Protein AF-A0A5C1Q7G2-F1 (afdb_monomer_lite)

Organism: NCBI:txid252967

Radius of gyration: 31.99 Å; chains: 1; bounding box: 100×42×59 Å

pLDDT: mean 73.3, std 24.4, range [20.81, 97.94]

Foldseek 3Di:
DDDDCLDWDKDFDDDDDDDDPDPDPPDPPPCPDDDDDDDDDDDDDDDDDDDDDDDDDDPDDDDDDDDPVVCVVLVVFWGKIWIAGADPVSHGDGTFKIFTGGPLATPDIFTSDDPRHHDPSCVVSVLVVLVVSPPRSVVVVVVVVVVVVVVVVVVVPPPPDDDFQAQKEKEAAQLCVLCCDVVNPNLLVVLLVVLQVVCCVQAVFRFDDYHYHYDPPDDNQKMFMDGSNHTDFMDGDDPQWKKFFDPDDDFDDDPAAWDAQRQPRTTIGTGHPVCQVVSVVSPTDIGDRSRSVSNNVSSSCLQCVLVRDDLVNLVVVVVVCCVPPVPLVVLLVVQDDSVLVSLLSSLCSNVVHHCNPVSVLSVLCSVCSVPVPGSVVSNVVSVVVSVD

Structure (mmCIF, N/CA/C/O backbone):
data_AF-A0A5C1Q7G2-F1
#
_entry.id   AF-A0A5C1Q7G2-F1
#
loop_
_atom_site.group_PDB
_atom_site.id
_atom_site.type_symbol
_atom_site.label_atom_id
_atom_site.label_alt_id
_atom_site.label_comp_id
_atom_site.label_asym_id
_atom_site.label_entity_id
_atom_site.label_seq_id
_atom_site.pdbx_PDB_ins_code
_atom_site.Cartn_x
_atom_site.Cartn_y
_atom_site.Cartn_z
_atom_site.occupancy
_atom_site.B_iso_or_equiv
_atom_site.auth_seq_id
_atom_site.auth_comp_id
_atom_site.auth_asym_id
_atom_site.auth_atom_id
_atom_site.pdbx_PDB_model_num
ATOM 1 N N . MET A 1 1 ? 38.121 2.097 -23.535 1.00 25.88 1 MET A N 1
ATOM 2 C CA . MET A 1 1 ? 39.452 2.572 -23.110 1.00 25.88 1 MET A CA 1
ATOM 3 C C . MET A 1 1 ? 39.351 2.854 -21.626 1.00 25.88 1 MET A C 1
ATOM 5 O O . MET A 1 1 ? 38.581 3.721 -21.239 1.00 25.88 1 MET A O 1
ATOM 9 N N . ASN A 1 2 ? 40.006 1.989 -20.854 1.00 32.50 2 ASN A N 1
ATOM 10 C CA . ASN A 1 2 ? 40.058 1.920 -19.392 1.00 32.50 2 ASN A CA 1
ATOM 11 C C . ASN A 1 2 ? 40.489 3.256 -18.782 1.00 32.50 2 ASN A C 1
ATOM 13 O O . ASN A 1 2 ? 41.354 3.888 -19.376 1.00 32.50 2 ASN A O 1
ATOM 17 N N . ASN A 1 3 ? 39.926 3.646 -17.631 1.00 31.56 3 ASN A N 1
ATOM 18 C CA . ASN A 1 3 ? 40.564 4.558 -16.663 1.00 31.56 3 ASN A CA 1
ATOM 19 C C . ASN A 1 3 ? 39.755 4.645 -15.349 1.00 31.56 3 ASN A C 1
ATOM 21 O O . ASN A 1 3 ? 39.233 5.700 -15.000 1.00 31.56 3 ASN A O 1
ATOM 25 N N . THR A 1 4 ? 39.634 3.532 -14.619 1.00 33.78 4 THR A N 1
ATOM 26 C CA . THR A 1 4 ? 39.170 3.541 -13.213 1.00 33.78 4 THR A CA 1
ATOM 27 C C . THR A 1 4 ? 39.952 2.572 -12.318 1.00 33.78 4 THR A C 1
ATOM 29 O O . THR A 1 4 ? 39.446 2.165 -11.280 1.00 33.78 4 THR A O 1
ATOM 32 N N . GLU A 1 5 ? 41.173 2.182 -12.687 1.00 40.16 5 GLU A N 1
ATOM 33 C CA . GLU A 1 5 ? 42.052 1.425 -11.784 1.00 40.16 5 GLU A CA 1
ATOM 34 C C . GLU A 1 5 ? 43.218 2.319 -11.357 1.00 40.16 5 GLU A C 1
ATOM 36 O O . GLU A 1 5 ? 44.339 2.181 -11.836 1.00 40.16 5 GLU A O 1
ATOM 41 N N . ASP A 1 6 ? 42.945 3.249 -10.438 1.00 48.59 6 ASP A N 1
ATOM 42 C CA . ASP A 1 6 ? 44.003 3.777 -9.574 1.00 48.59 6 ASP A CA 1
ATOM 43 C C . ASP A 1 6 ? 44.403 2.637 -8.625 1.00 48.59 6 ASP A C 1
ATOM 45 O O . ASP A 1 6 ? 43.800 2.434 -7.567 1.00 48.59 6 ASP A O 1
ATOM 49 N N . GLU A 1 7 ? 45.368 1.816 -9.042 1.00 53.28 7 GLU A N 1
ATOM 50 C CA . GLU A 1 7 ? 45.827 0.675 -8.250 1.00 53.28 7 GLU A CA 1
ATOM 51 C C . GLU A 1 7 ? 46.383 1.138 -6.900 1.00 53.28 7 GLU A C 1
ATOM 53 O O . GLU A 1 7 ? 47.255 2.002 -6.830 1.00 53.28 7 GLU A O 1
ATOM 58 N N . LEU A 1 8 ? 45.889 0.544 -5.808 1.00 53.12 8 LEU A N 1
ATOM 59 C CA . LEU A 1 8 ? 46.376 0.895 -4.481 1.00 53.12 8 LEU A CA 1
ATOM 60 C C . LEU A 1 8 ? 47.765 0.292 -4.218 1.00 53.12 8 LEU A C 1
ATOM 62 O O . LEU A 1 8 ? 47.927 -0.932 -4.302 1.00 53.12 8 LEU A O 1
ATOM 66 N N . ASN A 1 9 ? 48.730 1.114 -3.805 1.00 52.00 9 ASN A N 1
ATOM 67 C CA . ASN A 1 9 ? 50.076 0.675 -3.418 1.00 52.00 9 ASN A CA 1
ATOM 68 C C . ASN A 1 9 ? 50.255 0.604 -1.891 1.00 52.00 9 ASN A C 1
ATOM 70 O O . ASN A 1 9 ? 49.647 1.378 -1.147 1.00 52.00 9 ASN A O 1
ATOM 74 N N . ILE A 1 10 ? 51.075 -0.355 -1.436 1.00 46.00 10 ILE A N 1
ATOM 75 C CA . ILE A 1 10 ? 51.375 -0.614 -0.016 1.00 46.00 10 ILE A CA 1
ATOM 76 C C . ILE A 1 10 ? 52.656 0.121 0.367 1.00 46.00 10 ILE A C 1
ATOM 78 O O . ILE A 1 10 ? 53.684 -0.044 -0.287 1.00 46.00 10 ILE A O 1
ATOM 82 N N . THR A 1 11 ? 52.622 0.851 1.477 1.00 42.25 11 THR A N 1
ATOM 83 C CA . THR A 1 11 ? 53.831 1.357 2.138 1.00 42.25 11 THR A CA 1
ATOM 84 C C . THR A 1 11 ? 53.842 0.926 3.600 1.00 42.25 11 THR A C 1
ATOM 86 O O . THR A 1 11 ? 52.808 0.995 4.266 1.00 42.25 11 THR A O 1
ATOM 89 N N . ASN A 1 12 ? 55.009 0.542 4.121 1.00 39.31 12 ASN A N 1
ATOM 90 C CA . ASN A 1 12 ? 55.194 0.358 5.562 1.00 39.31 12 ASN A CA 1
ATOM 91 C C . ASN A 1 12 ? 55.082 1.735 6.242 1.00 39.31 12 ASN A C 1
ATOM 93 O O . ASN A 1 12 ? 55.743 2.681 5.812 1.00 39.31 12 ASN A O 1
ATOM 97 N N . GLY A 1 13 ? 54.194 1.863 7.233 1.00 35.19 13 GLY A N 1
ATOM 98 C CA . GLY A 1 13 ? 53.748 3.154 7.773 1.00 35.19 13 GLY A CA 1
ATOM 99 C C . GLY A 1 13 ? 54.868 4.082 8.274 1.00 35.19 13 GLY A C 1
ATOM 100 O O . GLY A 1 13 ? 55.867 3.632 8.830 1.00 35.19 13 GLY A O 1
ATOM 101 N N . ILE A 1 14 ? 54.668 5.396 8.105 1.00 34.66 14 ILE A N 1
ATOM 102 C CA . ILE A 1 14 ? 55.509 6.474 8.657 1.00 34.66 14 ILE A CA 1
ATOM 103 C C . ILE A 1 14 ? 54.618 7.391 9.512 1.00 34.66 14 ILE A C 1
ATOM 105 O O . ILE A 1 14 ? 53.538 7.780 9.070 1.00 34.66 14 ILE A O 1
ATOM 109 N N . TRP A 1 15 ? 55.073 7.750 10.719 1.00 40.12 15 TRP A N 1
ATOM 110 C CA . TRP A 1 15 ? 54.349 8.602 11.677 1.00 40.12 15 TRP A CA 1
ATOM 111 C C . TRP A 1 15 ? 54.852 10.054 11.672 1.00 40.12 15 TRP A C 1
ATOM 113 O O . TRP A 1 15 ? 56.047 10.295 11.509 1.00 40.12 15 TRP A O 1
ATOM 123 N N . ILE A 1 16 ? 53.953 11.020 11.908 1.00 31.66 16 ILE A N 1
ATOM 124 C CA . ILE A 1 16 ? 54.270 12.453 12.063 1.00 31.66 16 ILE A CA 1
ATOM 125 C C . ILE A 1 16 ? 53.532 13.005 13.294 1.00 31.66 16 ILE A C 1
ATOM 127 O O . ILE A 1 16 ? 52.334 12.771 13.441 1.00 31.66 16 ILE A O 1
ATOM 131 N N . SER A 1 17 ? 54.237 13.736 14.168 1.00 30.81 17 SER A N 1
ATOM 132 C CA . SER A 1 17 ? 53.668 14.410 15.347 1.00 30.81 17 SER A CA 1
ATOM 133 C C . SER A 1 17 ? 53.193 15.834 15.026 1.00 30.81 17 SER A C 1
ATOM 135 O O . SER A 1 17 ? 53.741 16.498 14.144 1.00 30.81 17 SER A O 1
ATOM 137 N N . TYR A 1 18 ? 52.179 16.319 15.750 1.00 30.52 18 TYR A N 1
ATOM 138 C CA . TYR A 1 18 ? 51.685 17.698 15.660 1.00 30.52 18 TYR A CA 1
ATOM 139 C C . TYR A 1 18 ? 51.645 18.351 17.046 1.00 30.52 18 TYR A C 1
ATOM 141 O O . TYR A 1 18 ? 51.525 17.654 18.048 1.00 30.52 18 TYR A O 1
ATOM 149 N N . ASN A 1 19 ? 51.770 19.681 17.101 1.00 29.09 19 ASN A N 1
ATOM 150 C CA . ASN A 1 19 ? 51.856 20.442 18.352 1.00 29.09 19 ASN A CA 1
ATOM 151 C C . ASN A 1 19 ? 50.482 21.022 18.765 1.00 29.09 19 ASN A C 1
ATOM 153 O O . ASN A 1 19 ? 49.744 21.525 17.917 1.00 29.09 19 ASN A O 1
ATOM 157 N N . ASN A 1 20 ? 50.176 20.965 20.065 1.00 32.12 20 ASN A N 1
ATOM 158 C CA . ASN A 1 20 ? 48.845 21.004 20.707 1.00 32.12 20 ASN A CA 1
ATOM 159 C C . ASN A 1 20 ? 48.075 22.354 20.751 1.00 32.12 20 ASN A C 1
ATOM 161 O O . ASN A 1 20 ? 47.327 22.582 21.694 1.00 32.12 20 ASN A O 1
ATOM 165 N N . GLU A 1 21 ? 48.193 23.262 19.776 1.00 31.00 21 GLU A N 1
ATOM 166 C CA . GLU A 1 21 ? 47.532 24.589 19.881 1.00 31.00 21 GLU A CA 1
ATOM 167 C C . GLU A 1 21 ? 46.506 24.939 18.782 1.00 31.00 21 GLU A C 1
ATOM 169 O O . GLU A 1 21 ? 46.213 26.113 18.562 1.00 31.00 21 GLU A O 1
ATOM 174 N N . SER A 1 22 ? 45.873 23.964 18.115 1.00 30.22 22 SER A N 1
ATOM 175 C CA . SER A 1 22 ? 44.668 24.269 17.319 1.00 30.22 22 SER A CA 1
ATOM 176 C C . SER A 1 22 ? 43.608 23.164 17.354 1.00 30.22 22 SER A C 1
ATOM 178 O O . SER A 1 22 ? 43.768 22.130 16.711 1.00 30.22 22 SER A O 1
ATOM 180 N N . ASP A 1 23 ? 42.474 23.435 18.006 1.00 29.59 23 ASP A N 1
ATOM 181 C CA . ASP A 1 23 ? 41.265 22.586 18.042 1.00 29.59 23 ASP A CA 1
ATOM 182 C C . ASP A 1 23 ? 40.432 22.639 16.740 1.00 29.59 23 ASP A C 1
ATOM 184 O O . ASP A 1 23 ? 39.212 22.476 16.741 1.00 29.59 23 ASP A O 1
ATOM 188 N N . GLN A 1 24 ? 41.064 22.879 15.591 1.00 26.58 24 GLN A N 1
ATOM 189 C CA . GLN A 1 24 ? 40.386 22.834 14.296 1.00 26.58 24 GLN A CA 1
ATOM 190 C C . GLN A 1 24 ? 41.145 21.924 13.334 1.00 26.58 24 GLN A C 1
ATOM 192 O O . GLN A 1 24 ? 42.251 22.233 12.899 1.00 26.58 24 GLN A O 1
ATOM 197 N N . LEU A 1 25 ? 40.512 20.802 12.976 1.00 29.47 25 LEU A N 1
ATOM 198 C CA . LEU A 1 25 ? 40.860 20.020 11.793 1.00 29.47 25 LEU A CA 1
ATOM 199 C C . LEU A 1 25 ? 40.619 20.903 10.567 1.00 29.47 25 LEU A C 1
ATOM 201 O O . LEU A 1 25 ? 39.483 21.064 10.116 1.00 29.47 25 LEU A O 1
ATOM 205 N N . THR A 1 26 ? 41.673 21.513 10.033 1.00 23.19 26 THR A N 1
ATOM 206 C CA . THR A 1 26 ? 41.556 22.272 8.792 1.00 23.19 26 THR A CA 1
ATOM 207 C C . THR A 1 26 ? 41.270 21.314 7.640 1.00 23.19 26 THR A C 1
ATOM 209 O O . THR A 1 26 ? 41.985 20.342 7.406 1.00 23.19 26 THR A O 1
ATOM 212 N N . PHE A 1 27 ? 40.190 21.623 6.932 1.00 25.70 27 PHE A N 1
ATOM 213 C CA . PHE A 1 27 ? 39.673 20.973 5.735 1.00 25.70 27 PHE A CA 1
ATOM 214 C C . PHE A 1 27 ? 40.788 20.516 4.772 1.00 25.70 27 PHE A C 1
ATOM 216 O O . PHE A 1 27 ? 41.469 21.347 4.167 1.00 25.70 27 PHE A O 1
ATOM 223 N N . VAL A 1 28 ? 40.927 19.207 4.540 1.00 26.77 28 VAL A N 1
ATOM 224 C CA . VAL A 1 28 ? 41.545 18.732 3.295 1.00 26.77 28 VAL A CA 1
ATOM 225 C C . VAL A 1 28 ? 40.426 18.721 2.268 1.00 26.77 28 VAL A C 1
ATOM 227 O O . VAL A 1 28 ? 39.638 17.780 2.192 1.00 26.77 28 VAL A O 1
ATOM 230 N N . ASN A 1 29 ? 40.313 19.817 1.514 1.00 26.09 29 ASN A N 1
ATOM 231 C CA . ASN A 1 29 ? 39.501 19.828 0.304 1.00 26.09 29 ASN A CA 1
ATOM 232 C C . ASN A 1 29 ? 39.860 18.585 -0.507 1.00 26.09 29 ASN A C 1
ATOM 234 O O . ASN A 1 29 ? 41.043 18.337 -0.757 1.00 26.09 29 ASN A O 1
ATOM 238 N N . SER A 1 30 ? 38.839 17.826 -0.913 1.00 28.86 30 SER A N 1
ATOM 239 C CA . SER A 1 30 ? 38.978 16.763 -1.900 1.00 28.86 30 SER A CA 1
ATOM 240 C C . SER A 1 30 ? 39.931 17.247 -2.991 1.00 28.86 30 SER A C 1
ATOM 242 O O . SER A 1 30 ? 39.681 18.307 -3.579 1.00 28.86 30 SER A O 1
ATOM 244 N N . LEU A 1 31 ? 41.005 16.511 -3.267 1.00 28.44 31 LEU A N 1
ATOM 245 C CA . LEU A 1 31 ? 41.798 16.743 -4.467 1.00 28.44 31 LEU A CA 1
ATOM 246 C C . LEU A 1 31 ? 40.935 16.340 -5.670 1.00 28.44 31 LEU A C 1
ATOM 248 O O . LEU A 1 31 ? 41.066 15.262 -6.235 1.00 28.44 31 LEU A O 1
ATOM 252 N N . LYS A 1 32 ? 40.015 17.234 -6.052 1.00 26.11 32 LYS A N 1
ATOM 253 C CA . LYS A 1 32 ? 39.537 17.349 -7.422 1.00 26.11 32 LYS A CA 1
ATOM 254 C C . LYS A 1 32 ? 40.775 17.652 -8.250 1.00 26.11 32 LYS A C 1
ATOM 256 O O . LYS A 1 32 ? 41.371 18.718 -8.105 1.00 26.11 32 LYS A O 1
ATOM 261 N N . GLY A 1 33 ? 41.171 16.704 -9.092 1.00 27.89 33 GLY A N 1
ATOM 262 C CA . GLY A 1 33 ? 42.232 16.925 -10.058 1.00 27.89 33 GLY A CA 1
ATOM 263 C C . GLY A 1 33 ? 41.911 18.138 -10.928 1.00 27.89 33 GLY A C 1
ATOM 264 O O . GLY A 1 33 ? 40.858 18.186 -11.565 1.00 27.89 33 GLY A O 1
ATOM 265 N N . LYS A 1 34 ? 42.820 19.116 -10.932 1.00 25.53 34 LYS A N 1
ATOM 266 C CA . LYS A 1 34 ? 43.099 20.021 -12.054 1.00 25.53 34 LYS A CA 1
ATOM 267 C C . LYS A 1 34 ? 44.385 20.807 -11.770 1.00 25.53 34 LYS A C 1
ATOM 269 O O . LYS A 1 34 ? 44.421 21.566 -10.816 1.00 25.53 34 LYS A O 1
ATOM 274 N N . ASN A 1 35 ? 45.381 20.601 -12.638 1.00 29.36 35 ASN A N 1
ATOM 275 C CA . ASN A 1 35 ? 46.539 21.448 -12.968 1.00 29.36 35 ASN A CA 1
ATOM 276 C C . ASN A 1 35 ? 47.247 22.234 -11.846 1.00 29.36 35 ASN A C 1
ATOM 278 O O . ASN A 1 35 ? 46.684 23.214 -11.380 1.00 29.36 35 ASN A O 1
ATOM 282 N N . THR A 1 36 ? 48.530 21.914 -11.596 1.00 26.02 36 THR A N 1
ATOM 283 C CA . THR A 1 36 ? 49.720 22.820 -11.521 1.00 26.02 36 THR A CA 1
ATOM 284 C C . THR A 1 36 ? 50.885 22.045 -10.860 1.00 26.02 36 THR A C 1
ATOM 286 O O . THR A 1 36 ? 50.683 21.545 -9.764 1.00 26.02 36 THR A O 1
ATOM 289 N N . ASN A 1 37 ? 51.984 21.657 -11.526 1.00 24.50 37 ASN A N 1
ATOM 290 C CA . ASN A 1 37 ? 53.180 22.392 -11.999 1.00 24.50 37 ASN A CA 1
ATOM 291 C C . ASN A 1 37 ? 54.181 22.798 -10.868 1.00 24.50 37 ASN A C 1
ATOM 293 O O . ASN A 1 37 ? 53.785 23.577 -10.006 1.00 24.50 37 ASN A O 1
ATOM 297 N N . TRP A 1 38 ? 55.456 22.353 -10.994 1.00 23.70 38 TRP A N 1
ATOM 298 C CA . TRP A 1 38 ? 56.713 22.721 -10.262 1.00 23.70 38 TRP A CA 1
ATOM 299 C C . TRP A 1 38 ? 56.832 22.233 -8.791 1.00 23.70 38 TRP A C 1
ATOM 301 O O . TRP A 1 38 ? 55.864 22.320 -8.053 1.00 23.70 38 TRP A O 1
ATOM 311 N N . ASP A 1 39 ? 57.942 21.742 -8.221 1.00 22.66 39 ASP A N 1
ATOM 312 C CA . ASP A 1 39 ? 59.334 21.508 -8.636 1.00 22.66 39 ASP A CA 1
ATOM 313 C C . ASP A 1 39 ? 60.060 20.692 -7.520 1.00 22.66 39 ASP A C 1
ATOM 315 O O . ASP A 1 39 ? 59.756 20.870 -6.345 1.00 22.66 39 ASP A O 1
ATOM 319 N N . GLN A 1 40 ? 61.062 19.883 -7.901 1.00 22.89 40 GLN A N 1
ATOM 320 C CA . GLN A 1 40 ? 62.286 19.499 -7.146 1.00 22.89 40 GLN A CA 1
ATOM 321 C C . GLN A 1 40 ? 62.283 18.526 -5.918 1.00 22.89 40 GLN A C 1
ATOM 323 O O . GLN A 1 40 ? 61.911 18.863 -4.807 1.00 22.89 40 GLN A O 1
ATOM 328 N N . PHE A 1 41 ? 62.890 17.346 -6.166 1.00 21.05 41 PHE A N 1
ATOM 329 C CA . PHE A 1 41 ? 63.954 16.588 -5.448 1.00 21.05 41 PHE A CA 1
ATOM 330 C C . PHE A 1 41 ? 63.904 16.073 -3.972 1.00 21.05 41 PHE A C 1
ATOM 332 O O . PHE A 1 41 ? 63.780 16.824 -3.016 1.00 21.05 41 PHE A O 1
ATOM 339 N N . LEU A 1 42 ? 64.322 14.785 -3.882 1.00 20.81 42 LEU A N 1
ATOM 340 C CA . LEU A 1 42 ? 65.216 14.065 -2.926 1.00 20.81 42 LEU A CA 1
ATOM 341 C C . LEU A 1 42 ? 64.672 13.270 -1.709 1.00 20.81 42 LEU A C 1
ATOM 343 O O . LEU A 1 42 ? 63.822 13.710 -0.945 1.00 20.81 42 LEU A O 1
ATOM 347 N N . GLU A 1 43 ? 65.231 12.051 -1.582 1.00 27.39 43 GLU A N 1
ATOM 348 C CA . GLU A 1 43 ? 65.080 11.016 -0.536 1.00 27.39 43 GLU A CA 1
ATOM 349 C C . GLU A 1 43 ? 65.551 11.469 0.863 1.00 27.39 43 GLU A C 1
ATOM 351 O O . GLU A 1 43 ? 66.339 12.399 0.941 1.00 27.39 43 GLU A O 1
ATOM 356 N N . TYR A 1 44 ? 65.137 10.783 1.951 1.00 22.80 44 TYR A N 1
ATOM 357 C CA . TYR A 1 44 ? 66.028 10.075 2.912 1.00 22.80 44 TYR A CA 1
ATOM 358 C C . TYR A 1 44 ? 65.288 9.432 4.119 1.00 22.80 44 TYR A C 1
ATOM 360 O O . TYR A 1 44 ? 64.187 9.822 4.496 1.00 22.80 44 TYR A O 1
ATOM 368 N N . LYS A 1 45 ? 65.953 8.413 4.701 1.00 25.86 45 LYS A N 1
ATOM 369 C CA . LYS A 1 45 ? 65.621 7.549 5.864 1.00 25.86 45 LYS A CA 1
ATOM 370 C C . LYS A 1 45 ? 65.489 8.287 7.210 1.00 25.86 45 LYS A C 1
ATOM 372 O O . LYS A 1 45 ? 66.302 9.162 7.494 1.00 25.86 45 LYS A O 1
ATOM 377 N N . CYS A 1 46 ? 64.650 7.766 8.119 1.00 23.38 46 CYS A N 1
ATOM 378 C CA . CYS A 1 46 ? 64.722 8.058 9.562 1.00 23.38 46 CYS A CA 1
ATOM 379 C C . CYS A 1 46 ? 65.028 6.806 10.408 1.00 23.38 46 CYS A C 1
ATOM 381 O O . CYS A 1 46 ? 64.352 5.786 10.306 1.00 23.38 46 CYS A O 1
ATOM 383 N N . VAL A 1 47 ? 66.056 6.934 11.257 1.00 22.72 47 VAL A N 1
ATOM 384 C CA . VAL A 1 47 ? 66.419 6.057 12.384 1.00 22.72 47 VAL A CA 1
ATOM 385 C C . VAL A 1 47 ? 66.018 6.788 13.670 1.00 22.72 47 VAL A C 1
ATOM 387 O O . VAL A 1 47 ? 66.213 7.998 13.764 1.00 22.72 47 VAL A O 1
ATOM 390 N N . PHE A 1 48 ? 65.445 6.072 14.637 1.00 25.80 48 PHE A N 1
ATOM 391 C CA . PHE A 1 48 ? 64.915 6.627 15.887 1.00 25.80 48 PHE A CA 1
ATOM 392 C C . PHE A 1 48 ? 66.007 6.682 16.969 1.00 25.80 48 PHE A C 1
ATOM 394 O O . PHE A 1 48 ? 66.670 5.675 17.220 1.00 25.80 48 PHE A O 1
ATOM 401 N N . GLN A 1 49 ? 66.185 7.827 17.631 1.00 22.20 49 GLN A N 1
ATOM 402 C CA . GLN A 1 49 ? 66.956 7.927 18.873 1.00 22.20 49 GLN A CA 1
ATOM 403 C C . GLN A 1 49 ? 66.277 8.934 19.812 1.00 22.20 49 GLN A C 1
ATOM 405 O O . GLN A 1 49 ? 65.907 10.027 19.387 1.00 22.20 49 GLN A O 1
ATOM 410 N N . GLU A 1 50 ? 66.062 8.532 21.067 1.00 29.02 50 GLU A N 1
ATOM 411 C CA . GLU A 1 50 ? 65.376 9.319 22.096 1.00 29.02 50 GLU A CA 1
ATOM 412 C C . GLU A 1 50 ? 66.169 10.569 22.502 1.00 29.02 50 GLU A C 1
ATOM 414 O O . GLU A 1 50 ? 67.363 10.503 22.794 1.00 29.02 50 GLU A O 1
ATOM 419 N N . GLY A 1 51 ? 65.457 11.693 22.615 1.00 29.59 51 GLY A N 1
ATOM 420 C CA . GLY A 1 51 ? 65.949 12.921 23.234 1.00 29.59 51 GLY A CA 1
ATOM 421 C C . GLY A 1 51 ? 66.199 14.062 22.247 1.00 29.59 51 GLY A C 1
ATOM 422 O O . GLY A 1 51 ? 66.885 13.901 21.247 1.00 29.59 51 GLY A O 1
ATOM 423 N N . LEU A 1 52 ? 65.688 15.242 22.613 1.00 23.67 52 LEU A N 1
ATOM 424 C CA . LEU A 1 52 ? 65.767 16.546 21.934 1.00 23.67 52 LEU A CA 1
ATOM 425 C C . LEU A 1 52 ? 64.754 16.788 20.804 1.00 23.67 52 LEU A C 1
ATOM 427 O O . LEU A 1 52 ? 65.010 16.607 19.617 1.00 23.67 52 LEU A O 1
ATOM 431 N N . LEU A 1 53 ? 63.632 17.381 21.226 1.00 35.72 53 LEU A N 1
ATOM 432 C CA . LEU A 1 53 ? 62.873 18.371 20.465 1.00 35.72 53 LEU A CA 1
ATOM 433 C C . LEU A 1 53 ? 63.832 19.350 19.772 1.00 35.72 53 LEU A C 1
ATOM 435 O O . LEU A 1 53 ? 64.366 20.259 20.404 1.00 35.72 53 LEU A O 1
ATOM 439 N N . ASN A 1 54 ? 64.011 19.197 18.464 1.00 24.62 54 ASN A N 1
ATOM 440 C CA . ASN A 1 54 ? 64.476 20.285 17.622 1.00 24.62 54 ASN A CA 1
ATOM 441 C C . ASN A 1 54 ? 63.706 20.301 16.304 1.00 24.62 54 ASN A C 1
ATOM 443 O O . ASN A 1 54 ? 63.825 19.414 15.462 1.00 24.62 54 ASN A O 1
ATOM 447 N N . LYS A 1 55 ? 62.915 21.369 16.156 1.00 40.56 55 LYS A N 1
ATOM 448 C CA . LYS A 1 55 ? 62.289 21.825 14.915 1.00 40.56 55 LYS A CA 1
ATOM 449 C C . LYS A 1 55 ? 63.298 21.776 13.766 1.00 40.56 55 LYS A C 1
ATOM 451 O O . LYS A 1 55 ? 64.269 22.529 13.797 1.00 40.56 55 LYS A O 1
ATOM 456 N N . LYS A 1 56 ? 63.003 20.998 12.722 1.00 25.03 56 LYS A N 1
ATOM 457 C CA . LYS A 1 56 ? 63.429 21.286 11.346 1.00 25.03 56 LYS A CA 1
ATOM 458 C C . LYS A 1 56 ? 62.542 20.549 10.335 1.00 25.03 56 LYS A C 1
ATOM 460 O O . LYS A 1 56 ? 62.566 19.331 10.256 1.00 25.03 56 LYS A O 1
ATOM 465 N N . THR A 1 57 ? 61.764 21.364 9.614 1.00 27.47 57 THR A N 1
ATOM 466 C CA . THR A 1 57 ? 61.237 21.174 8.247 1.00 27.47 57 THR A CA 1
ATOM 467 C C . THR A 1 57 ? 60.577 19.832 7.916 1.00 27.47 57 THR A C 1
ATOM 469 O O . THR A 1 57 ? 61.232 18.892 7.481 1.00 27.47 57 THR A O 1
ATOM 472 N N . PHE A 1 58 ? 59.247 19.805 8.040 1.00 28.86 58 PHE A N 1
ATOM 473 C CA . PHE A 1 58 ? 58.381 18.790 7.443 1.00 28.86 58 PHE A CA 1
ATOM 474 C C . PHE A 1 58 ? 58.010 19.202 6.011 1.00 28.86 58 PHE A C 1
ATOM 476 O O . PHE A 1 58 ? 57.191 20.098 5.822 1.00 28.86 58 PHE A O 1
ATOM 483 N N . GLU A 1 59 ? 58.578 18.528 5.014 1.00 33.50 59 GLU A N 1
ATOM 484 C CA . GLU A 1 59 ? 58.083 18.530 3.633 1.00 33.50 59 GLU A CA 1
ATOM 485 C C . GLU A 1 59 ? 57.641 17.112 3.258 1.00 33.50 59 GLU A C 1
ATOM 487 O O . GLU A 1 59 ? 58.445 16.285 2.840 1.00 33.50 59 GLU A O 1
ATOM 492 N N . ARG A 1 60 ? 56.351 16.823 3.483 1.00 33.47 60 ARG A N 1
ATOM 493 C CA . ARG A 1 60 ? 55.453 15.917 2.730 1.00 33.47 60 ARG A CA 1
ATOM 494 C C . ARG A 1 60 ? 54.126 15.813 3.489 1.00 33.47 60 ARG A C 1
ATOM 496 O O . ARG A 1 60 ? 54.112 15.845 4.714 1.00 33.47 60 ARG A O 1
ATOM 503 N N . LYS A 1 61 ? 53.008 15.759 2.755 1.00 34.00 61 LYS A N 1
ATOM 504 C CA . LYS A 1 61 ? 51.632 15.844 3.282 1.00 34.00 61 LYS A CA 1
ATOM 505 C C . LYS A 1 61 ? 51.363 14.765 4.340 1.00 34.00 61 LYS A C 1
ATOM 507 O O . LYS A 1 61 ? 51.176 13.597 4.013 1.00 34.00 61 LYS A O 1
ATOM 512 N N . SER A 1 62 ? 51.343 15.188 5.597 1.00 36.03 62 SER A N 1
ATOM 513 C CA . SER A 1 62 ? 51.052 14.380 6.779 1.00 36.03 62 SER A CA 1
ATOM 514 C C . SER A 1 62 ? 49.548 14.162 6.935 1.00 36.03 62 SER A C 1
ATOM 516 O O . SER A 1 62 ? 48.780 15.115 6.813 1.00 36.03 62 SER A O 1
ATOM 518 N N . TYR A 1 63 ? 49.130 12.948 7.290 1.00 41.12 63 TYR A N 1
ATOM 519 C CA . TYR A 1 63 ? 47.766 12.666 7.746 1.00 41.12 63 TYR A CA 1
ATOM 520 C C . TYR A 1 63 ? 47.829 12.125 9.175 1.00 41.12 63 TYR A C 1
ATOM 522 O O . TYR A 1 63 ? 48.604 11.214 9.463 1.00 41.12 63 TYR A O 1
ATOM 530 N N . CYS A 1 64 ? 47.047 12.719 10.075 1.00 38.91 64 CYS A N 1
ATOM 531 C CA . CYS A 1 64 ? 46.996 12.339 11.484 1.00 38.91 64 CYS A CA 1
ATOM 532 C C . CYS A 1 64 ? 45.890 11.300 11.703 1.00 38.91 64 CYS A C 1
ATOM 534 O O . CYS A 1 64 ? 44.769 11.499 11.239 1.00 38.91 64 CYS A O 1
ATOM 536 N N . ILE A 1 65 ? 46.198 10.200 12.399 1.00 41.66 65 ILE A N 1
ATOM 537 C CA . ILE A 1 65 ? 45.244 9.101 12.629 1.00 41.66 65 ILE A CA 1
ATOM 538 C C . ILE A 1 65 ? 44.713 9.099 14.079 1.00 41.66 65 ILE A C 1
ATOM 540 O O . ILE A 1 65 ? 43.624 8.574 14.296 1.00 41.66 65 ILE A O 1
ATOM 544 N N . CYS A 1 66 ? 45.398 9.718 15.058 1.00 39.69 66 CYS A N 1
ATOM 545 C CA . CYS A 1 66 ? 44.996 9.767 16.481 1.00 39.69 66 CYS A CA 1
ATOM 546 C C . CYS A 1 66 ? 45.675 10.916 17.267 1.00 39.69 66 CYS A C 1
ATOM 548 O O . CYS A 1 66 ? 46.696 11.444 16.833 1.00 39.69 66 CYS A O 1
ATOM 550 N N . ALA A 1 67 ? 45.131 11.267 18.443 1.00 37.06 67 ALA A N 1
ATOM 551 C CA . ALA A 1 67 ? 45.718 12.224 19.395 1.00 37.06 67 ALA A CA 1
ATOM 552 C C . ALA A 1 67 ? 46.921 11.633 20.169 1.00 37.06 67 ALA A C 1
ATOM 554 O O . ALA A 1 67 ? 46.974 10.424 20.392 1.00 37.06 67 ALA A O 1
ATOM 555 N N . GLU A 1 68 ? 47.852 12.484 20.619 1.00 38.62 68 GLU A N 1
ATOM 556 C CA . GLU A 1 68 ? 49.162 12.132 21.214 1.00 38.62 68 GLU A CA 1
ATOM 557 C C . GLU A 1 68 ? 49.093 11.121 22.380 1.00 38.62 68 GLU A C 1
ATOM 559 O O . GLU A 1 68 ? 49.951 10.252 22.500 1.00 38.62 68 GLU A O 1
ATOM 564 N N . THR A 1 69 ? 48.040 11.154 23.199 1.00 36.97 69 THR A N 1
ATOM 565 C CA . THR A 1 69 ? 47.840 10.218 24.322 1.00 36.97 69 THR A CA 1
ATOM 566 C C . THR A 1 69 ? 47.366 8.825 23.896 1.00 36.97 69 THR A C 1
ATOM 568 O O . THR A 1 69 ? 47.711 7.845 24.548 1.00 36.97 69 THR A O 1
ATOM 571 N N . SER A 1 70 ? 46.634 8.702 22.784 1.00 42.88 70 SER A N 1
ATOM 572 C CA . SER A 1 70 ? 46.227 7.405 22.210 1.00 42.88 70 SER A CA 1
ATOM 573 C C . SER A 1 70 ? 47.333 6.745 21.383 1.00 42.88 70 SER A C 1
ATOM 575 O O . SER A 1 70 ? 47.249 5.558 21.074 1.00 42.88 70 SER A O 1
ATOM 577 N N . VAL A 1 71 ? 48.365 7.506 21.013 1.00 41.88 71 VAL A N 1
ATOM 578 C CA . VAL A 1 71 ? 49.494 7.034 20.207 1.00 41.88 71 VAL A CA 1
ATOM 579 C C . VAL A 1 71 ? 50.357 6.057 21.009 1.00 41.88 71 VAL A C 1
ATOM 581 O O . VAL A 1 71 ? 50.714 5.008 20.489 1.00 41.88 71 VAL A O 1
ATOM 584 N N . THR A 1 72 ? 50.618 6.317 22.291 1.00 40.56 72 THR A N 1
ATOM 585 C CA . THR A 1 72 ? 51.477 5.455 23.124 1.00 40.56 72 THR A CA 1
ATOM 586 C C . THR A 1 72 ? 50.870 4.069 23.377 1.00 40.56 72 THR A C 1
ATOM 588 O O . THR A 1 72 ? 51.588 3.076 23.313 1.00 40.56 72 THR A O 1
ATOM 591 N N . GLU A 1 73 ? 49.553 3.976 23.597 1.00 43.00 73 GLU A N 1
ATOM 592 C CA . GLU A 1 73 ? 48.844 2.693 23.763 1.00 43.00 73 GLU A CA 1
ATOM 593 C C . GLU A 1 73 ? 48.690 1.936 22.432 1.00 43.00 73 GLU A C 1
ATOM 595 O O . GLU A 1 73 ? 48.820 0.716 22.390 1.00 43.00 73 GLU A O 1
ATOM 600 N N . GLN A 1 74 ? 48.463 2.638 21.314 1.00 43.72 74 GLN A N 1
ATOM 601 C CA . GLN A 1 74 ? 48.285 1.998 20.004 1.00 43.72 74 GLN A CA 1
ATOM 602 C C . GLN A 1 74 ? 49.595 1.601 19.308 1.00 43.72 74 GLN A C 1
ATOM 604 O O . GLN A 1 74 ? 49.560 0.707 18.458 1.00 43.72 74 GLN A O 1
ATOM 609 N N . LEU A 1 75 ? 50.721 2.244 19.644 1.00 41.88 75 LEU A N 1
ATOM 610 C CA . LEU A 1 75 ? 52.061 1.929 19.125 1.00 41.88 75 LEU A CA 1
ATOM 611 C C . LEU A 1 75 ? 52.653 0.647 19.724 1.00 41.88 75 LEU A C 1
ATOM 613 O O . LEU A 1 75 ? 53.538 0.055 19.113 1.00 41.88 75 LEU A O 1
ATOM 617 N N . LEU A 1 76 ? 52.187 0.219 20.900 1.00 46.56 76 LEU A N 1
ATOM 618 C CA . LEU A 1 76 ? 52.727 -0.955 21.591 1.00 46.56 76 LEU A CA 1
ATOM 619 C C . LEU A 1 76 ? 52.108 -2.288 21.123 1.00 46.56 76 LEU A C 1
ATOM 621 O O . LEU A 1 76 ? 52.674 -3.336 21.418 1.00 46.56 76 LEU A O 1
ATOM 625 N N . GLU A 1 77 ? 50.997 -2.278 20.369 1.00 49.22 77 GLU A N 1
ATOM 626 C CA . GLU A 1 77 ? 50.182 -3.490 20.132 1.00 49.22 77 GLU A CA 1
ATOM 627 C C . GLU A 1 77 ? 49.756 -3.764 18.667 1.00 49.22 77 GLU A C 1
ATOM 629 O O . GLU A 1 77 ? 48.751 -4.441 18.419 1.00 49.22 77 GLU A O 1
ATOM 634 N N . GLY A 1 78 ? 50.477 -3.292 17.643 1.00 52.56 78 GLY A N 1
ATOM 635 C CA . GLY A 1 78 ? 50.166 -3.753 16.280 1.00 52.56 78 GLY A CA 1
ATOM 636 C C . GLY A 1 78 ? 50.941 -3.142 15.118 1.00 52.56 78 GLY A C 1
ATOM 637 O O . GLY A 1 78 ? 51.523 -2.066 15.218 1.00 52.56 78 GLY A O 1
ATOM 638 N N . GLU A 1 79 ? 50.892 -3.845 13.989 1.00 59.25 79 GLU A N 1
ATOM 639 C CA . GLU A 1 79 ? 51.364 -3.406 12.677 1.00 59.25 79 GLU A CA 1
ATOM 640 C C . GLU A 1 79 ? 50.204 -2.769 11.894 1.00 59.25 79 GLU A C 1
ATOM 642 O O . GLU A 1 79 ? 49.045 -3.156 12.038 1.00 59.25 79 GLU A O 1
ATOM 647 N N . TYR A 1 80 ? 50.493 -1.786 11.042 1.00 62.22 80 TYR A N 1
ATOM 648 C CA . TYR A 1 80 ? 49.476 -1.110 10.234 1.00 62.22 80 TYR A CA 1
ATOM 649 C C . TYR A 1 80 ? 49.873 -1.130 8.760 1.00 62.22 80 TYR A C 1
ATOM 651 O O . TYR A 1 80 ? 50.973 -0.708 8.401 1.00 62.22 80 TYR A O 1
ATOM 659 N N . LEU A 1 81 ? 48.953 -1.574 7.904 1.00 60.28 81 LEU A N 1
ATOM 660 C CA . LEU A 1 81 ? 49.072 -1.478 6.453 1.00 60.28 81 LEU A CA 1
ATOM 661 C C . LEU A 1 81 ? 48.187 -0.341 5.957 1.00 60.28 81 LEU A C 1
ATOM 663 O O . LEU A 1 81 ? 46.981 -0.326 6.211 1.00 60.28 81 LEU A O 1
ATOM 667 N N . ILE A 1 82 ? 48.786 0.597 5.229 1.00 63.59 82 ILE A N 1
ATOM 668 C CA . ILE A 1 82 ? 48.074 1.727 4.635 1.00 63.59 82 ILE A CA 1
ATOM 669 C C . ILE A 1 82 ? 48.171 1.611 3.118 1.00 63.59 82 ILE A C 1
ATOM 671 O O . ILE A 1 82 ? 49.261 1.458 2.563 1.00 63.59 82 ILE A O 1
ATOM 675 N N . TYR A 1 83 ? 47.014 1.676 2.465 1.00 62.72 83 TYR A N 1
ATOM 676 C CA . TYR A 1 83 ? 46.882 1.596 1.016 1.00 62.72 83 TYR A CA 1
ATOM 677 C C . TYR A 1 83 ? 46.545 2.962 0.433 1.00 62.72 83 TYR A C 1
ATOM 679 O O . TYR A 1 83 ? 45.610 3.623 0.894 1.00 62.72 83 TYR A O 1
ATOM 687 N N . TYR A 1 84 ? 47.275 3.351 -0.611 1.00 64.56 84 TYR A N 1
ATOM 688 C CA . TYR A 1 84 ? 47.169 4.665 -1.247 1.00 64.56 84 TYR A CA 1
ATOM 689 C C . TYR A 1 84 ? 46.726 4.550 -2.693 1.00 64.56 84 TYR A C 1
ATOM 691 O O . TYR A 1 84 ? 47.245 3.686 -3.386 1.00 64.56 84 TYR A O 1
ATOM 699 N N . SER A 1 85 ? 45.845 5.431 -3.169 1.00 60.19 85 SER A N 1
ATOM 700 C CA . SER A 1 85 ? 45.583 5.569 -4.606 1.00 60.19 85 SER A CA 1
ATOM 701 C C . SER A 1 85 ? 46.761 6.233 -5.290 1.00 60.19 85 SER A C 1
ATOM 703 O O . SER A 1 85 ? 47.406 7.111 -4.709 1.00 60.19 85 SER A O 1
ATOM 705 N N . ASN A 1 86 ? 47.019 5.826 -6.524 1.00 54.31 86 ASN A N 1
ATOM 706 C CA . ASN A 1 86 ? 48.049 6.442 -7.339 1.00 54.31 86 ASN A CA 1
ATOM 707 C C . ASN A 1 86 ? 47.571 7.786 -7.903 1.00 54.31 86 ASN A C 1
ATOM 709 O O . ASN A 1 86 ? 46.374 8.042 -8.010 1.00 54.31 86 ASN A O 1
ATOM 713 N N . ASP A 1 87 ? 48.507 8.679 -8.199 1.00 54.69 87 ASP A N 1
ATOM 714 C CA . ASP A 1 87 ? 48.258 9.836 -9.049 1.00 54.69 87 ASP A CA 1
ATOM 715 C C . ASP A 1 87 ? 48.467 9.496 -10.537 1.00 54.69 87 ASP A C 1
ATOM 717 O O . ASP A 1 87 ? 48.761 8.361 -10.915 1.00 54.69 87 ASP A O 1
ATOM 721 N N . LEU A 1 88 ? 48.341 10.508 -11.400 1.00 57.19 88 LEU A N 1
ATOM 722 C CA . LEU A 1 88 ? 48.513 10.373 -12.851 1.00 57.19 88 LEU A CA 1
ATOM 723 C C . LEU A 1 88 ? 49.918 9.900 -13.272 1.00 57.19 88 LEU A C 1
ATOM 725 O O . LEU A 1 88 ? 50.095 9.500 -14.421 1.00 57.19 88 LEU A O 1
ATOM 729 N N . ASN A 1 89 ? 50.897 9.943 -12.365 1.00 60.72 89 ASN A N 1
ATOM 730 C CA . ASN A 1 89 ? 52.265 9.487 -12.583 1.00 60.72 89 ASN A CA 1
ATOM 731 C C . ASN A 1 89 ? 52.519 8.093 -11.983 1.00 60.72 89 ASN A C 1
ATOM 733 O O . ASN A 1 89 ? 53.666 7.654 -11.948 1.00 60.72 89 ASN A O 1
ATOM 737 N N . MET A 1 90 ? 51.466 7.389 -11.546 1.00 53.62 90 MET A N 1
ATOM 738 C CA . MET A 1 90 ? 51.532 6.089 -10.867 1.00 53.62 90 MET A CA 1
ATOM 739 C C . MET A 1 90 ? 52.218 6.133 -9.490 1.00 53.62 90 MET A C 1
ATOM 741 O O . MET A 1 90 ? 52.615 5.092 -8.964 1.00 53.62 90 MET A O 1
ATOM 745 N N . GLU A 1 91 ? 52.335 7.313 -8.875 1.00 51.75 91 GLU A N 1
ATOM 746 C CA . GLU A 1 91 ? 52.903 7.463 -7.536 1.00 51.75 91 GLU A CA 1
ATOM 747 C C . GLU A 1 91 ? 51.806 7.477 -6.466 1.00 51.75 91 GLU A C 1
ATOM 749 O O . GLU A 1 91 ? 50.751 8.089 -6.630 1.00 51.75 91 GLU A O 1
ATOM 754 N N . ALA A 1 92 ? 52.052 6.809 -5.337 1.00 54.38 92 ALA A N 1
ATOM 755 C CA . ALA A 1 92 ? 51.119 6.766 -4.213 1.00 54.38 92 ALA A CA 1
ATOM 756 C C . ALA A 1 92 ? 50.828 8.184 -3.678 1.00 54.38 92 ALA A C 1
ATOM 758 O O . ALA A 1 92 ? 51.733 8.872 -3.205 1.00 54.38 92 ALA A O 1
ATOM 759 N N . SER A 1 93 ? 49.562 8.614 -3.718 1.00 53.94 93 SER A N 1
ATOM 760 C CA . SER A 1 93 ? 49.181 10.016 -3.495 1.00 53.94 93 SER A CA 1
ATOM 761 C C . SER A 1 93 ? 48.154 10.237 -2.380 1.00 53.94 93 SER A C 1
ATOM 763 O O . SER A 1 93 ? 48.308 11.174 -1.590 1.00 53.94 93 SER A O 1
ATOM 765 N N . ILE A 1 94 ? 47.114 9.398 -2.275 1.00 58.81 94 ILE A N 1
ATOM 766 C CA . ILE A 1 94 ? 46.016 9.593 -1.309 1.00 58.81 94 ILE A CA 1
ATOM 767 C C . ILE A 1 94 ? 45.774 8.308 -0.515 1.00 58.81 94 ILE A C 1
ATOM 769 O O . ILE A 1 94 ? 45.430 7.296 -1.119 1.00 58.81 94 ILE A O 1
ATOM 773 N N . PRO A 1 95 ? 45.892 8.323 0.823 1.00 61.09 95 PRO A N 1
ATOM 774 C CA . PRO A 1 95 ? 45.584 7.158 1.643 1.00 61.09 95 PRO A CA 1
ATOM 775 C C . PRO A 1 95 ? 44.074 6.870 1.624 1.00 61.09 95 PRO A C 1
ATOM 777 O O . PRO A 1 95 ? 43.262 7.772 1.824 1.00 61.09 95 PRO A O 1
ATOM 780 N N . ARG A 1 96 ? 43.689 5.612 1.389 1.00 61.09 96 ARG A N 1
ATOM 781 C CA . ARG A 1 96 ? 42.285 5.185 1.251 1.00 61.09 96 ARG A CA 1
ATOM 782 C C . ARG A 1 96 ? 41.846 4.184 2.307 1.00 61.09 96 ARG A C 1
ATOM 784 O O . ARG A 1 96 ? 40.761 4.329 2.866 1.00 61.09 96 ARG A O 1
ATOM 791 N N . ILE A 1 97 ? 42.686 3.192 2.592 1.00 63.69 97 ILE A N 1
ATOM 792 C CA . ILE A 1 97 ? 42.367 2.088 3.502 1.00 63.69 97 ILE A CA 1
ATOM 793 C C . ILE A 1 97 ? 43.478 1.952 4.532 1.00 63.69 97 ILE A C 1
ATOM 795 O O . ILE A 1 97 ? 44.660 1.989 4.185 1.00 63.69 97 ILE A O 1
ATOM 799 N N . LEU A 1 98 ? 43.080 1.718 5.776 1.00 68.81 98 LEU A N 1
ATOM 800 C CA . LEU A 1 98 ? 43.953 1.285 6.853 1.00 68.81 98 LEU A CA 1
ATOM 801 C C . LEU A 1 98 ? 43.528 -0.103 7.338 1.00 68.81 98 LEU A C 1
ATOM 803 O O . LEU A 1 98 ? 42.361 -0.324 7.663 1.00 68.81 98 LEU A O 1
ATOM 807 N N . ILE A 1 99 ? 44.491 -1.018 7.415 1.00 68.44 99 ILE A N 1
ATOM 808 C CA . ILE A 1 99 ? 44.339 -2.354 7.995 1.00 68.44 99 ILE A CA 1
ATOM 809 C C . ILE A 1 99 ? 45.247 -2.437 9.220 1.00 68.44 99 ILE A C 1
ATOM 811 O O . ILE A 1 99 ? 46.459 -2.267 9.104 1.00 68.44 99 ILE A O 1
ATOM 815 N N . LYS A 1 100 ? 44.664 -2.698 10.391 1.00 68.69 100 LYS A N 1
ATOM 816 C CA . LYS A 1 100 ? 45.401 -2.980 11.623 1.00 68.69 100 LYS A CA 1
ATOM 817 C C . LYS A 1 100 ? 45.619 -4.483 11.752 1.00 68.69 100 LYS A C 1
ATOM 819 O O . LYS A 1 100 ? 44.667 -5.263 11.689 1.00 68.69 100 LYS A O 1
ATOM 824 N N . LEU A 1 101 ? 46.866 -4.852 11.990 1.00 62.34 101 LEU A N 1
ATOM 825 C CA . LEU A 1 101 ? 47.326 -6.192 12.298 1.00 62.34 101 LEU A CA 1
ATOM 826 C C . LEU A 1 101 ? 47.793 -6.226 13.756 1.00 62.34 101 LEU A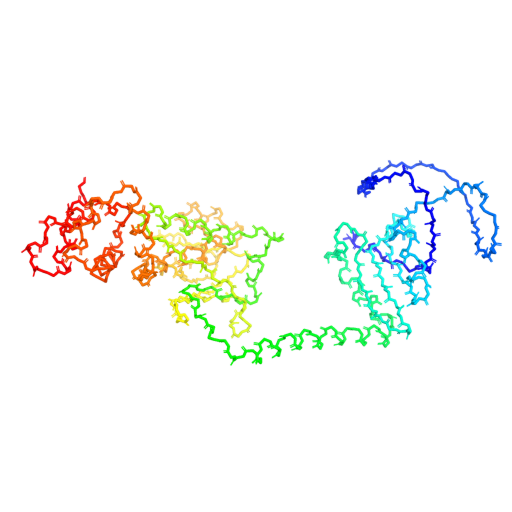 C 1
ATOM 828 O O . LEU A 1 101 ? 48.581 -5.387 14.180 1.00 62.34 101 LEU A O 1
ATOM 832 N N . THR A 1 102 ? 47.350 -7.208 14.529 1.00 70.62 102 THR A N 1
ATOM 833 C CA . THR A 1 102 ? 47.868 -7.459 15.881 1.00 70.62 102 THR A CA 1
ATOM 834 C C . THR A 1 102 ? 48.251 -8.928 15.964 1.00 70.62 102 THR A C 1
ATOM 836 O O . THR A 1 102 ? 47.448 -9.798 15.631 1.00 70.62 102 THR A O 1
ATOM 839 N N . ASN A 1 103 ? 49.498 -9.212 16.354 1.00 72.25 103 ASN A N 1
ATOM 840 C CA . ASN A 1 103 ? 50.046 -10.573 16.443 1.00 72.25 103 ASN A CA 1
ATOM 841 C C . ASN A 1 103 ? 49.825 -11.418 15.169 1.00 72.25 103 ASN A C 1
ATOM 843 O O . ASN A 1 103 ? 49.513 -12.602 15.251 1.00 72.25 103 ASN A O 1
ATOM 847 N N . GLY A 1 104 ? 49.948 -10.800 13.989 1.00 67.62 104 GLY A N 1
ATOM 848 C CA . GLY A 1 104 ? 49.768 -11.481 12.701 1.00 67.62 104 GLY A CA 1
ATOM 849 C C . GLY A 1 104 ? 48.313 -11.726 12.282 1.00 67.62 104 GLY A C 1
ATOM 850 O O . GLY A 1 104 ? 48.093 -12.430 11.306 1.00 67.62 104 GLY A O 1
ATOM 851 N N . THR A 1 105 ? 47.324 -11.144 12.969 1.00 75.44 105 THR A N 1
ATOM 852 C CA . THR A 1 105 ? 45.896 -11.245 12.607 1.00 75.44 105 THR A CA 1
ATOM 853 C C . THR A 1 105 ? 45.303 -9.877 12.296 1.00 75.44 105 THR A C 1
ATOM 855 O O . THR A 1 105 ? 45.651 -8.887 12.943 1.00 75.44 105 THR A O 1
ATOM 858 N N . ILE A 1 106 ? 44.413 -9.795 11.301 1.00 75.56 106 ILE A N 1
ATOM 859 C CA . ILE A 1 106 ? 43.711 -8.545 10.982 1.00 75.56 106 ILE A CA 1
ATOM 860 C C . ILE A 1 106 ? 42.659 -8.303 12.058 1.00 75.56 106 ILE A C 1
ATOM 862 O O . ILE A 1 106 ? 41.697 -9.052 12.177 1.00 75.56 106 ILE A O 1
ATOM 866 N N . THR A 1 107 ? 42.823 -7.229 12.822 1.00 71.00 107 THR A N 1
ATOM 867 C CA . THR A 1 107 ? 41.868 -6.853 13.871 1.00 71.00 107 THR A CA 1
ATOM 868 C C . THR A 1 107 ? 40.887 -5.791 13.405 1.00 71.00 107 THR A C 1
ATOM 870 O O . THR A 1 107 ? 39.827 -5.619 14.005 1.00 71.00 107 THR A O 1
ATOM 873 N N . LYS A 1 108 ? 41.238 -5.017 12.369 1.00 70.75 108 LYS A N 1
ATOM 874 C CA . LYS A 1 108 ? 40.443 -3.852 11.979 1.00 70.75 108 LYS A CA 1
ATOM 875 C C . LYS A 1 108 ? 40.746 -3.380 10.567 1.00 70.75 108 LYS A C 1
ATOM 877 O O . LYS A 1 108 ? 41.910 -3.189 10.228 1.00 70.75 108 LYS A O 1
ATOM 882 N N . ILE A 1 109 ? 39.704 -3.081 9.796 1.00 73.81 109 ILE A N 1
ATOM 883 C CA . ILE A 1 109 ? 39.812 -2.424 8.489 1.00 73.81 109 ILE A CA 1
ATOM 884 C C . ILE A 1 109 ? 38.918 -1.191 8.492 1.00 73.81 109 ILE A C 1
ATOM 886 O O . ILE A 1 109 ? 37.758 -1.274 8.896 1.00 73.81 109 ILE A O 1
ATOM 890 N N . ARG A 1 110 ? 39.451 -0.038 8.080 1.00 69.81 110 ARG A N 1
ATOM 891 C CA . ARG A 1 110 ? 38.697 1.221 8.006 1.00 69.81 110 ARG A CA 1
ATOM 892 C C . ARG A 1 110 ? 39.117 2.066 6.814 1.00 69.81 110 ARG A C 1
ATOM 894 O O . ARG A 1 110 ? 40.257 1.984 6.354 1.00 69.81 110 ARG A O 1
ATOM 901 N N . GLY A 1 111 ? 38.195 2.905 6.350 1.00 63.91 111 GLY A N 1
ATOM 902 C CA . GLY A 1 111 ? 38.527 4.003 5.449 1.00 63.91 111 GLY A CA 1
ATOM 903 C C . GLY A 1 111 ? 39.157 5.174 6.205 1.00 63.91 111 GLY A C 1
ATOM 904 O O . GLY A 1 111 ? 39.036 5.283 7.426 1.00 63.91 111 GLY A O 1
ATOM 905 N N . ILE A 1 112 ? 39.840 6.051 5.473 1.00 59.16 112 ILE A N 1
ATOM 906 C CA . ILE A 1 112 ? 40.612 7.171 6.048 1.00 59.16 112 ILE A CA 1
ATOM 907 C C . ILE A 1 112 ? 39.839 8.511 5.978 1.00 59.16 112 ILE A C 1
ATOM 909 O O . ILE A 1 112 ? 40.242 9.504 6.578 1.00 59.16 112 ILE A O 1
ATOM 913 N N . GLY A 1 113 ? 38.682 8.537 5.304 1.00 53.03 113 GLY A N 1
ATOM 914 C CA . GLY A 1 113 ? 37.802 9.707 5.190 1.00 53.03 113 GLY A CA 1
ATOM 915 C C . GLY A 1 113 ? 36.886 9.966 6.399 1.00 53.03 113 GLY A C 1
ATOM 916 O O . GLY A 1 113 ? 36.909 9.260 7.410 1.00 53.03 113 GLY A O 1
ATOM 917 N N . HIS A 1 114 ? 36.034 10.992 6.282 1.00 41.41 114 HIS A N 1
ATOM 918 C CA . HIS A 1 114 ? 35.056 11.356 7.315 1.00 41.41 114 HIS A CA 1
ATOM 919 C C . HIS A 1 114 ? 34.095 10.186 7.594 1.00 41.41 114 HIS A C 1
ATOM 921 O O . HIS A 1 114 ? 33.484 9.643 6.679 1.00 41.41 114 HIS A O 1
ATOM 927 N N . GLY A 1 115 ? 33.961 9.793 8.864 1.00 48.09 115 GLY A N 1
ATOM 928 C CA . GLY A 1 115 ? 33.166 8.630 9.282 1.00 48.09 115 GLY A CA 1
ATOM 929 C C . GLY A 1 115 ? 33.914 7.292 9.256 1.00 48.09 115 GLY A C 1
ATOM 930 O O . GLY A 1 115 ? 33.360 6.300 9.708 1.00 48.09 115 GLY A O 1
ATOM 931 N N . GLN A 1 116 ? 35.169 7.257 8.785 1.00 57.28 116 GLN A N 1
ATOM 932 C CA . GLN A 1 116 ? 36.026 6.058 8.738 1.00 57.28 116 GLN A CA 1
ATOM 933 C C . GLN A 1 116 ? 35.435 4.862 7.961 1.00 57.28 116 GLN A C 1
ATOM 935 O O . GLN A 1 116 ? 35.909 3.728 8.086 1.00 57.28 116 GLN A O 1
ATOM 940 N N . ASN A 1 117 ? 34.421 5.119 7.132 1.00 62.41 117 ASN A N 1
ATOM 941 C CA . ASN A 1 117 ? 33.788 4.133 6.266 1.00 62.41 117 ASN A CA 1
ATOM 942 C C . ASN A 1 117 ? 34.647 3.877 5.026 1.00 62.41 117 ASN A C 1
ATOM 944 O O . ASN A 1 117 ? 35.338 4.772 4.537 1.00 62.41 117 ASN A O 1
ATOM 948 N N . ILE A 1 118 ? 34.594 2.650 4.516 1.00 63.72 118 ILE A N 1
ATOM 949 C CA . ILE A 1 118 ? 35.285 2.258 3.286 1.00 63.72 118 ILE A CA 1
ATOM 950 C C . ILE A 1 118 ? 34.478 2.791 2.097 1.00 63.72 118 ILE A C 1
ATOM 952 O O . ILE A 1 118 ? 33.262 2.628 2.050 1.00 63.72 118 ILE A O 1
ATOM 956 N N . GLU A 1 119 ? 35.147 3.443 1.148 1.00 60.19 119 GLU A N 1
ATOM 957 C CA . GLU A 1 119 ? 34.499 3.976 -0.054 1.00 60.19 119 GLU A CA 1
ATOM 958 C C . GLU A 1 119 ? 33.939 2.824 -0.917 1.00 60.19 119 GLU A C 1
ATOM 960 O O . GLU A 1 119 ? 34.683 1.876 -1.186 1.00 60.19 119 GLU A O 1
ATOM 965 N N . PRO A 1 120 ? 32.681 2.887 -1.402 1.00 58.28 120 PRO A N 1
ATOM 966 C CA . PRO A 1 120 ? 32.057 1.780 -2.137 1.00 58.28 120 PRO A CA 1
ATOM 967 C C . PRO A 1 120 ? 32.867 1.295 -3.348 1.00 58.28 120 PRO A C 1
ATOM 969 O O . PRO A 1 120 ? 33.074 0.098 -3.523 1.00 58.28 120 PRO A O 1
ATOM 972 N N . GLY A 1 121 ? 33.427 2.224 -4.131 1.00 57.78 121 GLY A N 1
ATOM 973 C CA . GLY A 1 121 ? 34.255 1.903 -5.304 1.00 57.78 121 GLY A CA 1
ATOM 974 C C . GLY A 1 121 ? 35.621 1.279 -4.984 1.00 57.78 121 GLY A C 1
ATOM 975 O O . GLY A 1 121 ? 36.330 0.860 -5.893 1.00 57.78 121 GLY A O 1
ATOM 976 N N . ILE A 1 122 ? 36.005 1.216 -3.706 1.00 59.22 122 ILE A N 1
ATOM 977 C CA . ILE A 1 122 ? 37.281 0.658 -3.240 1.00 59.22 122 ILE A CA 1
ATOM 978 C C . ILE A 1 122 ? 37.105 -0.765 -2.691 1.00 59.22 122 ILE A C 1
ATOM 980 O O . ILE A 1 122 ? 38.093 -1.480 -2.512 1.00 59.22 122 ILE A O 1
ATOM 984 N N . ILE A 1 123 ? 35.863 -1.211 -2.476 1.00 63.97 123 ILE A N 1
ATOM 985 C CA . ILE A 1 123 ? 35.556 -2.524 -1.906 1.00 63.97 123 ILE A CA 1
ATOM 986 C C . ILE A 1 123 ? 36.200 -3.628 -2.754 1.00 63.97 123 ILE A C 1
ATOM 988 O O . ILE A 1 123 ? 37.049 -4.347 -2.244 1.00 63.97 123 ILE A O 1
ATOM 992 N N . ASP A 1 124 ? 35.947 -3.709 -4.057 1.00 60.38 124 ASP A N 1
ATOM 993 C CA . ASP A 1 124 ? 36.522 -4.779 -4.893 1.00 60.38 124 ASP A CA 1
ATOM 994 C C . ASP A 1 124 ? 38.061 -4.836 -4.844 1.00 60.38 124 ASP A C 1
ATOM 996 O O . ASP A 1 124 ? 38.670 -5.910 -4.855 1.00 60.38 124 ASP A O 1
ATOM 1000 N N . VAL A 1 125 ? 38.709 -3.673 -4.733 1.00 63.62 125 VAL A N 1
ATOM 1001 C CA . VAL A 1 125 ? 40.165 -3.570 -4.592 1.00 63.62 125 VAL A CA 1
ATOM 1002 C C . VAL A 1 125 ? 40.611 -4.070 -3.219 1.00 63.62 125 VAL A C 1
ATOM 1004 O O . VAL A 1 125 ? 41.571 -4.836 -3.137 1.00 63.62 125 VAL A O 1
ATOM 1007 N N . LEU A 1 126 ? 39.906 -3.704 -2.147 1.00 67.62 126 LEU A N 1
ATOM 1008 C CA . LEU A 1 126 ? 40.154 -4.215 -0.800 1.00 67.62 126 LEU A CA 1
ATOM 1009 C C . LEU A 1 126 ? 40.081 -5.746 -0.760 1.00 67.62 126 LEU A C 1
ATOM 1011 O O . LEU A 1 126 ? 40.978 -6.378 -0.209 1.00 67.62 126 LEU A O 1
ATOM 1015 N N . TRP A 1 127 ? 39.072 -6.350 -1.386 1.00 72.25 127 TRP A N 1
ATOM 1016 C CA . TRP A 1 127 ? 38.923 -7.808 -1.433 1.00 72.25 127 TRP A CA 1
ATOM 1017 C C . TRP A 1 127 ? 40.100 -8.481 -2.152 1.00 72.25 127 TRP A C 1
ATOM 1019 O O . TRP A 1 127 ? 40.662 -9.464 -1.655 1.00 72.25 127 TRP A O 1
ATOM 1029 N N . LYS A 1 128 ? 40.552 -7.910 -3.278 1.00 69.12 128 LYS A N 1
ATOM 1030 C CA . LYS A 1 128 ? 41.771 -8.365 -3.968 1.00 69.12 128 LYS A CA 1
ATOM 1031 C C . LYS A 1 128 ? 43.000 -8.259 -3.056 1.00 69.12 128 LYS A C 1
ATOM 1033 O O . LYS A 1 128 ? 43.787 -9.200 -2.990 1.00 69.12 128 LYS A O 1
ATOM 1038 N N . LYS A 1 129 ? 43.163 -7.152 -2.322 1.00 68.44 129 LYS A N 1
ATOM 1039 C CA . LYS A 1 129 ? 44.303 -6.952 -1.408 1.00 68.44 129 LYS A CA 1
ATOM 1040 C C . LYS A 1 129 ? 44.274 -7.895 -0.206 1.00 68.44 129 LYS A C 1
ATOM 1042 O O . LYS A 1 129 ? 45.315 -8.442 0.136 1.00 68.44 129 LYS A O 1
ATOM 1047 N N . LEU A 1 130 ? 43.107 -8.154 0.382 1.00 71.56 130 LEU A N 1
ATOM 1048 C CA . LEU A 1 130 ? 42.953 -9.148 1.449 1.00 71.56 130 LEU A CA 1
ATOM 1049 C C . LEU A 1 130 ? 43.320 -10.551 0.964 1.00 71.56 130 LEU A C 1
ATOM 1051 O O . LEU A 1 130 ? 44.027 -11.272 1.656 1.00 71.56 130 LEU A O 1
ATOM 1055 N N . THR A 1 131 ? 42.948 -10.901 -0.266 1.00 71.75 131 THR A N 1
ATOM 1056 C CA . THR A 1 131 ? 43.337 -12.185 -0.871 1.00 71.75 131 THR A CA 1
ATOM 1057 C C . THR A 1 131 ? 44.861 -12.312 -1.031 1.00 71.75 131 THR A C 1
ATOM 1059 O O . THR A 1 131 ? 45.414 -13.399 -0.867 1.00 71.75 131 THR A O 1
ATOM 1062 N N . LEU A 1 132 ? 45.560 -11.203 -1.304 1.00 69.56 132 LEU A N 1
ATOM 1063 C CA . LEU A 1 132 ? 47.025 -11.164 -1.412 1.00 69.56 132 LEU A CA 1
ATOM 1064 C C . LEU A 1 132 ? 47.748 -11.273 -0.059 1.00 69.56 132 LEU A C 1
ATOM 1066 O O . LEU A 1 132 ? 48.924 -11.627 -0.045 1.00 69.56 132 LEU A O 1
ATOM 1070 N N . LEU A 1 133 ? 47.065 -11.024 1.065 1.00 68.94 133 LEU A N 1
ATOM 1071 C CA . LEU A 1 133 ? 47.613 -11.231 2.415 1.00 68.94 133 LEU A CA 1
ATOM 1072 C C . LEU A 1 133 ? 47.644 -12.714 2.832 1.00 68.94 133 LEU A C 1
ATOM 1074 O O . LEU 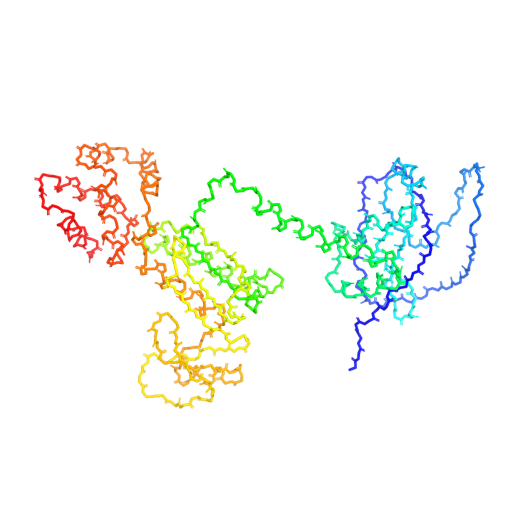A 1 133 ? 47.997 -13.030 3.967 1.00 68.94 133 LEU A O 1
ATOM 1078 N N . GLY A 1 134 ? 47.308 -13.630 1.918 1.00 76.75 134 GLY A N 1
ATOM 1079 C CA . GLY A 1 134 ? 47.426 -15.068 2.132 1.00 76.75 134 GLY A CA 1
ATOM 1080 C C . GLY A 1 134 ? 46.454 -15.573 3.193 1.00 76.75 134 GLY A C 1
ATOM 1081 O O . GLY A 1 134 ? 45.276 -15.217 3.186 1.00 76.75 134 GLY A O 1
ATOM 1082 N N . ASP A 1 135 ? 46.945 -16.423 4.090 1.00 75.38 135 ASP A N 1
ATOM 1083 C CA . ASP A 1 135 ? 46.109 -17.099 5.087 1.00 75.38 135 ASP A CA 1
ATOM 1084 C C . ASP A 1 135 ? 45.499 -16.107 6.092 1.00 75.38 135 ASP A C 1
ATOM 1086 O O . ASP A 1 135 ? 44.317 -16.202 6.396 1.00 75.38 135 ASP A O 1
ATOM 1090 N N . ILE A 1 136 ? 46.228 -15.044 6.451 1.00 76.50 136 ILE A N 1
ATOM 1091 C CA . ILE A 1 136 ? 45.748 -13.977 7.348 1.00 76.50 136 ILE A CA 1
ATOM 1092 C C . ILE A 1 136 ? 44.498 -13.279 6.783 1.00 76.50 136 ILE A C 1
ATOM 1094 O O . ILE A 1 136 ? 43.555 -12.963 7.509 1.00 76.50 136 ILE A O 1
ATOM 1098 N N . GLY A 1 137 ? 44.488 -13.014 5.473 1.00 72.81 137 GLY A N 1
ATOM 1099 C CA . GLY A 1 137 ? 43.350 -12.382 4.808 1.00 72.81 137 GLY A CA 1
ATOM 1100 C C . GLY A 1 137 ? 42.158 -13.322 4.640 1.00 72.81 137 GLY A C 1
ATOM 1101 O O . GLY A 1 137 ? 41.014 -12.883 4.757 1.00 72.81 137 GLY A O 1
ATOM 1102 N N . LYS A 1 138 ? 42.411 -14.615 4.406 1.00 75.31 138 LYS A N 1
ATOM 1103 C CA . LYS A 1 138 ? 41.362 -15.641 4.333 1.00 75.31 138 LYS A CA 1
ATOM 1104 C C . LYS A 1 138 ? 40.688 -15.859 5.682 1.00 75.31 138 LYS A C 1
ATOM 1106 O O . LYS A 1 138 ? 39.463 -15.898 5.714 1.00 75.31 138 LYS A O 1
ATOM 1111 N N . ASP A 1 139 ? 41.464 -15.931 6.760 1.00 78.12 139 ASP A N 1
ATOM 1112 C CA . ASP A 1 139 ? 40.952 -16.109 8.121 1.00 78.12 139 ASP A CA 1
ATOM 1113 C C . ASP A 1 139 ? 40.026 -14.951 8.511 1.00 78.12 139 ASP A C 1
ATOM 1115 O O . ASP A 1 139 ? 38.937 -15.175 9.033 1.00 78.12 139 ASP A O 1
ATOM 1119 N N . TYR A 1 140 ? 40.401 -13.715 8.164 1.00 77.50 140 TYR A N 1
ATOM 1120 C CA . TYR A 1 140 ? 39.558 -12.538 8.387 1.00 77.50 140 TYR A CA 1
ATOM 1121 C C . TYR A 1 140 ? 38.256 -12.573 7.567 1.00 77.50 140 TYR A C 1
ATOM 1123 O O . TYR A 1 140 ? 37.172 -12.291 8.078 1.00 77.50 140 TYR A O 1
ATOM 1131 N N . LEU A 1 141 ? 38.334 -12.939 6.284 1.00 75.31 141 LEU A N 1
ATOM 1132 C CA . LEU A 1 141 ? 37.142 -13.070 5.440 1.00 75.31 141 LEU A CA 1
ATOM 1133 C C . LEU A 1 141 ? 36.213 -14.178 5.951 1.00 75.31 141 LEU A C 1
ATOM 1135 O O . LEU A 1 141 ? 34.995 -14.004 5.945 1.00 75.31 141 LEU A O 1
ATOM 1139 N N . GLN A 1 142 ? 36.779 -15.287 6.426 1.00 75.38 142 GLN A N 1
ATOM 1140 C CA . GLN A 1 142 ? 36.026 -16.379 7.024 1.00 75.38 142 GLN A CA 1
ATOM 1141 C C . GLN A 1 142 ? 35.374 -15.952 8.344 1.00 75.38 142 GLN A C 1
ATOM 1143 O O . GLN A 1 142 ? 34.184 -16.205 8.515 1.00 75.38 142 GLN A O 1
ATOM 1148 N N . SER A 1 143 ? 36.077 -15.220 9.217 1.00 73.69 143 SER A N 1
ATOM 1149 C CA . SER A 1 143 ? 35.480 -14.687 10.447 1.00 73.69 143 SER A CA 1
ATOM 1150 C C . SER A 1 143 ? 34.342 -13.707 10.164 1.00 73.69 143 SER A C 1
ATOM 1152 O O . SER A 1 143 ? 33.329 -13.752 10.845 1.00 73.69 143 SER A O 1
ATOM 1154 N N . CYS A 1 144 ? 34.440 -12.875 9.119 1.00 70.00 144 CYS A N 1
ATOM 1155 C CA . CYS A 1 144 ? 33.338 -11.991 8.720 1.00 70.00 144 CYS A CA 1
ATOM 1156 C C . CYS A 1 144 ? 32.116 -12.760 8.193 1.00 70.00 144 CYS A C 1
ATOM 1158 O O . CYS A 1 144 ? 30.981 -12.312 8.358 1.00 70.00 144 CYS A O 1
ATOM 1160 N N . ILE A 1 145 ? 32.332 -13.895 7.520 1.00 68.38 145 ILE A N 1
ATOM 1161 C CA . ILE A 1 145 ? 31.247 -14.777 7.075 1.00 68.38 145 ILE A CA 1
ATOM 1162 C C . ILE A 1 145 ? 30.613 -15.466 8.283 1.00 68.38 145 ILE A C 1
ATOM 1164 O O . ILE A 1 145 ? 29.390 -15.520 8.358 1.00 68.38 145 ILE A O 1
ATOM 1168 N N . GLU A 1 146 ? 31.423 -15.960 9.219 1.00 65.44 146 GLU A N 1
ATOM 1169 C CA . GLU A 1 146 ? 30.968 -16.607 10.451 1.00 65.44 146 GLU A CA 1
ATOM 1170 C C . GLU A 1 146 ? 30.218 -15.634 11.367 1.00 65.44 146 GLU A C 1
ATOM 1172 O O . GLU A 1 146 ? 29.163 -16.007 11.858 1.00 65.44 146 GLU A O 1
ATOM 1177 N N . GLU A 1 147 ? 30.671 -14.387 11.522 1.00 65.94 147 GLU A N 1
ATOM 1178 C CA . GLU A 1 147 ? 29.987 -13.328 12.283 1.00 65.94 147 GLU A CA 1
ATOM 1179 C C . GLU A 1 147 ? 28.622 -12.993 11.663 1.00 65.94 147 GLU A C 1
ATOM 1181 O O . GLU A 1 147 ? 27.611 -13.032 12.354 1.00 65.94 147 GLU A O 1
ATOM 1186 N N . LYS A 1 148 ? 28.544 -12.821 10.334 1.00 58.50 148 LYS A N 1
ATOM 1187 C CA . LYS A 1 148 ? 27.253 -12.672 9.631 1.00 58.50 148 LYS A CA 1
ATOM 1188 C C . LYS A 1 148 ? 26.358 -13.908 9.758 1.00 58.50 148 LYS A C 1
ATOM 1190 O O . LYS A 1 148 ? 25.133 -13.787 9.791 1.00 58.50 148 LYS A O 1
ATOM 1195 N N . LEU A 1 149 ? 26.946 -15.106 9.787 1.00 56.81 149 LEU A N 1
ATOM 1196 C CA . LEU A 1 149 ? 26.203 -16.343 10.017 1.00 56.81 149 LEU A CA 1
ATOM 1197 C C . LEU A 1 149 ? 25.682 -16.398 11.458 1.00 56.81 149 LEU A C 1
ATOM 1199 O O . LEU A 1 149 ? 24.541 -16.805 11.658 1.00 56.81 149 LEU A O 1
ATOM 1203 N N . LEU A 1 150 ? 26.487 -15.981 12.436 1.00 55.84 150 LEU A N 1
ATOM 1204 C CA . LEU A 1 150 ? 26.126 -15.909 13.846 1.00 55.84 150 LEU A CA 1
ATOM 1205 C C . LEU A 1 150 ? 25.037 -14.869 14.088 1.00 55.84 150 LEU A C 1
ATOM 1207 O O . LEU A 1 150 ? 24.055 -15.236 14.714 1.00 55.84 150 LEU A O 1
ATOM 1211 N N . ASP A 1 151 ? 25.116 -13.669 13.510 1.00 54.56 151 ASP A N 1
ATOM 1212 C CA . ASP A 1 151 ? 24.031 -12.675 13.551 1.00 54.56 151 ASP A CA 1
ATOM 1213 C C . ASP A 1 151 ? 22.718 -13.293 13.037 1.00 54.56 151 ASP A C 1
ATOM 1215 O O . ASP A 1 151 ? 21.673 -13.220 13.682 1.00 54.56 151 ASP A O 1
ATOM 1219 N N . SER A 1 152 ? 22.784 -14.038 11.924 1.00 54.44 152 SER A N 1
ATOM 1220 C CA . SER A 1 152 ? 21.615 -14.730 11.358 1.00 54.44 152 SER A CA 1
ATOM 1221 C C . SER A 1 152 ? 21.084 -15.898 12.212 1.00 54.44 152 SER A C 1
ATOM 1223 O O . SER A 1 152 ? 19.951 -16.355 12.018 1.00 54.44 152 SER A O 1
ATOM 1225 N N . ILE A 1 153 ? 21.909 -16.429 13.122 1.00 54.69 153 ILE A N 1
ATOM 1226 C CA . ILE A 1 153 ? 21.584 -17.523 14.046 1.00 54.69 153 ILE A CA 1
ATOM 1227 C C . ILE A 1 153 ? 21.094 -16.959 15.390 1.00 54.69 153 ILE A C 1
ATOM 1229 O O . ILE A 1 153 ? 20.121 -17.479 15.934 1.00 54.69 153 ILE A O 1
ATOM 1233 N N . GLU A 1 154 ? 21.684 -15.879 15.900 1.00 50.59 154 GLU A N 1
ATOM 1234 C CA . GLU A 1 154 ? 21.224 -15.148 17.085 1.00 50.59 154 GLU A CA 1
ATOM 1235 C C . GLU A 1 154 ? 19.837 -14.534 16.852 1.00 50.59 154 GLU A C 1
ATOM 1237 O O . GLU A 1 154 ? 18.953 -14.697 17.701 1.00 50.59 154 GLU A O 1
ATOM 1242 N N . ASP A 1 155 ? 19.574 -14.001 15.653 1.00 50.00 155 ASP A N 1
ATOM 1243 C CA . ASP A 1 155 ? 18.230 -13.587 15.221 1.00 50.00 155 ASP A CA 1
ATOM 1244 C C . ASP A 1 155 ? 17.210 -14.742 15.264 1.00 50.00 155 ASP A C 1
ATOM 1246 O O . ASP A 1 155 ? 16.019 -14.533 15.509 1.00 50.00 1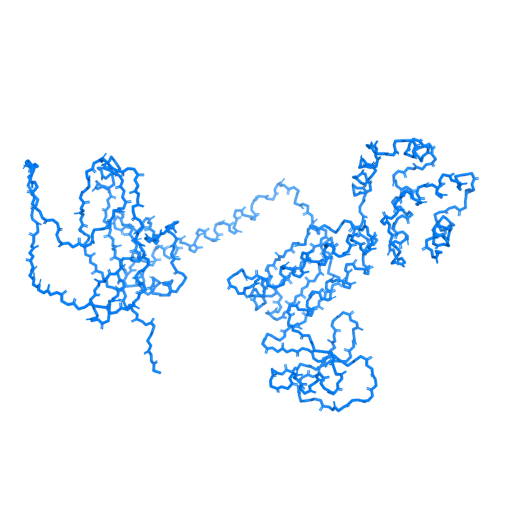55 ASP A O 1
ATOM 1250 N N . LYS A 1 156 ? 17.658 -15.992 15.077 1.00 48.28 156 LYS A N 1
ATOM 1251 C CA . LYS A 1 156 ? 16.806 -17.193 15.158 1.00 48.28 156 LYS A CA 1
ATOM 1252 C C . LYS A 1 156 ? 16.659 -17.765 16.565 1.00 48.28 156 LYS A C 1
ATOM 1254 O O . LYS A 1 156 ? 15.750 -18.570 16.769 1.00 48.28 156 LYS A O 1
ATOM 1259 N N . HIS A 1 157 ? 17.515 -17.406 17.521 1.00 44.47 157 HIS A N 1
ATOM 1260 C CA . HIS A 1 157 ? 17.474 -17.955 18.881 1.00 44.47 157 HIS A CA 1
ATOM 1261 C C . HIS A 1 157 ? 16.788 -17.041 19.908 1.00 44.47 157 HIS A C 1
ATOM 1263 O O . HIS A 1 157 ? 16.379 -17.534 20.959 1.00 44.47 157 HIS A O 1
ATOM 1269 N N . ASN A 1 158 ? 16.504 -15.776 19.577 1.00 43.41 158 ASN A N 1
ATOM 1270 C CA . ASN A 1 158 ? 15.660 -14.875 20.382 1.00 43.41 158 ASN A CA 1
ATOM 1271 C C . ASN A 1 158 ? 14.136 -15.073 20.180 1.00 43.41 158 ASN A C 1
ATOM 1273 O O . ASN A 1 158 ? 13.341 -14.133 20.247 1.00 43.41 158 ASN A O 1
ATOM 1277 N N . VAL A 1 159 ? 13.682 -16.320 20.000 1.00 46.91 159 VAL A N 1
ATOM 1278 C CA . VAL A 1 159 ? 12.252 -16.687 19.876 1.00 46.91 159 VAL A CA 1
ATOM 1279 C C . VAL A 1 159 ? 11.608 -16.857 21.262 1.00 46.91 159 VAL A C 1
ATOM 1281 O O . VAL A 1 159 ? 10.992 -17.870 21.581 1.00 46.91 159 VAL A O 1
ATOM 1284 N N . THR A 1 160 ? 11.775 -15.862 22.131 1.00 48.62 160 THR A N 1
ATOM 1285 C CA . THR A 1 160 ? 10.988 -15.717 23.373 1.00 48.62 160 THR A CA 1
ATOM 1286 C C . THR A 1 160 ? 10.204 -14.410 23.425 1.00 48.62 160 THR A C 1
ATOM 1288 O O . THR A 1 160 ? 9.389 -14.225 24.327 1.00 48.62 160 THR A O 1
ATOM 1291 N N . SER A 1 161 ? 10.371 -13.529 22.435 1.00 56.25 161 SER A N 1
ATOM 1292 C CA . SER A 1 161 ? 9.531 -12.345 22.278 1.00 56.25 161 SER A CA 1
ATOM 1293 C C . SER A 1 161 ? 8.410 -12.626 21.277 1.00 56.25 161 SER A C 1
ATOM 1295 O O . SER A 1 161 ? 8.632 -13.167 20.196 1.00 56.25 161 SER A O 1
ATOM 1297 N N . PHE A 1 162 ? 7.177 -12.291 21.653 1.00 58.19 162 PHE A N 1
ATOM 1298 C CA . PHE A 1 162 ? 6.069 -12.207 20.709 1.00 58.19 162 PHE A CA 1
ATOM 1299 C C . PHE A 1 162 ? 6.435 -11.149 19.662 1.00 58.19 162 PHE A C 1
ATOM 1301 O O . PHE A 1 162 ? 6.422 -9.957 19.961 1.00 58.19 162 PHE A O 1
ATOM 1308 N N . THR A 1 163 ? 6.818 -11.577 18.459 1.00 67.94 163 THR A N 1
ATOM 1309 C CA . THR A 1 163 ? 7.055 -10.665 17.338 1.00 67.94 163 THR A CA 1
ATOM 1310 C C . THR A 1 163 ? 5.708 -10.361 16.686 1.00 67.94 163 THR A C 1
ATOM 1312 O O . THR A 1 163 ? 5.090 -11.278 16.133 1.00 67.94 163 THR A O 1
ATOM 1315 N N . PRO A 1 164 ? 5.203 -9.118 16.772 1.00 72.81 164 PRO A N 1
ATOM 1316 C CA . PRO A 1 164 ? 3.955 -8.762 16.120 1.00 72.81 164 PRO A CA 1
ATOM 1317 C C . PRO A 1 164 ? 4.110 -8.896 14.604 1.00 72.81 164 PRO A C 1
ATOM 1319 O O . PRO A 1 164 ? 5.157 -8.578 14.042 1.00 72.81 164 PRO A O 1
ATOM 1322 N N . ILE A 1 165 ? 3.060 -9.380 13.946 1.00 84.38 165 ILE A N 1
ATOM 1323 C CA . ILE A 1 165 ? 3.004 -9.417 12.486 1.00 84.38 165 ILE A CA 1
ATOM 1324 C C . ILE A 1 165 ? 2.833 -7.984 11.990 1.00 84.38 165 ILE A C 1
ATOM 1326 O O . ILE A 1 165 ? 1.980 -7.254 12.499 1.00 84.38 165 ILE A O 1
ATOM 1330 N N . ASP A 1 166 ? 3.616 -7.592 10.989 1.00 87.06 166 ASP A N 1
ATOM 1331 C CA . ASP A 1 166 ? 3.456 -6.280 10.375 1.00 87.06 166 ASP A CA 1
ATOM 1332 C C . ASP A 1 166 ? 2.098 -6.178 9.663 1.00 87.06 166 ASP A C 1
ATOM 1334 O O . ASP A 1 166 ? 1.757 -7.057 8.858 1.00 87.06 166 ASP A O 1
ATOM 1338 N N . PRO A 1 167 ? 1.318 -5.109 9.917 1.00 90.06 167 PRO A N 1
ATOM 1339 C CA . PRO A 1 167 ? 0.012 -4.934 9.292 1.00 90.06 167 PRO A CA 1
ATOM 1340 C C . PRO A 1 167 ? 0.072 -4.880 7.765 1.00 90.06 167 PRO A C 1
ATOM 1342 O O . PRO A 1 167 ? -0.821 -5.399 7.100 1.00 90.06 167 PRO A O 1
ATOM 1345 N N . LEU A 1 168 ? 1.130 -4.282 7.210 1.00 95.12 168 LEU A N 1
ATOM 1346 C CA . LEU A 1 168 ? 1.351 -4.160 5.774 1.00 95.12 168 LEU A CA 1
ATOM 1347 C C . LEU A 1 168 ? 2.841 -4.342 5.464 1.00 95.12 168 LEU A C 1
ATOM 1349 O O . LEU A 1 168 ? 3.689 -3.647 6.027 1.00 95.12 168 LEU A O 1
ATOM 1353 N N . SER A 1 169 ? 3.167 -5.273 4.567 1.00 95.69 169 SER A N 1
ATOM 1354 C CA . SER A 1 169 ? 4.545 -5.521 4.137 1.00 95.69 169 SER A CA 1
ATOM 1355 C C . SER A 1 169 ? 4.672 -5.668 2.622 1.00 95.69 169 SER A C 1
ATOM 1357 O O . SER A 1 169 ? 3.749 -6.115 1.939 1.00 95.69 169 SER A O 1
ATOM 1359 N N . LEU A 1 170 ? 5.841 -5.297 2.107 1.00 97.06 170 LEU A N 1
ATOM 1360 C CA . LEU A 1 170 ? 6.260 -5.453 0.722 1.00 97.06 170 LEU A CA 1
ATOM 1361 C C . LEU A 1 170 ? 7.549 -6.278 0.698 1.00 97.06 170 LEU A C 1
ATOM 1363 O O . LEU A 1 170 ? 8.627 -5.789 1.029 1.00 97.06 170 LEU A O 1
ATOM 1367 N N . ASP A 1 171 ? 7.437 -7.536 0.302 1.00 95.81 171 ASP A N 1
ATOM 1368 C CA . ASP A 1 171 ? 8.592 -8.383 0.046 1.00 95.81 171 ASP A CA 1
ATOM 1369 C C . ASP A 1 171 ? 9.095 -8.136 -1.381 1.00 95.81 171 ASP A C 1
ATOM 1371 O O . ASP A 1 171 ? 8.311 -8.165 -2.334 1.00 95.81 171 ASP A O 1
ATOM 1375 N N . LEU A 1 172 ? 10.403 -7.967 -1.539 1.00 94.88 172 LEU A N 1
ATOM 1376 C CA . LEU A 1 172 ? 11.073 -7.798 -2.823 1.00 94.88 172 LEU A CA 1
ATOM 1377 C C . LEU A 1 172 ? 12.012 -8.974 -3.092 1.00 94.88 172 LEU A C 1
ATOM 1379 O O . LEU A 1 172 ? 12.793 -9.376 -2.226 1.00 94.88 172 LEU A O 1
ATOM 1383 N N . GLY A 1 173 ? 11.967 -9.505 -4.312 1.00 91.38 173 GLY A N 1
ATOM 1384 C CA . GLY A 1 173 ? 13.009 -10.384 -4.818 1.00 91.38 173 GLY A CA 1
ATOM 1385 C C . GLY A 1 173 ? 14.339 -9.639 -4.888 1.00 91.38 173 GLY A C 1
ATOM 1386 O O . GLY A 1 173 ? 14.375 -8.420 -5.066 1.00 91.38 173 GLY A O 1
ATOM 1387 N N . TYR A 1 174 ? 15.450 -10.369 -4.768 1.00 88.44 174 TYR A N 1
ATOM 1388 C CA . TYR A 1 174 ? 16.786 -9.761 -4.698 1.00 88.44 174 TYR A CA 1
ATOM 1389 C C . TYR A 1 174 ? 17.127 -8.881 -5.914 1.00 88.44 174 TYR A C 1
ATOM 1391 O O . TYR A 1 174 ? 17.939 -7.967 -5.809 1.00 88.44 174 TYR A O 1
ATOM 1399 N N . GLY A 1 175 ? 16.506 -9.136 -7.072 1.00 87.12 175 GLY A N 1
ATOM 1400 C CA . GLY A 1 175 ? 16.690 -8.323 -8.267 1.00 87.12 175 GLY A CA 1
ATOM 1401 C C . GLY A 1 175 ? 16.119 -6.916 -8.110 1.00 87.12 175 GLY A C 1
ATOM 1402 O O . GLY A 1 175 ? 16.671 -5.998 -8.692 1.00 87.12 175 GLY A O 1
ATOM 1403 N N . LEU A 1 176 ? 15.074 -6.722 -7.299 1.00 90.69 176 LEU A N 1
ATOM 1404 C CA . LEU A 1 176 ? 14.353 -5.451 -7.146 1.00 90.69 176 LEU A CA 1
ATOM 1405 C C . LEU A 1 176 ? 14.899 -4.542 -6.034 1.00 90.69 176 LEU A C 1
ATOM 1407 O O . LEU A 1 176 ? 14.444 -3.408 -5.900 1.00 90.69 176 LEU A O 1
ATOM 1411 N N . ILE A 1 177 ? 15.884 -5.003 -5.261 1.00 88.06 177 ILE A N 1
ATOM 1412 C CA . ILE A 1 177 ? 16.507 -4.235 -4.170 1.00 88.06 177 ILE A CA 1
ATOM 1413 C C . ILE A 1 177 ? 17.064 -2.868 -4.611 1.00 88.06 177 ILE A C 1
ATOM 1415 O O . ILE A 1 177 ? 16.875 -1.903 -3.869 1.00 88.06 177 ILE A O 1
ATOM 1419 N N . PRO A 1 178 ? 17.641 -2.698 -5.819 1.00 86.94 178 PRO A N 1
ATOM 1420 C CA . PRO A 1 178 ? 18.086 -1.380 -6.275 1.00 86.94 178 PRO A CA 1
ATOM 1421 C C . PRO A 1 178 ? 16.980 -0.311 -6.317 1.00 86.94 178 PRO A C 1
ATOM 1423 O O . PRO A 1 178 ? 17.287 0.874 -6.294 1.00 86.94 178 PRO A O 1
ATOM 1426 N N . LEU A 1 179 ? 15.694 -0.693 -6.349 1.00 85.00 179 LEU A N 1
ATOM 1427 C CA . LEU A 1 179 ? 14.568 0.254 -6.364 1.00 85.00 179 LEU A CA 1
ATOM 1428 C C . LEU A 1 179 ? 14.353 0.977 -5.025 1.00 85.00 179 LEU A C 1
ATOM 1430 O O . LEU A 1 179 ? 13.698 2.020 -4.991 1.00 85.00 179 LEU A O 1
ATOM 1434 N N . ILE A 1 180 ? 14.862 0.414 -3.927 1.00 83.44 180 ILE A N 1
ATOM 1435 C CA . ILE A 1 180 ? 14.727 0.965 -2.568 1.00 83.44 180 ILE A CA 1
ATOM 1436 C C . ILE A 1 180 ? 16.043 1.502 -2.010 1.00 83.44 180 ILE A C 1
ATOM 1438 O O . ILE A 1 180 ? 16.062 2.079 -0.923 1.00 83.44 180 ILE A O 1
ATOM 1442 N N . ASP A 1 181 ? 17.140 1.323 -2.737 1.00 78.94 181 ASP A N 1
ATOM 1443 C CA . ASP A 1 181 ? 18.448 1.776 -2.303 1.00 78.94 181 ASP A CA 1
ATOM 1444 C C . ASP A 1 181 ? 18.562 3.305 -2.441 1.00 78.94 181 ASP A C 1
ATOM 1446 O O . ASP A 1 181 ? 18.247 3.904 -3.476 1.00 78.94 181 ASP A O 1
ATOM 1450 N N . LYS A 1 182 ? 19.010 3.950 -1.360 1.00 66.81 182 LYS A N 1
ATOM 1451 C CA . LYS A 1 182 ? 19.196 5.404 -1.278 1.00 66.81 182 LYS A CA 1
ATOM 1452 C C . LYS A 1 182 ? 20.289 5.894 -2.220 1.00 66.81 182 LYS A C 1
ATOM 1454 O O . LYS A 1 182 ? 20.220 7.036 -2.665 1.00 66.81 182 LYS A O 1
ATOM 1459 N N . GLU A 1 183 ? 21.262 5.049 -2.553 1.00 60.94 183 GLU A N 1
ATOM 1460 C CA . GLU A 1 183 ? 22.325 5.403 -3.499 1.00 60.94 183 GLU A CA 1
ATOM 1461 C C . GLU A 1 183 ? 21.813 5.493 -4.947 1.00 60.94 183 GLU A C 1
ATOM 1463 O O . GLU A 1 183 ? 22.352 6.260 -5.744 1.00 60.94 183 GLU A O 1
ATOM 1468 N N . TYR A 1 184 ? 20.723 4.787 -5.266 1.00 57.59 184 TYR A N 1
ATOM 1469 C CA . TYR A 1 184 ? 20.109 4.741 -6.599 1.00 57.59 184 TYR A CA 1
ATOM 1470 C C . TYR A 1 184 ? 18.836 5.598 -6.713 1.00 57.59 184 TYR A C 1
ATOM 1472 O O . TYR A 1 184 ? 18.107 5.505 -7.699 1.00 57.59 184 TYR A O 1
ATOM 1480 N N . GLY A 1 185 ? 18.590 6.476 -5.733 1.00 59.75 185 GLY A N 1
ATOM 1481 C CA . GLY A 1 185 ? 17.531 7.487 -5.776 1.00 59.75 185 GLY A CA 1
ATOM 1482 C C . GLY A 1 185 ? 16.280 7.176 -4.954 1.00 59.75 185 GLY A C 1
ATOM 1483 O O . GLY A 1 185 ? 15.368 7.996 -4.975 1.00 59.75 185 GLY A O 1
ATOM 1484 N N . SER A 1 186 ? 16.223 6.042 -4.236 1.00 75.25 186 SER A N 1
ATOM 1485 C CA . SER A 1 186 ? 15.135 5.662 -3.305 1.00 75.25 186 SER A CA 1
ATOM 1486 C C . SER A 1 186 ? 13.702 5.907 -3.805 1.00 75.25 186 SER A C 1
ATOM 1488 O O . SER A 1 186 ? 12.782 6.100 -3.009 1.00 75.25 186 SER A O 1
ATOM 1490 N N . GLU A 1 187 ? 13.483 5.885 -5.119 1.00 83.75 187 GLU A N 1
ATOM 1491 C CA . GLU A 1 187 ? 12.266 6.431 -5.722 1.00 83.75 187 GLU A CA 1
ATOM 1492 C C . GLU A 1 187 ? 11.008 5.659 -5.294 1.00 83.75 187 GLU A C 1
ATOM 1494 O O . GLU A 1 187 ? 9.936 6.240 -5.105 1.00 83.75 187 GLU A O 1
ATOM 1499 N N . LEU A 1 188 ? 11.136 4.347 -5.070 1.00 89.94 188 LEU A N 1
ATOM 1500 C CA . LEU A 1 188 ? 10.040 3.534 -4.553 1.00 89.94 188 LEU A CA 1
ATOM 1501 C C . LEU A 1 188 ? 9.682 3.905 -3.104 1.00 89.94 188 LEU A C 1
ATOM 1503 O O . LEU A 1 188 ? 8.498 3.964 -2.776 1.00 89.94 188 LEU A O 1
ATOM 1507 N N . LEU A 1 189 ? 10.672 4.198 -2.252 1.00 90.75 189 LEU A N 1
ATOM 1508 C CA . LEU A 1 189 ? 10.435 4.610 -0.861 1.00 90.75 189 LEU A CA 1
ATOM 1509 C C . LEU A 1 189 ? 9.671 5.935 -0.797 1.00 90.75 189 LEU A C 1
ATOM 1511 O O . LEU A 1 189 ? 8.709 6.064 -0.038 1.00 90.75 189 LEU A O 1
ATOM 1515 N N . ASP A 1 190 ? 10.061 6.901 -1.626 1.00 91.06 190 ASP A N 1
ATOM 1516 C CA . ASP A 1 190 ? 9.405 8.208 -1.677 1.00 91.06 190 ASP A CA 1
ATOM 1517 C C . ASP A 1 190 ? 7.951 8.085 -2.142 1.00 91.06 190 ASP A C 1
ATOM 1519 O O . ASP A 1 190 ? 7.046 8.693 -1.562 1.00 91.06 190 ASP A O 1
ATOM 1523 N N . ARG A 1 191 ? 7.697 7.233 -3.141 1.00 93.25 191 ARG A N 1
ATOM 1524 C CA . ARG A 1 191 ? 6.343 6.940 -3.631 1.00 93.25 191 ARG A CA 1
ATOM 1525 C C . ARG A 1 191 ? 5.492 6.230 -2.582 1.00 93.25 191 ARG A C 1
ATOM 1527 O O . ARG A 1 191 ? 4.334 6.596 -2.409 1.00 93.25 191 ARG A O 1
ATOM 1534 N N . ILE A 1 192 ? 6.061 5.282 -1.837 1.00 94.38 192 ILE A N 1
ATOM 1535 C CA . ILE A 1 192 ? 5.383 4.609 -0.719 1.00 94.38 192 ILE A CA 1
ATOM 1536 C C . ILE A 1 192 ? 4.962 5.619 0.355 1.00 94.38 192 ILE A C 1
ATOM 1538 O O . ILE A 1 192 ? 3.813 5.616 0.801 1.00 94.38 192 ILE A O 1
ATOM 1542 N N . ASN A 1 193 ? 5.860 6.526 0.743 1.00 92.38 193 ASN A N 1
ATOM 1543 C CA . ASN A 1 193 ? 5.536 7.573 1.712 1.00 92.38 193 ASN A CA 1
ATOM 1544 C C . ASN A 1 193 ? 4.438 8.503 1.189 1.00 92.38 193 ASN A C 1
ATOM 1546 O O . ASN A 1 193 ? 3.509 8.848 1.924 1.00 92.38 193 ASN A O 1
ATOM 1550 N N . LYS A 1 194 ? 4.504 8.866 -0.094 1.00 95.06 194 LYS A N 1
ATOM 1551 C CA . LYS A 1 194 ? 3.487 9.687 -0.748 1.00 95.06 194 LYS A CA 1
ATOM 1552 C C . LYS A 1 194 ? 2.108 9.020 -0.726 1.00 95.06 194 LYS A C 1
ATOM 1554 O O . LYS A 1 194 ? 1.154 9.676 -0.319 1.00 95.06 194 LYS A O 1
ATOM 1559 N N . ILE A 1 195 ? 2.017 7.729 -1.051 1.00 95.75 195 ILE A N 1
ATOM 1560 C CA . ILE A 1 195 ? 0.766 6.952 -1.001 1.00 95.75 195 ILE A CA 1
ATOM 1561 C C . ILE A 1 195 ? 0.139 7.007 0.393 1.00 95.75 195 ILE A C 1
ATOM 1563 O O . ILE A 1 195 ? -1.052 7.285 0.534 1.00 95.75 195 ILE A O 1
ATOM 1567 N N . ARG A 1 196 ? 0.942 6.809 1.448 1.00 95.00 196 ARG A N 1
ATOM 1568 C CA . ARG A 1 196 ? 0.450 6.888 2.834 1.00 95.00 196 ARG A CA 1
ATOM 1569 C C . ARG A 1 196 ? -0.145 8.263 3.139 1.00 95.00 196 ARG A C 1
ATOM 1571 O O . ARG A 1 196 ? -1.238 8.348 3.695 1.00 95.00 196 ARG A O 1
ATOM 1578 N N . HIS A 1 197 ? 0.541 9.336 2.748 1.00 94.94 197 HIS A N 1
ATOM 1579 C CA . HIS A 1 197 ? 0.046 10.700 2.936 1.00 94.94 197 HIS A CA 1
ATOM 1580 C C . HIS A 1 197 ? -1.221 10.991 2.120 1.00 94.94 197 HIS A C 1
ATOM 1582 O O . HIS A 1 197 ? -2.166 11.580 2.645 1.00 94.94 197 HIS A O 1
ATOM 1588 N N . GLU A 1 198 ? -1.270 10.568 0.858 1.00 95.69 198 GLU A N 1
ATOM 1589 C CA . GLU A 1 198 ? -2.429 10.761 -0.017 1.00 95.69 198 GLU A CA 1
ATOM 1590 C C . GLU A 1 198 ? -3.649 9.978 0.478 1.00 95.69 198 GLU A C 1
ATOM 1592 O O . GLU A 1 198 ? -4.758 10.515 0.470 1.00 95.69 198 GLU A O 1
ATOM 1597 N N . THR A 1 199 ? -3.455 8.769 1.008 1.00 95.38 199 THR A N 1
ATOM 1598 C CA . THR A 1 199 ? -4.528 7.956 1.602 1.00 95.38 199 THR A CA 1
ATOM 1599 C C . THR A 1 199 ? -5.125 8.632 2.841 1.00 95.38 199 THR A C 1
ATOM 1601 O O . THR A 1 199 ? -6.345 8.708 2.991 1.00 95.38 199 THR A O 1
ATOM 1604 N N . VAL A 1 200 ? -4.286 9.213 3.706 1.00 94.19 200 VAL A N 1
ATOM 1605 C CA . VAL A 1 200 ? -4.762 10.010 4.851 1.00 94.19 200 VAL A CA 1
ATOM 1606 C C . VAL A 1 200 ? -5.568 11.220 4.372 1.00 94.19 200 VAL A C 1
ATOM 1608 O O . VAL A 1 200 ? -6.624 11.524 4.923 1.00 94.19 200 VAL A O 1
ATOM 1611 N N . MET A 1 201 ? -5.106 11.917 3.334 1.00 94.00 201 MET A N 1
ATOM 1612 C CA . MET A 1 201 ? -5.769 13.131 2.850 1.00 94.00 201 MET A CA 1
ATOM 1613 C C . MET A 1 201 ? -7.085 12.859 2.119 1.00 94.00 201 MET A C 1
ATOM 1615 O O . MET A 1 201 ? -8.014 13.666 2.236 1.00 94.00 201 MET A O 1
ATOM 1619 N N . SER A 1 202 ? -7.157 11.753 1.379 1.00 93.69 202 SER A N 1
ATOM 1620 C CA . SER A 1 202 ? -8.320 11.348 0.588 1.00 93.69 202 SER A CA 1
ATOM 1621 C C . SER A 1 202 ? -9.361 10.622 1.439 1.00 93.69 202 SER A C 1
ATOM 1623 O O . SER A 1 202 ? -10.514 11.054 1.500 1.00 93.69 202 SER A O 1
ATOM 1625 N N . LEU A 1 203 ? -8.962 9.572 2.158 1.00 95.12 203 LEU A N 1
ATOM 1626 C CA . LEU A 1 203 ? -9.865 8.715 2.923 1.00 95.12 203 LEU A CA 1
ATOM 1627 C C . LEU A 1 203 ? -9.922 9.051 4.414 1.00 95.12 203 LEU A C 1
ATOM 1629 O O . LEU A 1 203 ? -10.863 8.633 5.076 1.00 95.12 203 LEU A O 1
ATOM 1633 N N . GLY A 1 204 ? -8.964 9.796 4.968 1.00 94.12 204 GLY A N 1
ATOM 1634 C CA . GLY A 1 204 ? -8.860 9.974 6.423 1.00 94.12 204 GLY A CA 1
ATOM 1635 C C . GLY A 1 204 ? -8.348 8.728 7.151 1.00 94.12 204 GLY A C 1
ATOM 1636 O O . GLY A 1 204 ? -8.460 8.650 8.371 1.00 94.12 204 GLY A O 1
ATOM 1637 N N . LEU A 1 205 ? -7.812 7.750 6.415 1.00 95.12 205 LEU A N 1
ATOM 1638 C CA . LEU A 1 205 ? -7.293 6.496 6.955 1.00 95.12 205 LEU A CA 1
ATOM 1639 C C . LEU A 1 205 ? -5.803 6.647 7.313 1.00 95.12 205 LEU A C 1
ATOM 1641 O O . LEU A 1 205 ? -4.996 6.862 6.405 1.00 95.12 205 LEU A O 1
ATOM 1645 N N . PRO A 1 206 ? -5.405 6.502 8.592 1.00 91.38 206 PRO A N 1
ATOM 1646 C CA . PRO A 1 206 ? -3.996 6.419 8.964 1.00 91.38 206 PRO A CA 1
ATOM 1647 C C . PRO A 1 206 ? -3.397 5.088 8.493 1.00 91.38 206 PRO A C 1
ATOM 1649 O O . PRO A 1 206 ? -3.593 4.050 9.115 1.00 91.38 206 PRO A O 1
ATOM 1652 N N . VAL A 1 207 ? -2.658 5.111 7.380 1.00 93.06 207 VAL A N 1
ATOM 1653 C CA . VAL A 1 207 ? -1.998 3.905 6.858 1.00 93.06 207 VAL A CA 1
ATOM 1654 C C . VAL A 1 207 ? -0.793 3.547 7.743 1.00 93.06 207 VAL A C 1
ATOM 1656 O O . VAL A 1 207 ? 0.087 4.406 7.943 1.00 93.06 207 VAL A O 1
ATOM 1659 N N . PRO A 1 208 ? -0.702 2.298 8.247 1.00 91.75 208 PRO A N 1
ATOM 1660 C CA . PRO A 1 208 ? 0.436 1.849 9.043 1.00 91.75 208 PRO A CA 1
ATOM 1661 C C . PRO A 1 208 ? 1.745 1.944 8.252 1.00 91.75 208 PRO A C 1
ATOM 1663 O O . PRO A 1 208 ? 1.766 2.178 7.041 1.00 91.75 208 PRO A O 1
ATOM 1666 N N . GLU A 1 209 ? 2.868 1.811 8.949 1.00 91.56 209 GLU A N 1
ATOM 1667 C CA . GLU A 1 209 ? 4.163 1.722 8.280 1.00 91.56 209 GLU A CA 1
ATOM 1668 C C . GLU A 1 209 ? 4.216 0.480 7.382 1.00 91.56 209 GLU A C 1
ATOM 1670 O O . GLU A 1 209 ? 3.727 -0.588 7.752 1.00 91.56 209 GLU A O 1
ATOM 1675 N N . ILE A 1 210 ? 4.784 0.639 6.185 1.00 94.56 210 ILE A N 1
ATOM 1676 C CA . ILE A 1 210 ? 4.889 -0.435 5.198 1.00 94.56 210 ILE A CA 1
ATOM 1677 C C . ILE A 1 210 ? 6.281 -1.032 5.313 1.00 94.56 210 ILE A C 1
ATOM 1679 O O . ILE A 1 210 ? 7.253 -0.421 4.866 1.00 94.56 210 ILE A O 1
ATOM 1683 N N . ARG A 1 211 ? 6.388 -2.216 5.924 1.00 92.69 211 ARG A N 1
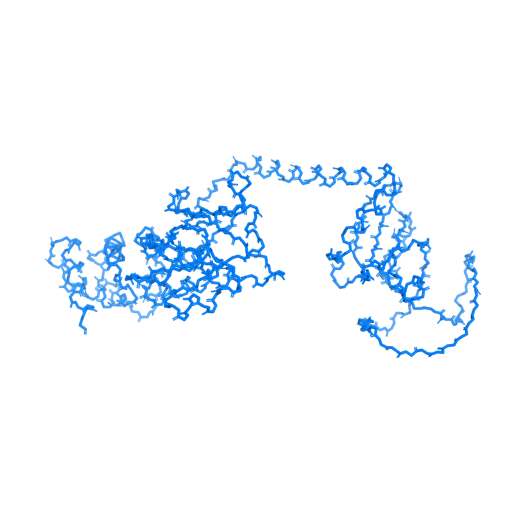ATOM 1684 C CA . ARG A 1 211 ? 7.687 -2.879 6.073 1.00 92.69 211 ARG A CA 1
ATOM 1685 C C . ARG A 1 211 ? 8.145 -3.422 4.729 1.00 92.69 211 ARG A C 1
ATOM 1687 O O . ARG A 1 211 ? 7.457 -4.244 4.131 1.00 92.69 211 ARG A O 1
ATOM 1694 N N . ILE A 1 212 ? 9.333 -3.025 4.291 1.00 92.44 212 ILE A N 1
ATOM 1695 C CA . ILE A 1 212 ? 9.950 -3.575 3.085 1.00 92.44 212 ILE A CA 1
ATOM 1696 C C . ILE A 1 212 ? 10.987 -4.613 3.491 1.00 92.44 212 ILE A C 1
ATOM 1698 O O . ILE A 1 212 ? 11.829 -4.347 4.346 1.00 92.44 212 ILE A O 1
ATOM 1702 N N . MET A 1 213 ? 10.903 -5.801 2.901 1.00 89.00 213 MET A N 1
ATOM 1703 C CA . MET A 1 213 ? 11.777 -6.926 3.223 1.00 89.00 213 MET A CA 1
ATOM 1704 C C . MET A 1 213 ? 12.379 -7.506 1.954 1.00 89.00 213 MET A C 1
ATOM 1706 O O . MET A 1 213 ? 11.684 -7.688 0.957 1.00 89.00 213 MET A O 1
ATOM 1710 N N . GLU A 1 214 ? 13.656 -7.863 1.997 1.00 88.88 214 GLU A N 1
ATOM 1711 C CA . GLU A 1 214 ? 14.211 -8.750 0.982 1.00 88.88 214 GLU A CA 1
ATOM 1712 C C . GLU A 1 214 ? 13.726 -10.183 1.221 1.00 88.88 214 GLU A C 1
ATOM 1714 O O . GLU A 1 214 ? 13.656 -10.667 2.354 1.00 88.88 214 GLU A O 1
ATOM 1719 N N . ASN A 1 215 ? 13.366 -10.880 0.146 1.00 86.19 215 ASN A N 1
ATOM 1720 C CA . ASN A 1 215 ? 12.941 -12.266 0.222 1.00 86.19 215 ASN A CA 1
ATOM 1721 C C . ASN A 1 215 ? 13.673 -13.105 -0.826 1.00 86.19 215 ASN A C 1
ATOM 1723 O O . ASN A 1 215 ? 13.336 -13.135 -2.005 1.00 86.19 215 ASN A O 1
ATOM 1727 N N . ILE A 1 216 ? 14.675 -13.850 -0.364 1.00 86.06 216 ILE A N 1
ATOM 1728 C CA . ILE A 1 216 ? 15.528 -14.697 -1.211 1.00 86.06 216 ILE A CA 1
ATOM 1729 C C . ILE A 1 216 ? 14.757 -15.927 -1.738 1.00 86.06 216 ILE A C 1
ATOM 1731 O O . ILE A 1 216 ? 15.201 -16.597 -2.666 1.00 86.06 216 ILE A O 1
ATOM 1735 N N . LYS A 1 217 ? 13.589 -16.251 -1.160 1.00 85.62 217 LYS A N 1
ATOM 1736 C CA . LYS A 1 217 ? 12.792 -17.428 -1.545 1.00 85.62 217 LYS A CA 1
ATOM 1737 C C . LYS A 1 217 ? 11.869 -17.182 -2.740 1.00 85.62 217 LYS A C 1
ATOM 1739 O O . LYS A 1 217 ? 11.302 -18.150 -3.243 1.00 85.62 217 LYS A O 1
ATOM 1744 N N . ILE A 1 218 ? 11.664 -15.929 -3.146 1.00 90.75 218 ILE A N 1
ATOM 1745 C CA . ILE A 1 218 ? 10.794 -15.571 -4.278 1.00 90.75 218 ILE A CA 1
ATOM 1746 C C . ILE A 1 218 ? 11.628 -15.262 -5.519 1.00 90.75 218 ILE A C 1
ATOM 1748 O O . ILE A 1 218 ? 12.853 -15.142 -5.436 1.00 90.75 218 ILE A O 1
ATOM 1752 N N . ASN A 1 219 ? 10.981 -15.173 -6.684 1.00 92.69 219 ASN A N 1
ATOM 1753 C CA . ASN A 1 219 ? 11.715 -14.917 -7.919 1.00 92.69 219 ASN A CA 1
ATOM 1754 C C . ASN A 1 219 ? 12.443 -13.560 -7.862 1.00 92.69 219 ASN A C 1
ATOM 1756 O O . ASN A 1 219 ? 11.941 -12.620 -7.245 1.00 92.69 219 ASN A O 1
ATOM 1760 N N . PRO A 1 220 ? 13.594 -13.415 -8.547 1.00 91.75 220 PRO A N 1
ATOM 1761 C CA . PRO A 1 220 ? 14.415 -12.202 -8.480 1.00 91.75 220 PRO A CA 1
ATOM 1762 C C . PRO A 1 220 ? 13.659 -10.933 -8.888 1.00 91.75 220 PRO A C 1
ATOM 1764 O O . PRO A 1 220 ? 13.898 -9.864 -8.337 1.00 91.75 220 PRO A O 1
ATOM 1767 N N . SER A 1 221 ? 12.758 -11.086 -9.858 1.00 92.44 221 SER A N 1
ATOM 1768 C CA . SER A 1 221 ? 11.929 -10.040 -10.457 1.00 92.44 221 SER A CA 1
ATOM 1769 C C . SER A 1 221 ? 10.540 -9.925 -9.824 1.00 92.44 221 SER A C 1
ATOM 1771 O O . SER A 1 221 ? 9.724 -9.138 -10.295 1.00 92.44 221 SER A O 1
ATOM 1773 N N . GLU A 1 222 ? 10.232 -10.717 -8.799 1.00 95.19 222 GLU A N 1
ATOM 1774 C CA . GLU A 1 222 ? 8.913 -10.756 -8.164 1.00 95.19 222 GLU A CA 1
ATOM 1775 C C . GLU A 1 222 ? 8.874 -9.861 -6.922 1.00 95.19 222 GLU A C 1
ATOM 1777 O O . GLU A 1 222 ? 9.858 -9.725 -6.195 1.00 95.19 222 GLU A O 1
ATOM 1782 N N . TYR A 1 223 ? 7.711 -9.277 -6.656 1.00 97.25 223 TYR A N 1
ATOM 1783 C CA . TYR A 1 223 ? 7.385 -8.665 -5.374 1.00 97.25 223 TYR A CA 1
ATOM 1784 C C . TYR A 1 223 ? 6.069 -9.225 -4.836 1.00 97.25 223 TYR A C 1
ATOM 1786 O O . TYR A 1 223 ? 5.192 -9.649 -5.596 1.00 97.25 223 TYR A O 1
ATOM 1794 N N . ILE A 1 224 ? 5.920 -9.210 -3.513 1.00 97.75 224 ILE A N 1
ATOM 1795 C CA . ILE A 1 224 ? 4.731 -9.698 -2.814 1.00 97.75 224 ILE A CA 1
ATOM 1796 C C . ILE A 1 224 ? 4.267 -8.649 -1.810 1.00 97.75 224 ILE A C 1
ATOM 1798 O O . ILE A 1 224 ? 5.031 -8.224 -0.953 1.00 97.75 224 ILE A O 1
ATOM 1802 N N . ILE A 1 225 ? 2.991 -8.284 -1.878 1.00 97.94 225 ILE A N 1
ATOM 1803 C CA . ILE A 1 225 ? 2.333 -7.426 -0.894 1.00 97.94 225 ILE A CA 1
ATOM 1804 C C . ILE A 1 225 ? 1.587 -8.327 0.089 1.00 97.94 225 ILE A C 1
ATOM 1806 O O . ILE A 1 225 ? 0.814 -9.204 -0.324 1.00 97.94 225 ILE A O 1
ATOM 1810 N N . LYS A 1 226 ? 1.809 -8.117 1.387 1.00 96.06 226 LYS A N 1
ATOM 1811 C CA . LYS A 1 226 ? 1.123 -8.846 2.453 1.00 96.06 226 LYS A CA 1
ATOM 1812 C C . LYS A 1 226 ? 0.377 -7.908 3.382 1.00 96.06 226 LYS A C 1
ATOM 1814 O O . LYS A 1 226 ? 0.892 -6.858 3.743 1.00 96.06 226 LYS A O 1
ATOM 1819 N N . LEU A 1 227 ? -0.792 -8.351 3.823 1.00 95.12 227 LEU A N 1
ATOM 1820 C CA . LEU A 1 227 ? -1.591 -7.703 4.851 1.00 95.12 227 LEU A CA 1
ATOM 1821 C C . LEU A 1 227 ? -1.751 -8.673 6.018 1.00 95.12 227 LEU A C 1
ATOM 1823 O O . LEU A 1 227 ? -2.185 -9.810 5.825 1.00 95.12 227 LEU A O 1
ATOM 1827 N N . ASN A 1 228 ? -1.355 -8.255 7.221 1.00 90.81 228 ASN A N 1
ATOM 1828 C CA . ASN A 1 228 ? -1.327 -9.108 8.417 1.00 90.81 228 ASN A CA 1
ATOM 1829 C C . ASN A 1 228 ? -0.637 -10.466 8.161 1.00 90.81 228 ASN A C 1
ATOM 1831 O O . ASN A 1 228 ? -1.094 -11.515 8.616 1.00 90.81 228 ASN A O 1
ATOM 1835 N N . GLY A 1 229 ? 0.448 -10.459 7.378 1.00 90.44 229 GLY A N 1
ATOM 1836 C CA . GLY A 1 229 ? 1.211 -11.657 7.005 1.00 90.44 229 GLY A CA 1
ATOM 1837 C C . GLY A 1 229 ? 0.600 -12.513 5.886 1.00 90.44 229 GLY A C 1
ATOM 1838 O O . GLY A 1 229 ? 1.283 -13.397 5.362 1.00 90.44 229 GLY A O 1
ATOM 1839 N N . PHE A 1 230 ? -0.636 -12.246 5.460 1.00 93.81 230 PHE A N 1
ATOM 1840 C CA . PHE A 1 230 ? -1.273 -12.938 4.340 1.00 93.81 230 PHE A CA 1
ATOM 1841 C C . PHE A 1 230 ? -0.944 -12.266 3.017 1.00 93.81 230 PHE A C 1
ATOM 1843 O O . PHE A 1 230 ? -1.000 -11.048 2.898 1.00 93.81 230 PHE A O 1
ATOM 1850 N N . VAL A 1 231 ? -0.635 -13.063 1.997 1.00 96.00 231 VAL A N 1
ATOM 1851 C CA . VAL A 1 231 ? -0.356 -12.543 0.656 1.00 96.00 231 VAL A CA 1
ATOM 1852 C C . VAL A 1 231 ? -1.645 -12.044 0.009 1.00 96.00 231 VAL A C 1
ATOM 1854 O O . VAL A 1 231 ? -2.547 -12.841 -0.239 1.00 96.00 231 VAL A O 1
ATOM 1857 N N . VAL A 1 232 ? -1.692 -10.749 -0.299 1.00 96.69 232 VAL A N 1
ATOM 1858 C CA . VAL A 1 232 ? -2.846 -10.082 -0.929 1.00 96.69 232 VAL A CA 1
ATOM 1859 C C . VAL A 1 232 ? -2.560 -9.618 -2.356 1.00 96.69 232 VAL A C 1
ATOM 1861 O O . VAL A 1 232 ? -3.486 -9.470 -3.144 1.00 96.69 232 VAL A O 1
ATOM 1864 N N . GLY A 1 233 ? -1.287 -9.457 -2.724 1.00 96.00 233 GLY A N 1
ATOM 1865 C CA . GLY A 1 233 ? -0.889 -9.064 -4.073 1.00 96.00 233 GLY A CA 1
ATOM 1866 C C . GLY A 1 233 ? 0.480 -9.617 -4.443 1.00 96.00 233 GLY A C 1
ATOM 1867 O O . GLY A 1 233 ? 1.331 -9.832 -3.580 1.00 96.00 233 GLY A O 1
ATOM 1868 N N . ARG A 1 234 ? 0.693 -9.867 -5.736 1.00 96.44 234 ARG A N 1
ATOM 1869 C CA . ARG A 1 234 ? 1.998 -10.224 -6.306 1.00 96.44 234 ARG A CA 1
ATOM 1870 C C . ARG A 1 234 ? 2.158 -9.586 -7.673 1.00 96.44 234 ARG A C 1
ATOM 1872 O O . ARG A 1 234 ? 1.169 -9.402 -8.379 1.00 96.44 234 ARG A O 1
ATOM 1879 N N . GLY A 1 235 ? 3.390 -9.311 -8.066 1.00 95.56 235 GLY A N 1
ATOM 1880 C CA . GLY A 1 235 ? 3.695 -8.869 -9.418 1.00 95.56 235 GLY A CA 1
ATOM 1881 C C . GLY A 1 235 ? 5.117 -9.220 -9.814 1.00 95.56 235 GLY A C 1
ATOM 1882 O O . GLY A 1 235 ? 5.963 -9.486 -8.965 1.00 95.56 235 GLY A O 1
ATOM 1883 N N . GLU A 1 236 ? 5.360 -9.224 -11.117 1.00 94.69 236 GLU A N 1
ATOM 1884 C CA . GLU A 1 236 ? 6.677 -9.444 -11.702 1.00 94.69 236 GLU A CA 1
ATOM 1885 C C . GLU A 1 236 ? 7.094 -8.201 -12.486 1.00 94.69 236 GLU A C 1
ATOM 1887 O O . GLU A 1 236 ? 6.272 -7.560 -13.147 1.00 94.69 236 GLU A O 1
ATOM 1892 N N . ILE A 1 237 ? 8.370 -7.853 -12.383 1.00 93.81 237 ILE A N 1
ATOM 1893 C CA . ILE A 1 237 ? 8.945 -6.609 -12.872 1.00 93.81 237 ILE A CA 1
ATOM 1894 C C . ILE A 1 237 ? 10.156 -6.902 -13.755 1.00 93.81 237 ILE A C 1
ATOM 1896 O O . ILE A 1 237 ? 11.108 -7.571 -13.346 1.00 93.81 237 ILE A O 1
ATOM 1900 N N . ASN A 1 238 ? 10.165 -6.301 -14.943 1.00 91.19 238 ASN A N 1
ATOM 1901 C CA . ASN A 1 238 ? 11.334 -6.284 -15.813 1.00 91.19 238 ASN A CA 1
ATOM 1902 C C . ASN A 1 238 ? 12.120 -4.990 -15.599 1.00 91.19 238 ASN A C 1
ATOM 1904 O O . ASN A 1 238 ? 11.758 -3.936 -16.125 1.00 91.19 238 ASN A O 1
ATOM 1908 N N . LEU A 1 239 ? 13.216 -5.075 -14.844 1.00 87.12 239 LEU A N 1
ATOM 1909 C CA . LEU A 1 239 ? 14.092 -3.928 -14.620 1.00 87.12 239 LEU A CA 1
ATOM 1910 C C . LEU A 1 239 ? 14.646 -3.362 -15.931 1.00 87.12 239 LEU A C 1
ATOM 1912 O O . LEU A 1 239 ? 14.997 -4.100 -16.852 1.00 87.12 239 LEU A O 1
ATOM 1916 N N . GLY A 1 240 ? 14.728 -2.032 -16.000 1.00 84.69 240 GLY A N 1
ATOM 1917 C CA . GLY A 1 240 ? 15.173 -1.307 -17.194 1.00 84.69 240 GLY A CA 1
ATOM 1918 C C . GLY A 1 240 ? 14.143 -1.257 -18.330 1.00 84.69 240 GLY A C 1
ATOM 1919 O O . GLY A 1 240 ? 14.455 -0.747 -19.405 1.00 84.69 240 GLY A O 1
ATOM 1920 N N . GLN A 1 241 ? 12.929 -1.771 -18.113 1.00 92.75 241 GLN A N 1
ATOM 1921 C CA . GLN A 1 241 ? 11.804 -1.660 -19.041 1.00 92.75 241 GLN A CA 1
ATOM 1922 C C . GLN A 1 241 ? 10.662 -0.837 -18.436 1.00 92.75 241 GLN A C 1
ATOM 1924 O O . GLN A 1 241 ? 10.588 -0.609 -17.226 1.00 92.75 241 GLN A O 1
ATOM 1929 N N . TYR A 1 242 ? 9.750 -0.419 -19.309 1.00 95.94 242 TYR A N 1
ATOM 1930 C CA . TYR A 1 242 ? 8.516 0.269 -18.955 1.00 95.94 242 TYR A CA 1
ATOM 1931 C C . TYR A 1 242 ? 7.312 -0.587 -19.307 1.00 95.94 242 TYR A C 1
ATOM 1933 O O . TYR A 1 242 ? 7.347 -1.398 -20.236 1.00 95.94 242 TYR A O 1
ATOM 1941 N N . LEU A 1 243 ? 6.215 -0.357 -18.601 1.00 97.31 243 LEU A N 1
ATOM 1942 C CA . LEU A 1 243 ? 4.950 -1.011 -18.868 1.00 97.31 243 LEU A CA 1
ATOM 1943 C C . LEU A 1 243 ? 4.029 -0.064 -19.634 1.00 97.31 243 LEU A C 1
ATOM 1945 O O . LEU A 1 243 ? 3.546 0.925 -19.088 1.00 97.31 243 LEU A O 1
ATOM 1949 N N . ALA A 1 244 ? 3.772 -0.374 -20.903 1.00 97.00 244 ALA A N 1
ATOM 1950 C CA . ALA A 1 244 ? 2.786 0.326 -21.716 1.00 97.00 244 ALA A CA 1
ATOM 1951 C C . ALA A 1 244 ? 1.404 -0.306 -21.522 1.00 97.00 244 ALA A C 1
ATOM 1953 O O . ALA A 1 244 ? 1.116 -1.392 -22.035 1.00 97.00 244 ALA A O 1
ATOM 1954 N N . ILE A 1 245 ? 0.540 0.390 -20.794 1.00 96.19 245 ILE A N 1
ATOM 1955 C CA . ILE A 1 245 ? -0.806 -0.033 -20.415 1.00 96.19 245 ILE A CA 1
ATOM 1956 C C . ILE A 1 245 ? -1.810 0.494 -21.440 1.00 96.19 245 ILE A C 1
ATOM 1958 O O . ILE A 1 245 ? -1.795 1.665 -21.823 1.00 96.19 245 ILE A O 1
ATOM 1962 N N . ASN A 1 246 ? -2.698 -0.385 -21.904 1.00 94.00 246 ASN A N 1
ATOM 1963 C CA . ASN A 1 246 ? -3.790 -0.036 -22.804 1.00 94.00 246 ASN A CA 1
ATOM 1964 C C . ASN A 1 246 ? -5.072 0.236 -21.986 1.00 94.00 246 ASN A C 1
ATOM 1966 O O . ASN A 1 246 ? -5.726 -0.728 -21.585 1.00 94.00 246 ASN A O 1
ATOM 1970 N N . PRO A 1 247 ? -5.498 1.502 -21.793 1.00 88.69 247 PRO A N 1
ATOM 1971 C CA . PRO A 1 247 ? -6.704 1.826 -21.019 1.00 88.69 247 PRO A CA 1
ATOM 1972 C C . PRO A 1 247 ? -8.028 1.500 -21.744 1.00 88.69 247 PRO A C 1
ATOM 1974 O O . PRO A 1 247 ? -9.100 1.802 -21.233 1.00 88.69 247 PRO A O 1
ATOM 1977 N N . GLY A 1 248 ? -7.984 0.891 -22.937 1.00 86.56 248 GLY A N 1
ATOM 1978 C CA . GLY A 1 248 ? -9.160 0.442 -23.693 1.00 86.56 248 GLY A CA 1
ATOM 1979 C C . GLY A 1 248 ? -9.243 1.007 -25.115 1.00 86.56 248 GLY A C 1
ATOM 1980 O O . GLY A 1 248 ? -8.781 2.111 -25.388 1.00 86.56 248 GLY A O 1
ATOM 1981 N N . GLY A 1 249 ? -9.839 0.250 -26.041 1.00 84.12 249 GLY A N 1
ATOM 1982 C CA . GLY A 1 249 ? -9.938 0.603 -27.466 1.00 84.12 249 GLY A CA 1
ATOM 1983 C C . GLY A 1 249 ? -8.896 -0.086 -28.363 1.00 84.12 249 GLY A C 1
ATOM 1984 O O . GLY A 1 249 ? -7.961 -0.741 -27.894 1.00 84.12 249 GLY A O 1
ATOM 1985 N N . LYS A 1 250 ? -9.077 0.021 -29.688 1.00 82.94 250 LYS A N 1
ATOM 1986 C CA . LYS A 1 250 ? -8.119 -0.511 -30.674 1.00 82.94 250 LYS A CA 1
ATOM 1987 C C . LYS A 1 250 ? -6.953 0.466 -30.833 1.00 82.94 250 LYS A C 1
ATOM 1989 O O . LYS A 1 250 ? -7.161 1.585 -31.284 1.00 82.94 250 LYS A O 1
ATOM 1994 N N . ARG A 1 251 ? -5.740 0.016 -30.510 1.00 84.44 251 ARG A N 1
ATOM 1995 C CA . ARG A 1 251 ? -4.481 0.764 -30.666 1.00 84.44 251 ARG A CA 1
ATOM 1996 C C . ARG A 1 251 ? -3.508 0.018 -31.577 1.00 84.44 251 ARG A C 1
ATOM 1998 O O . ARG A 1 251 ? -3.671 -1.189 -31.799 1.00 84.44 251 ARG A O 1
ATOM 2005 N N . LYS A 1 252 ? -2.501 0.720 -32.107 1.00 84.75 252 LYS A N 1
ATOM 2006 C CA . LYS A 1 252 ? -1.403 0.066 -32.830 1.00 84.75 252 LYS A CA 1
ATOM 2007 C C . LYS A 1 252 ? -0.649 -0.870 -31.895 1.00 84.75 252 LYS A C 1
ATOM 2009 O O . LYS A 1 252 ? -0.478 -0.590 -30.715 1.00 84.75 252 LYS A O 1
ATOM 2014 N N . LYS A 1 253 ? -0.206 -2.005 -32.432 1.00 86.88 253 LYS A N 1
ATOM 2015 C CA . LYS A 1 253 ? 0.570 -2.976 -31.660 1.00 86.88 253 LYS A CA 1
ATOM 2016 C C . LYS A 1 253 ? 1.985 -2.443 -31.457 1.00 86.88 253 LYS A C 1
ATOM 2018 O O . LYS A 1 253 ? 2.655 -2.127 -32.436 1.00 86.88 253 LYS A O 1
ATOM 2023 N N . LEU A 1 254 ? 2.416 -2.401 -30.203 1.00 91.12 254 LEU A N 1
ATOM 2024 C CA . LEU A 1 254 ? 3.803 -2.147 -29.831 1.00 91.12 254 LEU A CA 1
ATOM 2025 C C . LEU A 1 254 ? 4.622 -3.440 -29.923 1.00 91.12 254 LEU A C 1
ATOM 2027 O O . LEU A 1 254 ? 4.074 -4.545 -29.828 1.00 91.12 254 LEU A O 1
ATOM 2031 N N . ILE A 1 255 ? 5.930 -3.290 -30.116 1.00 90.31 255 ILE A N 1
ATOM 2032 C CA . ILE A 1 255 ? 6.899 -4.387 -30.051 1.00 90.31 255 ILE A CA 1
ATOM 2033 C C . ILE A 1 255 ? 7.254 -4.587 -28.577 1.00 90.31 255 ILE A C 1
ATOM 2035 O O . ILE A 1 255 ? 7.597 -3.625 -27.902 1.00 90.31 255 ILE A O 1
ATOM 2039 N N . GLY A 1 256 ? 7.144 -5.816 -28.073 1.00 91.56 256 GLY A N 1
ATOM 2040 C CA . GLY A 1 256 ? 7.441 -6.107 -26.674 1.00 91.56 256 GLY A CA 1
ATOM 2041 C C . GLY A 1 256 ? 6.752 -7.358 -26.141 1.00 91.56 256 GLY A C 1
ATOM 2042 O O . GLY A 1 256 ? 6.013 -8.046 -26.859 1.00 91.56 256 GLY A O 1
ATOM 2043 N N . THR A 1 257 ? 6.983 -7.642 -24.862 1.00 93.25 257 THR A N 1
ATOM 2044 C CA . THR A 1 257 ? 6.420 -8.815 -24.181 1.00 93.25 257 THR A CA 1
ATOM 2045 C C . THR A 1 257 ? 5.055 -8.470 -23.606 1.00 93.25 257 THR A C 1
ATOM 2047 O O . THR A 1 257 ? 4.926 -7.590 -22.760 1.00 93.25 257 THR A O 1
ATOM 2050 N N . LYS A 1 258 ? 4.007 -9.158 -24.065 1.00 94.81 258 LYS A N 1
ATOM 2051 C CA . LYS A 1 258 ? 2.643 -8.932 -23.569 1.00 94.81 258 LYS A CA 1
ATOM 2052 C C . LYS A 1 258 ? 2.502 -9.417 -22.132 1.00 94.81 258 LYS A C 1
ATOM 2054 O O . LYS A 1 258 ? 2.940 -10.514 -21.807 1.00 94.81 258 LYS A O 1
ATOM 2059 N N . THR A 1 259 ? 1.808 -8.633 -21.323 1.00 95.31 259 THR A N 1
ATOM 2060 C CA . THR A 1 259 ? 1.486 -8.938 -19.932 1.00 95.31 259 THR A CA 1
ATOM 2061 C C . THR A 1 259 ? 0.161 -8.262 -19.547 1.00 95.31 259 THR A C 1
ATOM 2063 O O . THR A 1 259 ? -0.605 -7.818 -20.413 1.00 95.31 259 THR A O 1
ATOM 2066 N N . LYS A 1 260 ? -0.139 -8.203 -18.254 1.00 95.00 260 LYS A N 1
ATOM 2067 C CA . LYS A 1 260 ? -1.203 -7.383 -17.686 1.00 95.00 260 LYS A CA 1
ATOM 2068 C C . LYS A 1 260 ? -0.632 -6.462 -16.619 1.00 95.00 260 LYS A C 1
ATOM 2070 O O . LYS A 1 260 ? 0.333 -6.815 -15.950 1.00 95.00 260 LYS A O 1
ATOM 2075 N N . ASP A 1 261 ? -1.250 -5.302 -16.481 1.00 94.31 261 ASP A N 1
ATOM 2076 C CA . ASP A 1 261 ? -1.018 -4.418 -15.348 1.00 94.31 261 ASP A CA 1
ATOM 2077 C C . ASP A 1 261 ? -1.481 -5.094 -14.040 1.00 94.31 261 ASP A C 1
ATOM 2079 O O . ASP A 1 261 ? -2.585 -5.651 -14.017 1.00 94.31 261 ASP A O 1
ATOM 2083 N N . PRO A 1 262 ? -0.657 -5.093 -12.976 1.00 95.00 262 PRO A N 1
ATOM 2084 C CA . PRO A 1 262 ? -0.983 -5.783 -11.732 1.00 95.00 262 PRO A CA 1
ATOM 2085 C C . PRO A 1 262 ? -2.076 -5.093 -10.903 1.00 95.00 262 PRO A C 1
ATOM 2087 O O . PRO A 1 262 ? -2.754 -5.785 -10.152 1.00 95.00 262 PRO A O 1
ATOM 2090 N N . ALA A 1 263 ? -2.283 -3.779 -11.047 1.00 94.06 263 ALA A N 1
ATOM 2091 C CA . ALA A 1 263 ? -3.274 -3.040 -10.262 1.00 94.06 263 ALA A CA 1
ATOM 2092 C C . ALA A 1 263 ? -4.709 -3.265 -10.775 1.00 94.06 263 ALA A C 1
ATOM 2094 O O . ALA A 1 263 ? -5.597 -3.670 -10.032 1.00 94.06 263 ALA A O 1
ATOM 2095 N N . PHE A 1 264 ? -4.930 -3.064 -12.073 1.00 92.94 264 PHE A N 1
ATOM 2096 C CA . PHE A 1 264 ? -6.256 -3.045 -12.696 1.00 92.94 264 PHE A CA 1
ATOM 2097 C C . PHE A 1 264 ? -6.501 -4.231 -13.640 1.00 92.94 264 PHE A C 1
ATOM 2099 O O . PHE A 1 264 ? -7.589 -4.378 -14.202 1.00 92.94 264 PHE A O 1
ATOM 2106 N N . GLY A 1 265 ? -5.491 -5.073 -13.881 1.00 93.06 265 GLY A N 1
ATOM 2107 C CA . GLY A 1 265 ? -5.596 -6.221 -14.785 1.00 93.06 265 GLY A CA 1
ATOM 2108 C C . GLY A 1 265 ? -5.704 -5.843 -16.267 1.00 93.06 265 GLY A C 1
ATOM 2109 O O . GLY A 1 265 ? -6.111 -6.674 -17.091 1.00 93.06 265 GLY A O 1
ATOM 2110 N N . LEU A 1 266 ? -5.360 -4.601 -16.621 1.00 94.50 266 LEU A N 1
ATOM 2111 C CA . LEU A 1 266 ? -5.463 -4.083 -17.983 1.00 94.50 266 LEU A CA 1
ATOM 2112 C C . LEU A 1 266 ? -4.416 -4.723 -18.909 1.00 94.50 266 LEU A C 1
ATOM 2114 O O . LEU A 1 266 ? -3.308 -5.030 -18.468 1.00 94.50 266 LEU A O 1
ATOM 2118 N N . PRO A 1 267 ? -4.716 -4.921 -20.209 1.00 94.75 267 PRO A N 1
ATOM 2119 C CA . PRO A 1 267 ? -3.729 -5.415 -21.162 1.00 94.75 267 PRO A CA 1
ATOM 2120 C C . PRO A 1 267 ? -2.530 -4.469 -21.248 1.00 94.75 267 PRO A C 1
ATOM 2122 O O . PRO A 1 267 ? -2.695 -3.279 -21.522 1.00 94.75 267 PRO A O 1
ATOM 2125 N N . ALA A 1 268 ? -1.328 -5.008 -21.076 1.00 95.88 268 ALA A N 1
ATOM 2126 C CA . ALA A 1 268 ? -0.106 -4.223 -21.077 1.00 95.88 268 ALA A CA 1
ATOM 2127 C C . ALA A 1 268 ? 1.012 -4.910 -21.869 1.00 95.88 268 ALA A C 1
ATOM 2129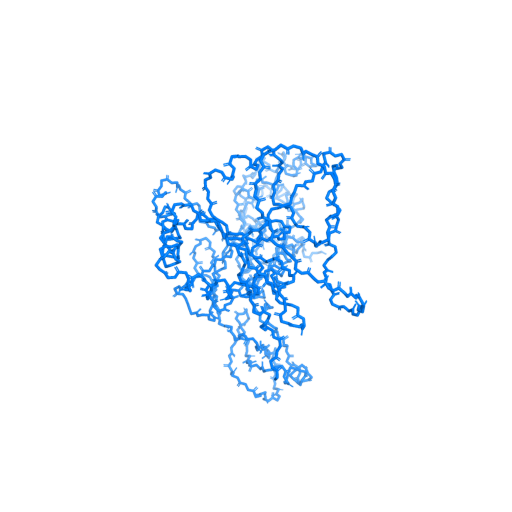 O O . ALA A 1 268 ? 0.927 -6.089 -22.228 1.00 95.88 268 ALA A O 1
ATOM 2130 N N . ILE A 1 269 ? 2.048 -4.151 -22.206 1.00 96.19 269 ILE A N 1
ATOM 2131 C CA . ILE A 1 269 ? 3.206 -4.636 -22.954 1.00 96.19 269 ILE A CA 1
ATOM 2132 C C . ILE A 1 269 ? 4.459 -4.057 -22.306 1.00 96.19 269 ILE A C 1
ATOM 2134 O O . ILE A 1 269 ? 4.547 -2.847 -22.114 1.00 96.19 269 ILE A O 1
ATOM 2138 N N . TRP A 1 270 ? 5.423 -4.918 -21.995 1.00 96.38 270 TRP A N 1
ATOM 2139 C CA . TRP A 1 270 ? 6.763 -4.502 -21.610 1.00 96.38 270 TRP A CA 1
ATOM 2140 C C . TRP A 1 270 ? 7.501 -3.945 -22.815 1.00 96.38 270 TRP A C 1
ATOM 2142 O O . TRP A 1 270 ? 7.633 -4.627 -23.836 1.00 96.38 270 TRP A O 1
ATOM 2152 N N . ILE A 1 271 ? 7.971 -2.716 -22.677 1.00 96.19 271 ILE A N 1
ATOM 2153 C CA . ILE A 1 271 ? 8.615 -1.949 -23.728 1.00 96.19 271 ILE A CA 1
ATOM 2154 C C . ILE A 1 271 ? 9.956 -1.389 -23.250 1.00 96.19 271 ILE A C 1
ATOM 2156 O O . ILE A 1 271 ? 10.169 -1.149 -22.062 1.00 96.19 271 ILE A O 1
ATOM 2160 N N . THR A 1 272 ? 10.874 -1.192 -24.185 1.00 94.81 272 THR A N 1
ATOM 2161 C CA . THR A 1 272 ? 12.169 -0.551 -23.950 1.00 94.81 272 THR A CA 1
ATOM 2162 C C . THR A 1 272 ? 12.054 0.974 -24.061 1.00 94.81 272 THR A C 1
ATOM 2164 O O . THR A 1 272 ? 11.070 1.498 -24.588 1.00 94.81 272 THR A O 1
ATOM 2167 N N . GLU A 1 273 ? 13.047 1.704 -23.546 1.00 93.44 273 GLU A N 1
ATOM 2168 C CA . GLU A 1 273 ? 13.063 3.179 -23.541 1.00 93.44 273 GLU A CA 1
ATOM 2169 C C . GLU A 1 273 ? 12.868 3.790 -24.941 1.00 93.44 273 GLU A C 1
ATOM 2171 O O . GLU A 1 273 ? 12.149 4.772 -25.099 1.00 93.44 273 GLU A O 1
ATOM 2176 N N . ASP A 1 274 ? 13.450 3.192 -25.982 1.00 94.56 274 ASP A N 1
ATOM 2177 C CA . ASP A 1 274 ? 13.423 3.705 -27.359 1.00 94.56 274 ASP A CA 1
ATOM 2178 C C . ASP A 1 274 ? 12.011 3.815 -27.955 1.00 94.56 274 ASP A C 1
ATOM 2180 O O . ASP A 1 274 ? 11.768 4.650 -28.827 1.00 94.56 274 ASP A O 1
ATOM 2184 N N . ILE A 1 275 ? 11.063 3.018 -27.461 1.00 93.50 275 ILE A N 1
ATOM 2185 C CA . ILE A 1 275 ? 9.668 3.025 -27.919 1.00 93.50 275 ILE A CA 1
ATOM 2186 C C . ILE A 1 275 ? 8.704 3.668 -26.917 1.00 93.50 275 ILE A C 1
ATOM 2188 O O . ILE A 1 275 ? 7.507 3.740 -27.199 1.00 93.50 275 ILE A O 1
ATOM 2192 N N . ARG A 1 276 ? 9.199 4.187 -25.784 1.00 93.44 276 ARG A N 1
ATOM 2193 C CA . ARG A 1 276 ? 8.384 4.851 -24.753 1.00 93.44 276 ARG A CA 1
ATOM 2194 C C . ARG A 1 276 ? 7.577 6.016 -25.316 1.00 93.44 276 ARG A C 1
ATOM 2196 O O . ARG A 1 276 ? 6.351 6.004 -25.243 1.00 93.44 276 ARG A O 1
ATOM 2203 N N . VAL A 1 277 ? 8.254 6.986 -25.931 1.00 94.31 277 VAL A N 1
ATOM 2204 C CA . VAL A 1 277 ? 7.608 8.193 -26.477 1.00 94.31 277 VAL A CA 1
ATOM 2205 C C . VAL A 1 277 ? 6.594 7.821 -27.562 1.00 94.31 277 VAL A C 1
ATOM 2207 O O . VAL A 1 277 ? 5.508 8.391 -27.640 1.00 94.31 277 VAL A O 1
ATOM 2210 N N . PHE A 1 278 ? 6.914 6.818 -28.383 1.00 93.88 278 PHE A N 1
ATOM 2211 C CA . PHE A 1 278 ? 5.991 6.318 -29.398 1.00 93.88 278 PHE A CA 1
ATOM 2212 C C . PHE A 1 278 ? 4.734 5.688 -28.778 1.00 93.88 278 PHE A C 1
ATOM 2214 O O . PHE A 1 278 ? 3.626 5.948 -29.244 1.00 93.88 278 PHE A O 1
ATOM 2221 N N . ALA A 1 279 ? 4.884 4.896 -27.713 1.00 94.25 279 ALA A N 1
ATOM 2222 C CA . ALA A 1 279 ? 3.762 4.299 -26.996 1.00 94.25 279 ALA A CA 1
ATOM 2223 C C . ALA A 1 279 ? 2.823 5.365 -26.406 1.00 94.25 279 ALA A C 1
ATOM 2225 O O . ALA A 1 279 ? 1.605 5.255 -26.566 1.00 94.25 279 ALA A O 1
ATOM 2226 N N . GLU A 1 280 ? 3.381 6.414 -25.798 1.00 94.19 280 GLU A N 1
ATOM 2227 C CA . GLU A 1 280 ? 2.617 7.547 -25.256 1.00 94.19 280 GLU A CA 1
ATOM 2228 C C . GLU A 1 280 ? 1.815 8.267 -26.356 1.00 94.19 280 GLU A C 1
ATOM 2230 O O . GLU A 1 280 ? 0.618 8.510 -26.193 1.00 94.19 280 GLU A O 1
ATOM 2235 N N . VAL A 1 281 ? 2.428 8.533 -27.518 1.00 94.12 281 VAL A N 1
ATOM 2236 C CA . VAL A 1 281 ? 1.759 9.170 -28.673 1.00 94.12 281 VAL A CA 1
ATOM 2237 C C . VAL A 1 281 ? 0.632 8.304 -29.243 1.00 94.12 281 VAL A C 1
ATOM 2239 O O . VAL A 1 281 ? -0.415 8.819 -29.633 1.00 94.12 281 VAL A O 1
ATOM 2242 N N . GLU A 1 282 ? 0.802 6.982 -29.256 1.00 93.12 282 GLU A N 1
ATOM 2243 C CA . GLU A 1 282 ? -0.249 6.029 -29.644 1.00 93.12 282 GLU A CA 1
ATOM 2244 C C . GLU A 1 282 ? -1.313 5.831 -28.537 1.00 93.12 282 GLU A C 1
ATOM 2246 O O . GLU A 1 282 ? -2.219 4.996 -28.655 1.00 93.12 282 GLU A O 1
ATOM 2251 N N . GLY A 1 283 ? -1.230 6.620 -27.462 1.00 91.50 283 GLY A N 1
ATOM 2252 C CA . GLY A 1 283 ? -2.226 6.732 -26.405 1.00 91.50 283 GLY A CA 1
ATOM 2253 C C . GLY A 1 283 ? -2.156 5.629 -25.355 1.00 91.50 283 GLY A C 1
ATOM 2254 O O . GLY A 1 283 ? -3.179 5.364 -24.719 1.00 91.50 283 GLY A O 1
ATOM 2255 N N . TYR A 1 284 ? -1.018 4.944 -25.218 1.00 95.88 284 TYR A N 1
ATOM 2256 C CA . TYR A 1 284 ? -0.750 4.067 -24.078 1.00 95.88 284 TYR A CA 1
ATOM 2257 C C . TYR A 1 284 ? -0.337 4.898 -22.862 1.00 95.88 284 TYR A C 1
ATOM 2259 O O . TYR A 1 284 ? 0.367 5.896 -22.990 1.00 95.88 284 TYR A O 1
ATOM 2267 N N . THR A 1 285 ? -0.731 4.450 -21.673 1.00 95.25 285 THR A N 1
ATOM 2268 C CA . THR A 1 285 ? -0.171 4.970 -20.422 1.00 95.25 285 THR A CA 1
ATOM 2269 C C . THR A 1 285 ? 1.115 4.212 -20.144 1.00 95.25 285 THR A C 1
ATOM 2271 O O . THR A 1 285 ? 1.077 2.989 -20.033 1.00 95.25 285 THR A O 1
ATOM 2274 N N . VAL A 1 286 ? 2.250 4.902 -20.060 1.00 96.06 286 VAL A N 1
ATOM 2275 C CA . VAL A 1 286 ? 3.545 4.260 -19.809 1.00 96.06 286 VAL A CA 1
ATOM 2276 C C . VAL A 1 286 ? 3.958 4.477 -18.359 1.00 96.06 286 VAL A C 1
ATOM 2278 O O . VAL A 1 286 ? 4.018 5.614 -17.899 1.00 96.06 286 VAL A O 1
ATOM 2281 N N . ALA A 1 287 ? 4.235 3.385 -17.649 1.00 95.38 287 ALA A N 1
ATOM 2282 C CA . ALA A 1 287 ? 4.681 3.396 -16.261 1.00 95.38 287 ALA A CA 1
ATOM 2283 C C . ALA A 1 287 ? 6.099 2.824 -16.139 1.00 95.38 287 ALA A C 1
ATOM 2285 O O . ALA A 1 287 ? 6.422 1.793 -16.733 1.00 95.38 287 ALA A O 1
ATOM 2286 N N . ASP A 1 288 ? 6.946 3.500 -15.370 1.00 93.94 288 ASP A N 1
ATOM 2287 C CA . ASP A 1 288 ? 8.249 3.009 -14.931 1.00 93.94 288 ASP A CA 1
ATOM 2288 C C . ASP A 1 288 ? 8.105 1.967 -13.815 1.00 93.94 288 ASP A C 1
ATOM 2290 O O . ASP A 1 288 ? 7.057 1.823 -13.183 1.00 93.94 288 ASP A O 1
ATOM 2294 N N . THR A 1 289 ? 9.186 1.234 -13.567 1.00 93.06 289 THR A N 1
ATOM 2295 C CA . THR A 1 289 ? 9.201 0.121 -12.616 1.00 93.06 289 THR A CA 1
ATOM 2296 C C . THR A 1 289 ? 8.739 0.512 -11.193 1.00 93.06 289 THR A C 1
ATOM 2298 O O . THR A 1 289 ? 7.810 -0.135 -10.697 1.00 93.06 289 THR A O 1
ATOM 2301 N N . PRO A 1 290 ? 9.301 1.552 -10.534 1.00 93.25 290 PRO A N 1
ATOM 2302 C CA . PRO A 1 290 ? 8.796 2.036 -9.246 1.00 93.25 290 PRO A CA 1
ATOM 2303 C C . PRO A 1 290 ? 7.307 2.392 -9.264 1.00 93.25 290 PRO A C 1
ATOM 2305 O O . PRO A 1 290 ? 6.584 2.016 -8.340 1.00 93.25 290 PRO A O 1
ATOM 2308 N N . SER A 1 291 ? 6.828 3.076 -10.313 1.00 93.88 291 SER A N 1
ATOM 2309 C CA . SER A 1 291 ? 5.406 3.426 -10.442 1.00 93.88 291 SER A CA 1
ATOM 2310 C C . SER A 1 291 ? 4.498 2.202 -10.478 1.00 93.88 291 SER A C 1
ATOM 2312 O O . SER A 1 291 ? 3.453 2.226 -9.843 1.00 93.88 291 SER A O 1
ATOM 2314 N N . ILE A 1 292 ? 4.881 1.124 -11.167 1.00 96.06 292 ILE A N 1
ATOM 2315 C CA . ILE A 1 292 ? 4.050 -0.088 -11.263 1.00 96.06 292 ILE A CA 1
ATOM 2316 C C . ILE A 1 292 ? 3.824 -0.708 -9.877 1.00 96.06 292 ILE A C 1
ATOM 2318 O O . ILE A 1 292 ? 2.692 -1.040 -9.524 1.00 96.06 292 ILE A O 1
ATOM 2322 N N . ILE A 1 293 ? 4.891 -0.847 -9.079 1.00 96.62 293 ILE A N 1
ATOM 2323 C CA . ILE A 1 293 ? 4.802 -1.392 -7.714 1.00 96.62 293 ILE A CA 1
ATOM 2324 C C . ILE A 1 293 ? 3.985 -0.446 -6.829 1.00 96.62 293 ILE A C 1
ATOM 2326 O O . ILE A 1 293 ? 3.096 -0.895 -6.109 1.00 96.62 293 ILE A O 1
ATOM 2330 N N . ALA A 1 294 ? 4.260 0.859 -6.909 1.00 96.06 294 ALA A N 1
ATOM 2331 C CA . ALA A 1 294 ? 3.568 1.878 -6.131 1.00 96.06 294 ALA A CA 1
ATOM 2332 C C . ALA A 1 294 ? 2.059 1.906 -6.430 1.00 96.06 294 ALA A C 1
ATOM 2334 O O . ALA A 1 294 ? 1.261 1.858 -5.503 1.00 96.06 294 ALA A O 1
ATOM 2335 N N . THR A 1 295 ? 1.652 1.907 -7.702 1.00 96.50 295 THR A N 1
ATOM 2336 C CA . THR A 1 295 ? 0.235 1.894 -8.100 1.00 96.50 295 THR A CA 1
ATOM 2337 C C . THR A 1 295 ? -0.470 0.614 -7.665 1.00 96.50 295 THR A C 1
ATOM 2339 O O . THR A 1 295 ? -1.602 0.673 -7.196 1.00 96.50 295 THR A O 1
ATOM 2342 N N . HIS A 1 296 ? 0.184 -0.546 -7.763 1.00 97.88 296 HIS A N 1
ATOM 2343 C CA . HIS A 1 296 ? -0.412 -1.786 -7.268 1.00 97.88 296 HIS A CA 1
ATOM 2344 C C . HIS A 1 296 ? -0.570 -1.776 -5.743 1.00 97.88 296 HIS A C 1
ATOM 2346 O O . HIS A 1 296 ? -1.603 -2.194 -5.230 1.00 97.88 296 HIS A O 1
ATOM 2352 N N . LEU A 1 297 ? 0.425 -1.268 -5.013 1.00 97.56 297 LEU A N 1
ATOM 2353 C CA . LEU A 1 297 ? 0.340 -1.120 -3.564 1.00 97.56 297 LEU A CA 1
ATOM 2354 C C . LEU A 1 297 ? -0.776 -0.156 -3.153 1.00 97.56 297 LEU A C 1
ATOM 2356 O O . LEU A 1 297 ? -1.529 -0.468 -2.236 1.00 97.56 297 LEU A O 1
ATOM 2360 N N . ASP A 1 298 ? -0.898 0.976 -3.842 1.00 96.81 298 ASP A N 1
ATOM 2361 C CA . ASP A 1 298 ? -1.958 1.958 -3.622 1.00 96.81 298 ASP A CA 1
ATOM 2362 C C . ASP A 1 298 ? -3.349 1.339 -3.820 1.00 96.81 298 ASP A C 1
ATOM 2364 O O . ASP A 1 298 ? -4.210 1.433 -2.946 1.00 96.81 298 ASP A O 1
ATOM 2368 N N . GLU A 1 299 ? -3.542 0.603 -4.914 1.00 96.50 299 GLU A N 1
ATOM 2369 C CA . GLU A 1 299 ? -4.793 -0.102 -5.201 1.00 96.50 299 GLU A CA 1
ATOM 2370 C C . GLU A 1 299 ? -5.115 -1.163 -4.132 1.00 96.50 299 GLU A C 1
ATOM 2372 O O . GLU A 1 299 ? -6.262 -1.299 -3.700 1.00 96.50 299 GLU A O 1
ATOM 2377 N N . ILE A 1 300 ? -4.111 -1.897 -3.637 1.00 96.62 300 ILE A N 1
ATOM 2378 C CA . ILE A 1 300 ? -4.290 -2.846 -2.527 1.00 96.62 300 ILE A CA 1
ATOM 2379 C C . ILE A 1 300 ? -4.676 -2.114 -1.235 1.00 96.62 300 ILE A C 1
ATOM 2381 O O . ILE A 1 300 ? -5.599 -2.546 -0.548 1.00 96.62 300 ILE A O 1
ATOM 2385 N N . ILE A 1 301 ? -4.027 -0.995 -0.905 1.00 96.69 301 ILE A N 1
ATOM 2386 C CA . ILE A 1 301 ? -4.364 -0.198 0.284 1.00 96.69 301 ILE A CA 1
ATOM 2387 C C . ILE A 1 301 ? -5.817 0.273 0.223 1.00 96.69 301 ILE A C 1
ATOM 2389 O O . ILE A 1 301 ? -6.534 0.142 1.214 1.00 96.69 301 ILE A O 1
ATOM 2393 N N . HIS A 1 302 ? -6.276 0.752 -0.933 1.00 95.44 302 HIS A N 1
ATOM 2394 C CA . HIS A 1 302 ? -7.664 1.165 -1.120 1.00 95.44 302 HIS A CA 1
ATOM 2395 C C . HIS A 1 302 ? -8.618 -0.024 -0.979 1.00 95.44 302 HIS A C 1
ATOM 2397 O O . HIS A 1 302 ? -9.549 0.021 -0.171 1.00 95.44 302 HIS A O 1
ATOM 2403 N N . ASN A 1 303 ? -8.369 -1.131 -1.681 1.00 95.06 303 ASN A N 1
ATOM 2404 C CA . ASN A 1 303 ? -9.231 -2.317 -1.631 1.00 95.06 303 ASN A CA 1
ATOM 2405 C C . ASN A 1 303 ? -9.355 -2.916 -0.219 1.00 95.06 303 ASN A C 1
ATOM 2407 O O . ASN A 1 303 ? -10.425 -3.397 0.168 1.00 95.06 303 ASN A O 1
ATOM 2411 N N . TYR A 1 304 ? -8.292 -2.820 0.581 1.00 96.12 304 TYR A N 1
ATOM 2412 C CA . TYR A 1 304 ? -8.236 -3.322 1.952 1.00 96.12 304 TYR A CA 1
ATOM 2413 C C . TYR A 1 304 ? -8.312 -2.221 3.025 1.00 96.12 304 TYR A C 1
ATOM 2415 O O . TYR A 1 304 ? -8.057 -2.489 4.199 1.00 96.12 304 TYR A O 1
ATOM 2423 N N . ALA A 1 305 ? -8.742 -1.004 2.680 1.00 96.00 305 ALA A N 1
ATOM 2424 C CA . ALA A 1 305 ? -8.789 0.144 3.595 1.00 96.00 305 ALA A CA 1
ATOM 2425 C C . ALA A 1 305 ? -9.543 -0.155 4.908 1.00 96.00 305 ALA A C 1
ATOM 2427 O O . ALA A 1 305 ? -9.112 0.204 6.003 1.00 96.00 305 ALA A O 1
ATOM 2428 N N . HIS A 1 306 ? -10.658 -0.879 4.806 1.00 95.50 306 HIS A N 1
ATOM 2429 C CA . HIS A 1 306 ? -11.474 -1.303 5.946 1.00 95.50 306 HIS A CA 1
ATOM 2430 C C . HIS A 1 306 ? -10.800 -2.359 6.848 1.00 95.50 306 HIS A C 1
ATOM 2432 O O . HIS A 1 306 ? -11.159 -2.500 8.021 1.00 95.50 306 HIS A O 1
ATOM 2438 N N . GLU A 1 307 ? -9.837 -3.121 6.329 1.00 94.00 307 GLU A N 1
ATOM 2439 C CA . GLU A 1 307 ? -9.046 -4.068 7.120 1.00 94.00 307 GLU A CA 1
ATOM 2440 C C . GLU A 1 307 ? -7.865 -3.386 7.808 1.00 94.00 307 GLU A C 1
ATOM 2442 O O . GLU A 1 307 ? -7.531 -3.763 8.929 1.00 94.00 307 GLU A O 1
ATOM 2447 N N . LEU A 1 308 ? -7.304 -2.348 7.180 1.00 94.31 308 LEU A N 1
ATOM 2448 C CA . LEU A 1 308 ? -6.203 -1.554 7.727 1.00 94.31 308 LEU A CA 1
ATOM 2449 C C . LEU A 1 308 ? -6.617 -0.698 8.932 1.00 94.31 308 LEU A C 1
ATOM 2451 O O . LEU A 1 308 ? -5.775 -0.413 9.775 1.00 94.31 308 LEU A O 1
ATOM 2455 N N . LEU A 1 309 ? -7.894 -0.313 9.043 1.00 94.88 309 LEU A N 1
ATOM 2456 C CA . LEU A 1 309 ? -8.392 0.420 10.209 1.00 94.88 309 LEU A CA 1
ATOM 2457 C C . LEU A 1 309 ? -8.554 -0.513 11.422 1.00 94.88 309 LEU A C 1
ATOM 2459 O O . LEU A 1 309 ? -9.396 -1.420 11.424 1.00 94.88 309 LEU A O 1
ATOM 2463 N N . GLY A 1 310 ? -7.782 -0.270 12.478 1.00 93.25 310 GLY A N 1
ATOM 2464 C CA . GLY A 1 310 ? -7.841 -0.984 13.748 1.00 93.25 310 GLY A CA 1
ATOM 2465 C C . GLY A 1 310 ? -8.635 -0.258 14.836 1.00 93.25 310 GLY A C 1
ATOM 2466 O O . GLY A 1 310 ? -9.003 0.909 14.719 1.00 93.25 310 GLY A O 1
ATOM 2467 N N . LEU A 1 311 ? -8.878 -0.961 15.949 1.00 93.62 311 LEU A N 1
ATOM 2468 C CA . LEU A 1 311 ? -9.506 -0.373 17.139 1.00 93.62 311 LEU A CA 1
ATOM 2469 C C . LEU A 1 311 ? -8.636 0.745 17.734 1.00 93.62 311 LEU A C 1
ATOM 2471 O O . LEU A 1 311 ? -9.156 1.795 18.098 1.00 93.62 311 LEU A O 1
ATOM 2475 N N . GLN A 1 312 ? -7.317 0.529 17.792 1.00 91.88 312 GLN A N 1
ATOM 2476 C CA . GLN A 1 312 ? -6.370 1.509 18.325 1.00 91.88 312 GLN A CA 1
ATOM 2477 C C . GLN A 1 312 ? -6.357 2.800 17.499 1.00 91.88 312 GLN A C 1
ATOM 2479 O O . GLN A 1 312 ? -6.261 3.881 18.069 1.00 91.88 312 GLN A O 1
ATOM 2484 N N . ASP A 1 313 ? -6.513 2.706 16.178 1.00 93.62 313 ASP A N 1
ATOM 2485 C CA . ASP A 1 313 ? -6.568 3.883 15.307 1.00 93.62 313 ASP A CA 1
ATOM 2486 C C . ASP A 1 313 ? -7.800 4.734 15.607 1.00 93.62 313 ASP A C 1
ATOM 2488 O O . ASP A 1 313 ? -7.698 5.955 15.705 1.00 93.62 313 ASP A O 1
ATOM 2492 N N . VAL A 1 314 ? -8.954 4.097 15.833 1.00 95.50 314 VAL A N 1
ATOM 2493 C CA . VAL A 1 314 ? -10.174 4.806 16.239 1.00 95.50 314 VAL A CA 1
ATOM 2494 C C . VAL A 1 314 ? -9.987 5.457 17.605 1.00 95.50 314 VAL A C 1
ATOM 2496 O O . VAL A 1 314 ? -10.333 6.622 17.752 1.00 95.50 314 VAL A O 1
ATOM 2499 N N . VAL A 1 315 ? -9.383 4.769 18.579 1.00 94.94 315 VAL A N 1
ATOM 2500 C CA . VAL A 1 315 ? -9.059 5.377 19.884 1.00 94.94 315 VAL A CA 1
ATOM 2501 C C . VAL A 1 315 ? -8.189 6.623 19.702 1.00 94.94 315 VAL A C 1
ATOM 2503 O O . VAL A 1 315 ? -8.539 7.682 20.212 1.00 94.94 315 VAL A O 1
ATOM 2506 N N . ASN A 1 316 ? -7.130 6.542 18.893 1.00 93.81 316 ASN A N 1
ATOM 2507 C CA . ASN A 1 316 ? -6.240 7.675 18.628 1.00 93.81 316 ASN A CA 1
ATOM 2508 C C . ASN A 1 316 ? -6.974 8.854 17.952 1.00 93.81 316 ASN A C 1
ATOM 2510 O O . ASN A 1 316 ? -6.722 10.021 18.273 1.00 93.81 316 ASN A O 1
ATOM 2514 N N . ILE A 1 317 ? -7.899 8.569 17.025 1.00 92.88 317 ILE A N 1
ATOM 2515 C CA . ILE A 1 317 ? -8.756 9.585 16.393 1.00 92.88 317 ILE A CA 1
ATOM 2516 C C . ILE A 1 317 ? -9.636 10.262 17.452 1.00 92.88 317 ILE A C 1
ATOM 2518 O O . ILE A 1 317 ? -9.689 11.491 17.514 1.00 92.88 317 ILE A O 1
ATOM 2522 N N . MET A 1 318 ? -10.286 9.480 18.315 1.00 93.44 318 MET A N 1
ATOM 2523 C CA . MET A 1 318 ? -11.179 9.993 19.359 1.00 93.44 318 MET A CA 1
ATOM 2524 C C . MET A 1 318 ? -10.417 10.801 20.417 1.00 93.44 318 MET A C 1
ATOM 2526 O O . MET A 1 318 ? -10.857 11.887 20.790 1.00 93.44 318 MET A O 1
ATOM 2530 N N . ASP A 1 319 ? -9.231 10.355 20.832 1.00 93.50 319 ASP A N 1
ATOM 2531 C CA . ASP A 1 319 ? -8.368 11.089 21.764 1.00 93.50 319 ASP A CA 1
ATOM 2532 C C . ASP A 1 319 ? -7.953 12.457 21.203 1.00 93.50 319 ASP A C 1
ATOM 2534 O O . ASP A 1 319 ? -7.938 13.457 21.925 1.00 93.50 319 ASP A O 1
ATOM 2538 N N . THR A 1 320 ? -7.700 12.538 19.894 1.00 91.88 320 THR A N 1
ATOM 2539 C CA . THR A 1 320 ? -7.408 13.810 19.214 1.00 91.88 320 THR A CA 1
ATOM 2540 C C . THR A 1 320 ? -8.621 14.746 19.229 1.00 91.88 320 THR A C 1
ATOM 2542 O O . THR A 1 320 ? -8.486 15.953 19.454 1.00 91.88 320 THR A O 1
ATOM 2545 N N . LEU A 1 321 ? -9.827 14.207 19.020 1.00 92.62 321 LEU A N 1
ATOM 2546 C CA . LEU A 1 321 ? -11.068 14.981 19.072 1.00 92.62 321 LEU A CA 1
ATOM 2547 C C . LEU A 1 321 ? -11.400 15.451 20.486 1.00 92.62 321 LEU A C 1
ATOM 2549 O O . LEU A 1 321 ? -11.974 16.524 20.634 1.00 92.62 321 LEU A O 1
ATOM 2553 N N . LYS A 1 322 ? -10.996 14.716 21.523 1.00 92.38 322 LYS A N 1
ATOM 2554 C CA . LYS A 1 322 ? -11.296 15.044 22.924 1.00 92.38 322 LYS A CA 1
ATOM 2555 C C . LYS A 1 322 ? -10.756 16.402 23.351 1.00 92.38 322 LYS A C 1
ATOM 2557 O O . LYS A 1 322 ? -11.359 17.068 24.186 1.00 92.38 322 LYS A O 1
ATOM 2562 N N . VAL A 1 323 ? -9.652 16.829 22.743 1.00 91.88 323 VAL A N 1
ATOM 2563 C CA . VAL A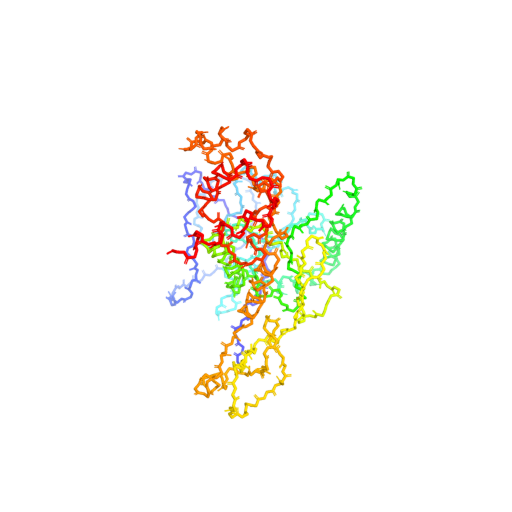 1 323 ? -9.039 18.138 22.994 1.00 91.88 323 VAL A CA 1
ATOM 2564 C C . VAL A 1 323 ? -9.887 19.282 22.427 1.00 91.88 323 VAL A C 1
ATOM 2566 O O . VAL A 1 323 ? -10.001 20.329 23.058 1.00 91.88 323 VAL A O 1
ATOM 2569 N N . ASN A 1 324 ? -10.495 19.087 21.253 1.00 92.12 324 ASN A N 1
ATOM 2570 C CA . ASN A 1 324 ? -11.109 20.167 20.470 1.00 92.12 324 ASN A CA 1
ATOM 2571 C C . ASN A 1 324 ? -12.649 20.134 20.462 1.00 92.12 324 ASN A C 1
ATOM 2573 O O . ASN A 1 324 ? -13.283 21.176 20.319 1.00 92.12 324 ASN A O 1
ATOM 2577 N N . TYR A 1 325 ? -13.252 18.953 20.621 1.00 94.50 325 TYR A N 1
ATOM 2578 C CA . TYR A 1 325 ? -14.692 18.692 20.509 1.00 94.50 325 TYR A CA 1
ATOM 2579 C C . TYR A 1 325 ? -15.216 17.775 21.638 1.00 94.50 325 TYR A C 1
ATOM 2581 O O . TYR A 1 325 ? -15.892 16.782 21.355 1.00 94.50 325 TYR A O 1
ATOM 2589 N N . PRO A 1 326 ? -14.946 18.076 22.926 1.00 94.62 326 PRO A N 1
ATOM 2590 C CA . PRO A 1 326 ? -15.317 17.194 24.038 1.00 94.62 326 PRO A CA 1
ATOM 2591 C C . PRO A 1 326 ? -16.828 16.934 24.132 1.00 94.62 326 PRO A C 1
ATOM 2593 O O . PRO A 1 326 ? -17.230 15.809 24.404 1.00 94.62 326 PRO A O 1
ATOM 2596 N N . ALA A 1 327 ? -17.671 17.930 23.831 1.00 94.38 327 ALA A N 1
ATOM 2597 C CA . ALA A 1 327 ? -19.128 17.788 23.903 1.00 94.38 327 ALA A CA 1
ATOM 2598 C C . ALA A 1 327 ? -19.690 16.750 22.911 1.00 94.38 327 ALA A C 1
ATOM 2600 O O . ALA A 1 327 ? -20.609 16.011 23.250 1.00 94.38 327 ALA A O 1
ATOM 2601 N N . ILE A 1 328 ? -19.128 16.660 21.698 1.00 92.88 328 ILE A N 1
ATOM 2602 C CA . ILE A 1 328 ? -19.560 15.669 20.695 1.00 92.88 328 ILE A CA 1
ATOM 2603 C C . ILE A 1 328 ? -19.191 14.260 21.163 1.00 92.88 328 ILE A C 1
ATOM 2605 O O . ILE A 1 328 ? -19.981 13.330 21.005 1.00 92.88 328 ILE A O 1
ATOM 2609 N N . LEU A 1 329 ? -18.011 14.100 21.766 1.00 93.56 329 LEU A N 1
ATOM 2610 C CA . LEU A 1 329 ? -17.583 12.810 22.300 1.00 93.56 329 LEU A CA 1
ATOM 2611 C C . LEU A 1 329 ? -18.443 12.364 23.478 1.00 93.56 329 LEU A C 1
ATOM 2613 O O . LEU A 1 329 ? -18.889 11.225 23.487 1.00 93.56 329 LEU A O 1
ATOM 2617 N N . GLU A 1 330 ? -18.739 13.263 24.418 1.00 92.69 330 GLU A N 1
ATOM 2618 C CA . GLU A 1 330 ? -19.594 12.948 25.566 1.00 92.69 330 GLU A CA 1
ATOM 2619 C C . GLU A 1 330 ? -20.990 12.473 25.147 1.00 92.69 330 GLU A C 1
ATOM 2621 O O . GLU A 1 330 ? -21.527 11.556 25.761 1.00 92.69 330 GLU A O 1
ATOM 2626 N N . GLU A 1 331 ? -21.587 13.066 24.108 1.00 92.81 331 GLU A N 1
ATOM 2627 C CA . GLU A 1 331 ? -22.871 12.590 23.578 1.00 92.81 331 GLU A CA 1
ATOM 2628 C C . GLU A 1 331 ? -22.730 11.280 22.790 1.00 92.81 331 GLU A C 1
ATOM 2630 O O . GLU A 1 331 ? -23.588 10.406 22.896 1.00 92.81 331 GLU A O 1
ATOM 2635 N N . THR A 1 332 ? -21.641 11.105 22.036 1.00 92.19 332 THR A N 1
ATOM 2636 C CA . THR A 1 332 ? -21.389 9.867 21.277 1.00 92.19 332 THR A CA 1
ATOM 2637 C C . THR A 1 332 ? -21.196 8.670 22.212 1.00 92.19 332 THR A C 1
ATOM 2639 O O . THR A 1 332 ? -21.813 7.626 22.002 1.00 92.19 332 THR A O 1
ATOM 2642 N N . ASP A 1 333 ? -20.388 8.828 23.264 1.00 91.06 333 ASP A N 1
ATOM 2643 C CA . ASP A 1 333 ? -20.007 7.764 24.205 1.00 91.06 333 ASP A CA 1
ATOM 2644 C C . ASP A 1 333 ? -21.195 7.248 25.039 1.00 91.06 333 ASP A C 1
ATOM 2646 O O . ASP A 1 333 ? -21.142 6.141 25.580 1.00 91.06 333 ASP A O 1
ATOM 2650 N N . LYS A 1 334 ? -22.287 8.022 25.145 1.00 90.75 334 LYS A N 1
ATOM 2651 C CA . LYS A 1 334 ? -23.534 7.577 25.797 1.00 90.75 334 LYS A CA 1
ATOM 2652 C C . LYS A 1 334 ? -24.263 6.500 24.996 1.00 90.75 334 LYS A C 1
ATOM 2654 O O . LYS A 1 334 ? -24.950 5.672 25.589 1.00 90.75 334 LYS A O 1
ATOM 2659 N N . GLU A 1 335 ? -24.141 6.541 23.672 1.00 89.06 335 GLU A N 1
ATOM 2660 C CA . GLU A 1 335 ? -24.977 5.771 22.745 1.00 89.06 335 GLU A CA 1
ATOM 2661 C C . GLU A 1 335 ? -24.183 4.699 21.986 1.00 89.06 335 GLU A C 1
ATOM 2663 O O . GLU A 1 335 ? -24.737 3.660 21.627 1.00 89.06 335 GLU A O 1
ATOM 2668 N N . TYR A 1 336 ? -22.886 4.923 21.750 1.00 90.94 336 TYR A N 1
ATOM 2669 C CA . TYR A 1 336 ? -22.054 4.058 20.917 1.00 90.94 336 TYR A CA 1
ATOM 2670 C C . TYR A 1 336 ? -20.745 3.685 21.600 1.00 90.94 336 TYR A C 1
ATOM 2672 O O . TYR A 1 336 ? -20.048 4.519 22.172 1.00 90.94 336 TYR A O 1
ATOM 2680 N N . THR A 1 337 ? -20.357 2.419 21.465 1.00 92.81 337 THR A N 1
ATOM 2681 C CA . THR A 1 337 ? -19.014 1.981 21.843 1.00 92.81 337 THR A CA 1
ATOM 2682 C C . THR A 1 337 ? -18.010 2.303 20.735 1.00 92.81 337 THR A C 1
ATOM 2684 O O . THR A 1 337 ? -18.361 2.407 19.558 1.00 92.81 337 THR A O 1
ATOM 2687 N N . ILE A 1 338 ? -16.718 2.347 21.073 1.00 94.44 338 ILE A N 1
ATOM 2688 C CA . ILE A 1 338 ? -15.637 2.453 20.074 1.00 94.44 338 ILE A CA 1
ATOM 2689 C C . ILE A 1 338 ? -15.727 1.333 19.024 1.00 94.44 338 ILE A C 1
ATOM 2691 O O . ILE A 1 338 ? -15.422 1.551 17.853 1.00 94.44 338 ILE A O 1
ATOM 2695 N N . SER A 1 339 ? -16.187 0.139 19.418 1.00 93.50 339 SER A N 1
ATOM 2696 C CA . SER A 1 339 ? -16.403 -0.968 18.484 1.00 93.50 339 SER A CA 1
ATOM 2697 C C . SER A 1 339 ? -17.514 -0.660 17.475 1.00 93.50 339 SER A C 1
ATOM 2699 O O . SER A 1 339 ? -17.371 -0.998 16.302 1.00 93.50 339 SER A O 1
ATOM 2701 N N . ASP A 1 340 ? -18.600 -0.010 17.894 1.00 92.56 340 ASP A N 1
ATOM 2702 C CA . ASP A 1 340 ? -19.692 0.375 16.990 1.00 92.56 340 ASP A CA 1
ATOM 2703 C C . ASP A 1 340 ? -19.220 1.421 15.979 1.00 92.56 340 ASP A C 1
ATOM 2705 O O . ASP A 1 340 ? -19.449 1.275 14.775 1.00 92.56 340 ASP A O 1
ATOM 2709 N N . ILE A 1 341 ? -18.477 2.425 16.456 1.00 94.38 341 ILE A N 1
ATOM 2710 C CA . ILE A 1 341 ? -17.867 3.457 15.611 1.00 94.38 341 ILE A CA 1
ATOM 2711 C C . ILE A 1 341 ? -16.919 2.805 14.602 1.00 94.38 341 ILE A C 1
ATOM 2713 O O . ILE A 1 341 ? -17.024 3.067 13.405 1.00 94.38 341 ILE A O 1
ATOM 2717 N N . LEU A 1 342 ? -16.053 1.887 15.047 1.00 95.75 342 LEU A N 1
ATOM 2718 C CA . LEU A 1 342 ? -15.157 1.142 14.165 1.00 95.75 342 LEU A CA 1
ATOM 2719 C C . LEU A 1 342 ? -15.926 0.413 13.055 1.00 95.75 342 LEU A C 1
ATOM 2721 O O . LEU A 1 342 ? -15.525 0.489 11.896 1.00 95.75 342 LEU A O 1
ATOM 2725 N N . GLN A 1 343 ? -17.033 -0.267 13.369 1.00 94.81 343 GLN A N 1
ATOM 2726 C CA . GLN A 1 343 ? -17.831 -0.966 12.353 1.00 94.81 343 GLN A CA 1
ATOM 2727 C C . GLN A 1 343 ? -18.443 -0.004 11.328 1.00 94.81 343 GLN A C 1
ATOM 2729 O O . GLN A 1 343 ? -18.444 -0.304 10.132 1.00 94.81 343 GLN A O 1
ATOM 2734 N N . VAL A 1 344 ? -18.920 1.164 11.768 1.00 95.06 344 VAL A N 1
ATOM 2735 C CA . VAL A 1 344 ? -19.433 2.204 10.865 1.00 95.06 344 VAL A CA 1
ATOM 2736 C C . VAL A 1 344 ? -18.320 2.724 9.954 1.00 95.06 344 VAL A C 1
ATOM 2738 O O . VAL A 1 344 ? -18.493 2.733 8.735 1.00 95.06 344 VAL A O 1
ATOM 2741 N N . LEU A 1 345 ? -17.164 3.097 10.513 1.00 96.62 345 LEU A N 1
ATOM 2742 C CA . LEU A 1 345 ? -16.029 3.615 9.743 1.00 96.62 345 LEU A CA 1
ATOM 2743 C C . LEU A 1 345 ? -15.484 2.577 8.754 1.00 96.62 345 LEU A C 1
ATOM 2745 O O . LEU A 1 345 ? -15.241 2.906 7.596 1.00 96.62 345 LEU A O 1
ATOM 2749 N N . LYS A 1 346 ? -15.374 1.304 9.159 1.00 96.56 346 LYS A N 1
ATOM 2750 C CA . LYS A 1 346 ? -15.015 0.204 8.249 1.00 96.56 346 LYS A CA 1
ATOM 2751 C C . LYS A 1 346 ? -16.017 0.049 7.114 1.00 96.56 346 LYS A C 1
ATOM 2753 O O . LYS A 1 346 ? -15.616 -0.182 5.978 1.00 96.56 346 LYS A O 1
ATOM 2758 N N . GLY A 1 347 ? -17.309 0.185 7.402 1.00 95.50 347 GLY A N 1
ATOM 2759 C CA . GLY A 1 347 ? -18.354 0.149 6.386 1.00 95.50 347 GLY A CA 1
ATOM 2760 C C . GLY A 1 347 ? -18.232 1.278 5.361 1.00 95.50 347 GLY A C 1
ATOM 2761 O O . GLY A 1 347 ? -18.362 1.025 4.167 1.00 95.50 347 GLY A O 1
ATOM 2762 N N . LEU A 1 348 ? -17.916 2.496 5.812 1.00 95.56 348 LEU A N 1
ATOM 2763 C CA . LEU A 1 348 ? -17.653 3.639 4.931 1.00 95.56 348 LEU A CA 1
ATOM 2764 C C . LEU A 1 348 ? -16.411 3.403 4.061 1.00 95.56 348 LEU A C 1
ATOM 2766 O O . LEU A 1 348 ? -16.491 3.522 2.840 1.00 95.56 348 LEU A O 1
ATOM 2770 N N . LEU A 1 349 ? -15.296 2.981 4.666 1.00 96.00 349 LEU A N 1
ATOM 2771 C CA . LEU A 1 349 ? -14.051 2.693 3.946 1.00 96.00 349 LEU A CA 1
ATOM 2772 C C . LEU A 1 349 ? -14.203 1.550 2.937 1.00 96.00 349 LEU A C 1
ATOM 2774 O O . LEU A 1 349 ? -13.619 1.598 1.860 1.00 96.00 349 LEU A O 1
ATOM 2778 N N . LYS A 1 350 ? -15.026 0.540 3.239 1.00 95.38 350 LYS A N 1
ATOM 2779 C CA . LYS A 1 350 ? -15.333 -0.555 2.308 1.00 95.38 350 LYS A CA 1
ATOM 2780 C C . LYS A 1 350 ? -16.036 -0.069 1.036 1.00 95.38 350 LYS A C 1
ATOM 2782 O O . LYS A 1 350 ? -15.897 -0.692 -0.012 1.00 95.38 350 LYS A O 1
ATOM 2787 N N . GLU A 1 351 ? -16.772 1.036 1.119 1.00 93.44 351 GLU A N 1
ATOM 2788 C CA . GLU A 1 351 ? -17.384 1.715 -0.027 1.00 93.44 351 GLU A CA 1
ATOM 2789 C C . GLU A 1 351 ? -16.518 2.865 -0.581 1.00 93.44 351 GLU A C 1
ATOM 2791 O O . GLU A 1 351 ? -17.014 3.657 -1.381 1.00 93.44 351 GLU A O 1
ATOM 2796 N N . GLN A 1 352 ? -15.242 2.965 -0.181 1.00 93.56 352 GLN A N 1
ATOM 2797 C CA . GLN A 1 352 ? -14.317 4.050 -0.550 1.00 93.56 352 GLN A CA 1
ATOM 2798 C C . GLN A 1 352 ? -14.814 5.450 -0.149 1.00 93.56 352 GLN A C 1
ATOM 2800 O O . GLN A 1 352 ? -14.527 6.448 -0.810 1.00 93.56 352 GLN A O 1
ATOM 2805 N N . ILE A 1 353 ? -15.584 5.543 0.940 1.00 94.88 353 ILE A N 1
ATOM 2806 C CA . ILE A 1 353 ? -16.078 6.814 1.474 1.00 94.88 353 ILE A CA 1
ATOM 2807 C C . ILE A 1 353 ? -15.091 7.336 2.515 1.00 94.88 353 ILE A C 1
ATOM 2809 O O . ILE A 1 353 ? -14.729 6.634 3.459 1.00 94.88 353 ILE A O 1
ATOM 2813 N N . SER A 1 354 ? -14.695 8.599 2.353 1.00 95.62 354 SER A N 1
ATOM 2814 C CA . SER A 1 354 ? -13.784 9.279 3.270 1.00 95.62 354 SER A CA 1
ATOM 2815 C C . SER A 1 354 ? -14.368 9.395 4.678 1.00 95.62 354 SER A C 1
ATOM 2817 O O . SER A 1 354 ? -15.491 9.866 4.864 1.00 95.62 354 SER A O 1
ATOM 2819 N N . ILE A 1 355 ? -13.563 9.036 5.676 1.00 96.12 355 ILE A N 1
ATOM 2820 C CA . ILE A 1 355 ? -13.847 9.209 7.105 1.00 96.12 355 ILE A CA 1
ATOM 2821 C C . ILE A 1 355 ? -13.182 10.462 7.688 1.00 96.12 355 ILE A C 1
ATOM 2823 O O . ILE A 1 355 ? -13.233 10.696 8.893 1.00 96.12 355 ILE A O 1
ATOM 2827 N N . ARG A 1 356 ? -12.566 11.298 6.840 1.00 94.38 356 ARG A N 1
ATOM 2828 C CA . ARG A 1 356 ? -11.838 12.501 7.268 1.00 94.38 356 ARG A CA 1
ATOM 2829 C C . ARG A 1 356 ? -12.734 13.506 7.990 1.00 94.38 356 ARG A C 1
ATOM 2831 O O . ARG A 1 356 ? -12.290 14.159 8.931 1.00 94.38 356 ARG A O 1
ATOM 2838 N N . ASN A 1 357 ? -13.994 13.632 7.568 1.00 93.50 357 ASN A N 1
ATOM 2839 C CA . ASN A 1 357 ? -14.982 14.453 8.269 1.00 93.50 357 ASN A CA 1
ATOM 2840 C C . ASN A 1 357 ? -15.642 13.663 9.412 1.00 93.50 357 ASN A C 1
ATOM 2842 O O . ASN A 1 357 ? -16.851 13.432 9.422 1.00 93.50 357 ASN A O 1
ATOM 2846 N N . ILE A 1 358 ? -14.817 13.225 10.367 1.00 94.44 358 ILE A N 1
ATOM 2847 C CA . ILE A 1 358 ? -15.255 12.414 11.505 1.00 94.44 358 ILE A CA 1
ATOM 2848 C C . ILE A 1 358 ? -16.286 13.148 12.370 1.00 94.44 358 ILE A C 1
ATOM 2850 O O . ILE A 1 358 ? -17.205 12.522 12.877 1.00 94.44 358 ILE A O 1
ATOM 2854 N N . ILE A 1 359 ? -16.199 14.477 12.467 1.00 94.50 359 ILE A N 1
ATOM 2855 C CA . ILE A 1 359 ? -17.126 15.299 13.255 1.00 94.50 359 ILE A CA 1
ATOM 2856 C C . ILE A 1 359 ? -18.556 15.136 12.735 1.00 94.50 359 ILE A C 1
ATOM 2858 O O . ILE A 1 359 ? -19.431 14.722 13.491 1.00 94.50 359 ILE A O 1
ATOM 2862 N N . SER A 1 360 ? -18.782 15.359 11.435 1.00 94.19 360 SER A N 1
ATOM 2863 C CA . SER A 1 360 ? -20.115 15.176 10.849 1.00 94.19 360 SER A CA 1
ATOM 2864 C C . SER A 1 360 ? -20.590 13.725 10.922 1.00 94.19 360 SER A C 1
ATOM 2866 O O . SER A 1 360 ? -21.783 13.477 11.068 1.00 94.19 360 SER A O 1
ATOM 2868 N N . ILE A 1 361 ? -19.676 12.752 10.846 1.00 95.06 361 ILE A N 1
ATOM 2869 C CA . ILE A 1 361 ? -20.025 11.338 11.037 1.00 95.06 361 ILE A CA 1
ATOM 2870 C C . ILE A 1 361 ? -20.588 11.118 12.448 1.00 95.06 361 ILE A C 1
ATOM 2872 O O . ILE A 1 361 ? -21.659 10.528 12.577 1.00 95.06 361 ILE A O 1
ATOM 2876 N N . LEU A 1 362 ? -19.911 11.616 13.487 1.00 94.69 362 LEU A N 1
ATOM 2877 C CA . LEU A 1 362 ? -20.352 11.477 14.878 1.00 94.69 362 LEU A CA 1
ATOM 2878 C C . LEU A 1 362 ? -21.677 12.209 15.150 1.00 94.69 362 LEU A C 1
ATOM 2880 O O . LEU A 1 362 ? -22.558 11.648 15.795 1.00 94.69 362 LEU A O 1
ATOM 2884 N N . GLU A 1 363 ? -21.873 13.411 14.606 1.00 93.19 363 GLU A N 1
ATOM 2885 C CA . GLU A 1 363 ? -23.138 14.154 14.741 1.00 93.19 363 GLU A CA 1
ATOM 2886 C C . GLU A 1 363 ? -24.332 13.370 14.176 1.00 93.19 363 GLU A C 1
ATOM 2888 O O . GLU A 1 363 ? -25.375 13.259 14.824 1.00 93.19 363 GLU A O 1
ATOM 2893 N N . ILE A 1 364 ? -24.165 12.753 13.002 1.00 92.25 364 ILE A N 1
ATOM 2894 C CA . ILE A 1 364 ? -25.206 11.921 12.380 1.00 92.25 364 ILE A CA 1
ATOM 2895 C C . ILE A 1 364 ? -25.476 10.665 13.214 1.00 92.25 364 ILE A C 1
ATOM 2897 O O . ILE A 1 364 ? -26.626 10.220 13.297 1.00 92.25 364 ILE A O 1
ATOM 2901 N N . LEU A 1 365 ? -24.441 10.079 13.826 1.00 91.81 365 LEU A N 1
ATOM 2902 C CA . LEU A 1 365 ? -24.608 8.950 14.740 1.00 91.81 365 LEU A CA 1
ATOM 2903 C C . LEU A 1 365 ? -25.464 9.351 15.946 1.00 91.81 365 LEU A C 1
ATOM 2905 O O . LEU A 1 365 ? -26.428 8.644 16.248 1.00 91.81 365 LEU A O 1
ATOM 2909 N N . ILE A 1 366 ? -25.174 10.492 16.577 1.00 91.62 366 ILE A N 1
ATOM 2910 C CA . ILE A 1 366 ? -25.945 11.020 17.714 1.00 91.62 366 ILE A CA 1
ATOM 2911 C C . ILE A 1 366 ? -27.399 11.295 17.304 1.00 91.62 366 ILE A C 1
ATOM 2913 O O . ILE A 1 366 ? -28.317 10.827 17.971 1.00 91.62 366 ILE A O 1
ATOM 2917 N N . GLU A 1 367 ? -27.638 11.973 16.174 1.00 89.56 367 GLU A N 1
ATOM 2918 C CA . GLU A 1 367 ? -28.996 12.284 15.688 1.00 89.56 367 GLU A CA 1
ATOM 2919 C C . GLU A 1 367 ? -29.841 11.016 15.452 1.00 89.56 367 GLU A C 1
ATOM 2921 O O . GLU A 1 367 ? -31.069 11.027 15.569 1.00 89.56 367 GLU A O 1
ATOM 2926 N N . ASN A 1 368 ? -29.188 9.898 15.123 1.00 86.75 368 ASN A N 1
ATOM 2927 C CA . ASN A 1 368 ? -29.847 8.634 14.815 1.00 86.75 368 ASN A CA 1
ATOM 2928 C C . ASN A 1 368 ? -29.751 7.590 15.943 1.00 86.75 368 ASN A C 1
ATOM 2930 O O . ASN A 1 368 ? -30.187 6.460 15.716 1.00 86.75 368 ASN A O 1
ATOM 2934 N N . SER A 1 369 ? -29.270 7.943 17.143 1.00 81.06 369 SER A N 1
ATOM 2935 C CA . SER A 1 369 ? -29.104 7.007 18.273 1.00 81.06 369 SER A CA 1
ATOM 2936 C C . SER A 1 369 ? -30.407 6.308 18.674 1.00 81.06 369 SER A C 1
ATOM 2938 O O . SER A 1 369 ? -30.446 5.100 18.903 1.00 81.06 369 SER A O 1
ATOM 2940 N N . SER A 1 370 ? -31.527 7.033 18.634 1.00 72.06 370 SER A N 1
ATOM 2941 C CA . SER A 1 370 ? -32.852 6.504 18.986 1.00 72.06 370 SER A CA 1
ATOM 2942 C C . SER A 1 370 ? -33.433 5.550 17.927 1.00 72.06 370 SER A C 1
ATOM 2944 O O . SER A 1 370 ? -34.406 4.839 18.184 1.00 72.06 370 SER A O 1
ATOM 2946 N N . ASN A 1 371 ? -32.861 5.527 16.719 1.00 65.62 371 ASN A N 1
ATOM 2947 C CA . ASN A 1 371 ? -33.309 4.710 15.595 1.00 65.62 371 ASN A CA 1
ATOM 2948 C C . ASN A 1 371 ? -32.446 3.442 15.497 1.00 65.62 371 ASN A C 1
ATOM 2950 O O . ASN A 1 371 ? -31.523 3.383 14.687 1.00 65.62 371 ASN A O 1
ATOM 2954 N N . SER A 1 372 ? -32.771 2.397 16.269 1.00 58.31 372 SER A N 1
ATOM 2955 C CA . SER A 1 372 ? -32.021 1.124 16.376 1.00 58.31 372 SER A CA 1
ATOM 2956 C C . SER A 1 372 ? -32.031 0.229 15.113 1.00 58.31 372 SER A C 1
ATOM 2958 O O . SER A 1 372 ? -32.293 -0.971 15.155 1.00 58.31 372 SER A O 1
ATOM 2960 N N . LYS A 1 373 ? -31.739 0.790 13.935 1.00 64.75 373 LYS A N 1
ATOM 2961 C CA . LYS A 1 373 ? -31.812 0.103 12.632 1.00 64.75 373 LYS A CA 1
ATOM 2962 C C . LYS A 1 373 ? -30.480 -0.511 12.169 1.00 64.75 373 LYS A C 1
ATOM 2964 O O . LYS A 1 373 ? -30.379 -0.950 11.023 1.00 64.75 373 LYS A O 1
ATOM 2969 N N . GLY A 1 374 ? -29.492 -0.588 13.063 1.00 77.56 374 GLY A N 1
ATOM 2970 C CA . GLY A 1 374 ? -28.203 -1.253 12.848 1.00 77.56 374 GLY A CA 1
ATOM 2971 C C . GLY A 1 374 ? -27.208 -0.472 11.977 1.00 77.56 374 GLY A C 1
ATOM 2972 O O . GLY A 1 374 ? -27.552 0.503 11.310 1.00 77.56 374 GLY A O 1
ATOM 2973 N N . VAL A 1 375 ? -25.956 -0.943 11.955 1.00 82.44 375 VAL A N 1
ATOM 2974 C CA . VAL A 1 375 ? -24.796 -0.294 11.303 1.00 82.44 375 VAL A CA 1
ATOM 2975 C C . VAL A 1 375 ? -25.057 0.061 9.830 1.00 82.44 375 VAL A C 1
ATOM 2977 O O . VAL A 1 375 ? -24.761 1.168 9.388 1.00 82.44 375 VAL A O 1
ATOM 2980 N N . ASN A 1 376 ? -25.706 -0.830 9.074 1.00 85.38 376 ASN A N 1
ATOM 2981 C CA . ASN A 1 376 ? -26.005 -0.608 7.653 1.00 85.38 376 ASN A CA 1
ATOM 2982 C C . ASN A 1 376 ? -26.947 0.580 7.398 1.00 85.38 376 ASN A C 1
ATOM 2984 O O . ASN A 1 376 ? -26.881 1.207 6.340 1.00 85.38 376 ASN A O 1
ATOM 2988 N N . PHE A 1 377 ? -27.855 0.883 8.330 1.00 88.12 377 PHE A N 1
ATOM 2989 C CA . PHE A 1 377 ? -28.733 2.045 8.210 1.00 88.12 377 PHE A CA 1
ATOM 2990 C C . PHE A 1 377 ? -27.951 3.346 8.416 1.00 88.12 377 PHE A C 1
ATOM 2992 O O . PHE A 1 377 ? -28.112 4.282 7.630 1.00 88.12 377 PHE A O 1
ATOM 2999 N N . LEU A 1 378 ? -27.071 3.371 9.420 1.00 86.31 378 LEU A N 1
ATOM 3000 C CA . LEU A 1 378 ? -26.219 4.519 9.733 1.00 86.31 378 LEU A CA 1
ATOM 3001 C C . LEU A 1 378 ? -25.271 4.828 8.569 1.00 86.31 378 LEU A C 1
ATOM 3003 O O . LEU A 1 378 ? -25.223 5.969 8.119 1.00 86.31 378 LEU A O 1
ATOM 3007 N N . ILE A 1 379 ? -24.630 3.807 7.986 1.00 88.25 379 ILE A N 1
ATOM 3008 C CA . ILE A 1 379 ? -23.773 3.961 6.796 1.00 88.25 379 ILE A CA 1
ATOM 3009 C C . ILE A 1 379 ? -24.537 4.632 5.648 1.00 88.25 379 ILE A C 1
ATOM 3011 O O . ILE A 1 379 ? -24.050 5.594 5.059 1.00 88.25 379 ILE A O 1
ATOM 3015 N N . LYS A 1 380 ? -25.765 4.184 5.348 1.00 88.88 380 LYS A N 1
ATOM 3016 C CA . LYS A 1 380 ? -26.587 4.787 4.281 1.00 88.88 380 LYS A CA 1
ATOM 3017 C C . LYS A 1 380 ? -26.929 6.250 4.557 1.00 88.88 380 LYS A C 1
ATOM 3019 O O . LYS A 1 380 ? -26.944 7.050 3.624 1.00 88.88 380 LYS A O 1
ATOM 3024 N N . LYS A 1 381 ? -27.224 6.596 5.813 1.00 89.06 381 LYS A N 1
ATOM 3025 C CA . LYS A 1 381 ? -27.516 7.975 6.228 1.00 89.06 381 LYS A CA 1
ATOM 3026 C C . LYS A 1 381 ? -26.293 8.872 6.089 1.00 89.06 381 LYS A C 1
ATOM 3028 O O . LYS A 1 381 ? -26.390 9.913 5.446 1.00 89.06 381 LYS A O 1
ATOM 3033 N N . ILE A 1 382 ? -25.151 8.423 6.603 1.00 88.81 382 ILE A N 1
ATOM 3034 C CA . ILE A 1 382 ? -23.875 9.136 6.503 1.00 88.81 382 ILE A CA 1
ATOM 3035 C C . ILE A 1 382 ? -23.493 9.336 5.035 1.00 88.81 382 ILE A C 1
ATOM 3037 O O . ILE A 1 382 ? -23.188 10.450 4.622 1.00 88.81 382 ILE A O 1
ATOM 3041 N N . LYS A 1 383 ? -23.603 8.290 4.209 1.00 88.06 383 LYS A N 1
ATOM 3042 C CA . LYS A 1 383 ? -23.348 8.373 2.767 1.00 88.06 383 LYS A CA 1
ATOM 3043 C C . LYS A 1 383 ? -24.211 9.431 2.081 1.00 88.06 383 LYS A C 1
ATOM 3045 O O . LYS A 1 383 ? -23.699 10.206 1.281 1.00 88.06 383 LYS A O 1
ATOM 3050 N N . ALA A 1 384 ? -25.509 9.468 2.382 1.00 87.31 384 ALA A N 1
ATOM 3051 C CA . ALA A 1 384 ? -26.428 10.439 1.789 1.00 87.31 384 ALA A CA 1
ATOM 3052 C C . ALA A 1 384 ? -26.110 11.890 2.185 1.00 87.31 384 ALA A C 1
ATOM 3054 O O . ALA A 1 384 ? -26.407 12.796 1.412 1.00 87.31 384 ALA A O 1
ATOM 3055 N N . TYR A 1 385 ? -25.525 12.097 3.366 1.00 88.00 385 TYR A N 1
ATOM 3056 C CA . TYR A 1 385 ? -25.072 13.406 3.826 1.00 88.00 385 TYR A CA 1
ATOM 3057 C C . TYR A 1 385 ? -23.749 13.813 3.169 1.00 88.00 385 TYR A C 1
ATOM 3059 O O . TYR A 1 385 ? -23.646 14.904 2.634 1.00 88.00 385 TYR A O 1
ATOM 3067 N N . LEU A 1 386 ? -22.763 12.911 3.135 1.00 82.31 386 LEU A N 1
ATOM 3068 C CA . LEU A 1 386 ? -21.436 13.179 2.563 1.00 82.31 386 LEU A CA 1
ATOM 3069 C C . LEU A 1 386 ? -21.419 13.274 1.026 1.00 82.31 386 LEU A C 1
ATOM 3071 O O . LEU A 1 386 ? -20.416 13.692 0.457 1.00 82.31 386 LEU A O 1
ATOM 3075 N N . SER A 1 387 ? -22.493 12.846 0.354 1.00 75.06 387 SER A N 1
ATOM 3076 C CA . SER A 1 387 ? -22.642 12.963 -1.106 1.00 75.06 387 SER A CA 1
ATOM 3077 C C . SER A 1 387 ? -23.275 14.291 -1.552 1.00 75.06 387 SER A C 1
ATOM 3079 O O . SER A 1 387 ? -23.449 14.489 -2.755 1.00 75.06 387 SER A O 1
ATOM 3081 N N . GLN A 1 388 ? -23.683 15.144 -0.607 1.00 57.53 388 GLN A N 1
ATOM 3082 C CA . GLN A 1 388 ? -24.166 16.511 -0.846 1.00 57.53 388 GLN A CA 1
ATOM 3083 C C . GLN A 1 388 ? -22.999 17.487 -0.743 1.00 57.53 388 GLN A C 1
ATOM 3085 O O . GLN A 1 388 ? -23.008 18.462 -1.527 1.00 57.53 388 GLN A O 1
#

Sequence (388 aa):
MNNTEDELNITNGIWISYNNESDQLTFVNSLKGKNTNWDQFLEYKCVFQEGLLNKKTFERKSYCICAETSVTEQLLEGEYLIYYSNDLNMEASIPRILIKLTNGTITKIRGIGHGQNIEPGIIDVLWKKLTLLGDIGKDYLQSCIEEKLLDSIEDKHNVTSFTPIDPLSLDLGYGLIPLIDKEYGSELLDRINKIRHETVMSLGLPVPEIRIMENIKINPSEYIIKLNGFVVGRGEINLGQYLAINPGGKRKKLIGTKTKDPAFGLPAIWITEDIRVFAEVEGYTVADTPSIIATHLDEIIHNYAHELLGLQDVVNIMDTLKVNYPAILEETDKEYTISDILQVLKGLLKEQISIRNIISILEILIENSSNSKGVNFLIKKIKAYLSQ

InterPro domains:
  IPR001712 Type III secretion system FHIPEP [PF00771] (154-387)
  IPR001712 Type III secretion system FHIPEP [PTHR30161] (154-387)
  IPR042193 FHIPEP, domain 3 [G3DSA:1.10.8.540] (310-388)
  IPR042194 FHIPEP, domain 1 [G3DSA:3.40.30.60] (166-309)

Secondary structure (DSSP, 8-state):
------PPEEEE-------S---------------------------------------S-----S-HHHHHHHHSS-EEEEEEEE-TTS-EEEEEEEEEEETTEEEEEEESSTTSPPPGGGHHHHHHHHHHTTHHHHHHHHHHHHHHHHHHHHHHH-TTS--PPPSEEEEE-GGGGGGT-GGGT-HHHHHHHHHHHHHHHHH---PPPEEEEE-TTS-TTEEEEEETTEEEEEEE--TT-EEEE--SS--PPPSSEEEE-TTT--EEEEE-GGGHHHHHHTTPEEE-HHHHHHHHHHHHHHHTHHHH--HHHHHHHHHHHHHH-HHHHHHHHHH--HHHHHHHHHHHHHTT---S-HHHHHHHHHHTTT----HHHHHHHHHHHHT-